Protein AF-A0A0H4KF75-F1 (afdb_monomer_lite)

InterPro domains:
  IPR006626 Parallel beta-helix repeat [SM00710] (104-126)
  IPR006626 Parallel beta-helix repeat [SM00710] (128-150)
  IPR006626 Parallel beta-helix repeat [SM00710] (151-173)
  IPR006626 Parallel beta-helix repeat [SM00710] (174-196)
  IPR006626 Parallel beta-helix repeat [SM00710] (243-265)
  IPR006626 Parallel beta-helix repeat [SM00710] (266-288)
  IPR006626 Parallel beta-helix repeat [SM00710] (312-334)
  IPR006626 Parallel beta-helix repeat [SM00710] (335-357)
  IPR006626 Parallel beta-helix repeat [SM00710] (358-380)
  IPR006626 Parallel beta-helix repeat [SM00710] (404-426)
  IPR006626 Parallel beta-helix repeat [SM00710] (427-449)
  IPR006626 Parallel beta-helix repeat [SM00710] (450-472)
  IPR006626 Parallel beta-helix repeat [SM00710] (473-495)
  IPR006626 Parallel beta-helix repeat [SM00710] (496-518)
  IPR006626 Parallel beta-helix repeat [SM00710] (519-543)
  IPR011050 Pectin lyase fold/virulence factor [SSF51126] (6-219)
  IPR011050 Pectin lyase fold/virulence factor [SSF51126] (234-472)
  IPR011050 Pectin lyase fold/virulence factor [SSF51126] (429-581)
  IPR012334 Pectin lyase fold [G3DSA:2.160.20.10] (3-205)
  IPR012334 Pectin lyase fold [G3DSA:2.160.20.10] (215-403)

Structure (mmCIF, N/CA/C/O backbone):
data_AF-A0A0H4KF75-F1
#
_entry.id   AF-A0A0H4KF75-F1
#
loop_
_atom_site.group_PDB
_atom_site.id
_atom_site.type_symbol
_atom_site.label_atom_id
_atom_site.label_alt_id
_atom_site.label_comp_id
_atom_site.label_asym_id
_atom_site.label_entity_id
_atom_site.label_seq_id
_atom_site.pdbx_PDB_ins_code
_atom_site.Cartn_x
_atom_site.Cartn_y
_atom_site.Cartn_z
_atom_site.occupancy
_atom_site.B_iso_or_equiv
_atom_site.auth_seq_id
_atom_site.auth_comp_id
_atom_site.auth_asym_id
_atom_site.auth_atom_id
_atom_site.pdbx_PDB_model_num
ATOM 1 N N . MET A 1 1 ? -54.081 -16.656 34.415 1.00 35.66 1 MET A N 1
ATOM 2 C CA . MET A 1 1 ? -53.750 -15.243 34.679 1.00 35.66 1 MET A CA 1
ATOM 3 C C . MET A 1 1 ? -52.652 -15.246 35.721 1.00 35.66 1 MET A C 1
ATOM 5 O O . MET A 1 1 ? -52.938 -15.556 36.868 1.00 35.66 1 MET A O 1
ATOM 9 N N . ILE A 1 2 ? -51.398 -15.065 35.311 1.00 38.19 2 ILE A N 1
ATOM 10 C CA . ILE A 1 2 ? -50.303 -14.868 36.265 1.00 38.19 2 ILE A CA 1
ATOM 11 C C . ILE A 1 2 ? -50.462 -13.417 36.716 1.00 38.19 2 ILE A C 1
ATOM 13 O O . ILE A 1 2 ? -50.371 -12.522 35.881 1.00 38.19 2 ILE A O 1
ATOM 17 N N . ASN A 1 3 ? -50.827 -13.193 37.980 1.00 44.31 3 ASN A N 1
ATOM 18 C CA . ASN A 1 3 ? -50.772 -11.855 38.564 1.00 44.31 3 ASN A CA 1
ATOM 19 C C . ASN A 1 3 ? -49.312 -11.405 38.461 1.00 44.31 3 ASN A C 1
ATOM 21 O O . ASN A 1 3 ? -48.467 -11.974 39.150 1.00 44.31 3 ASN A O 1
ATOM 25 N N . GLU A 1 4 ? -49.001 -10.443 37.588 1.00 58.69 4 GLU A N 1
ATOM 26 C CA . GLU A 1 4 ? -47.721 -9.738 37.672 1.00 58.69 4 GLU A CA 1
ATOM 27 C C . GLU A 1 4 ? -47.657 -9.143 39.081 1.00 58.69 4 GLU A C 1
ATOM 29 O O . GLU A 1 4 ? -48.474 -8.295 39.440 1.00 58.69 4 GLU A O 1
ATOM 34 N N . ASN A 1 5 ? -46.744 -9.645 39.914 1.00 87.88 5 ASN A N 1
ATOM 35 C CA . ASN A 1 5 ? -46.463 -9.018 41.193 1.00 87.88 5 ASN A CA 1
ATOM 36 C C . ASN A 1 5 ? -45.802 -7.673 40.869 1.00 87.88 5 ASN A C 1
ATOM 38 O O . ASN A 1 5 ? -44.711 -7.650 40.294 1.00 87.88 5 ASN A O 1
ATOM 42 N N . VAL A 1 6 ? -46.505 -6.568 41.127 1.00 95.19 6 VAL A N 1
ATOM 43 C CA . VAL A 1 6 ? -46.026 -5.218 40.816 1.00 95.19 6 VAL A CA 1
ATOM 44 C C . VAL A 1 6 ? -45.626 -4.527 42.109 1.00 95.19 6 VAL A C 1
ATOM 46 O O . VAL A 1 6 ? -46.458 -4.339 42.992 1.00 95.19 6 VAL A O 1
ATOM 49 N N . LEU A 1 7 ? -44.366 -4.106 42.198 1.00 96.88 7 LEU A N 1
ATOM 50 C CA . LEU A 1 7 ? -43.875 -3.262 43.285 1.00 96.88 7 LEU A CA 1
ATOM 51 C C . LEU A 1 7 ? -43.675 -1.835 42.770 1.00 96.88 7 LEU A C 1
ATOM 53 O O . LEU A 1 7 ? -43.162 -1.631 41.669 1.00 96.88 7 LEU A O 1
ATOM 57 N N . LEU A 1 8 ? -44.063 -0.847 43.573 1.00 97.38 8 LEU A N 1
ATOM 58 C CA . LEU A 1 8 ? -43.881 0.569 43.262 1.00 97.38 8 LEU A CA 1
ATOM 59 C C . LEU A 1 8 ? -42.737 1.142 44.099 1.00 97.38 8 LEU A C 1
ATOM 61 O O . LEU A 1 8 ? -42.720 0.979 45.320 1.00 97.38 8 LEU A O 1
ATOM 65 N N . VAL A 1 9 ? -41.819 1.855 43.452 1.00 97.88 9 VAL A N 1
ATOM 66 C CA . VAL A 1 9 ? -40.807 2.696 44.095 1.00 97.88 9 VAL A CA 1
ATOM 67 C C . VAL A 1 9 ? -41.172 4.150 43.821 1.00 97.88 9 VAL A C 1
ATOM 69 O O . VAL A 1 9 ? -41.249 4.572 42.668 1.00 97.88 9 VAL A O 1
ATOM 72 N N . SER A 1 10 ? -41.421 4.917 44.878 1.00 96.69 10 SER A N 1
ATOM 73 C CA . SER A 1 10 ? -41.808 6.325 44.781 1.00 96.69 10 SER A CA 1
ATOM 74 C C . SER A 1 10 ? -41.301 7.096 45.991 1.00 96.69 10 SER A C 1
ATOM 76 O O . SER A 1 10 ? -41.127 6.548 47.080 1.00 96.69 10 SER A O 1
ATOM 78 N N . LYS A 1 11 ? -41.081 8.401 45.828 1.00 90.75 11 LYS A N 1
ATOM 79 C CA . LYS A 1 11 ? -40.765 9.309 46.940 1.00 90.75 11 LYS A CA 1
ATOM 80 C C . LYS A 1 11 ? -41.998 9.903 47.619 1.00 90.75 11 LYS A C 1
ATOM 82 O O . LYS A 1 11 ? -41.873 10.431 48.720 1.00 90.75 11 LYS A O 1
ATOM 87 N N . THR A 1 12 ? -43.158 9.846 46.973 1.00 90.06 12 THR A N 1
ATOM 88 C CA . THR A 1 12 ? -44.364 10.586 47.374 1.00 90.06 12 THR A CA 1
ATOM 89 C C . THR A 1 12 ? -45.533 9.670 47.717 1.00 90.06 12 THR A C 1
ATOM 91 O O . THR A 1 12 ? -46.286 9.981 48.637 1.00 90.06 12 THR A O 1
ATOM 94 N N . SER A 1 13 ? -45.672 8.528 47.044 1.00 90.00 13 SER A N 1
ATOM 95 C CA . SER A 1 13 ? -46.781 7.587 47.266 1.00 90.00 13 SER A CA 1
ATOM 96 C C . SER A 1 13 ? -46.682 6.903 48.635 1.00 90.00 13 SER A C 1
ATOM 98 O O . SER A 1 13 ? -45.585 6.603 49.093 1.00 90.00 13 SER A O 1
ATOM 100 N N . SER A 1 14 ? -47.792 6.692 49.346 1.00 82.38 14 SER A N 1
ATOM 101 C CA . SER A 1 14 ? -47.769 6.127 50.709 1.00 82.38 14 SER A CA 1
ATOM 102 C C . SER A 1 14 ? -47.468 4.625 50.739 1.00 82.38 14 SER A C 1
ATOM 104 O O . SER A 1 14 ? -46.718 4.189 51.607 1.00 82.38 14 SER A O 1
ATOM 106 N N . ASP A 1 15 ? -47.970 3.871 49.757 1.00 87.75 15 ASP A N 1
ATOM 107 C CA . ASP A 1 15 ? -47.817 2.411 49.645 1.00 87.75 15 ASP A CA 1
ATOM 108 C C . ASP A 1 15 ? -46.752 2.046 48.598 1.00 87.75 15 ASP A C 1
ATOM 110 O O . ASP A 1 15 ? -47.020 1.411 47.579 1.00 87.75 15 ASP A O 1
ATOM 114 N N . SER A 1 16 ? -45.525 2.523 48.812 1.00 93.25 16 SER A N 1
ATOM 115 C CA . SER A 1 16 ? -44.401 2.307 47.894 1.00 93.25 16 SER A CA 1
ATOM 116 C C . SER A 1 16 ? -43.086 2.167 48.646 1.00 93.25 16 SER A C 1
ATOM 118 O O . SER A 1 16 ? -42.886 2.819 49.674 1.00 93.25 16 SER A O 1
ATOM 120 N N . PHE A 1 17 ? -42.150 1.417 48.077 1.00 96.56 17 PHE A N 1
ATOM 121 C CA . PHE A 1 17 ? -40.765 1.422 48.529 1.00 96.56 17 PHE A CA 1
ATOM 122 C C . PHE A 1 17 ? -40.131 2.798 48.302 1.00 96.56 17 PHE A C 1
ATOM 124 O O . PHE A 1 17 ? -40.421 3.481 47.316 1.00 96.56 17 PHE A O 1
ATOM 131 N N . ARG A 1 18 ? -39.239 3.206 49.211 1.00 95.44 18 ARG A N 1
ATOM 132 C CA . ARG A 1 18 ? -38.465 4.457 49.081 1.00 95.44 18 ARG A CA 1
ATOM 133 C C . ARG A 1 18 ? -37.110 4.254 48.405 1.00 95.44 18 ARG A C 1
ATOM 135 O O . ARG A 1 18 ? -36.505 5.226 47.960 1.00 95.44 18 ARG A O 1
ATOM 142 N N . SER A 1 19 ? -36.661 3.005 48.326 1.00 96.12 19 SER A N 1
ATOM 143 C CA . SER A 1 19 ? -35.409 2.575 47.712 1.00 96.12 19 SER A CA 1
ATOM 144 C C . SER A 1 19 ? -35.682 1.519 46.643 1.00 96.12 19 SER A C 1
ATOM 146 O O . SER A 1 19 ? -36.566 0.671 46.784 1.00 96.12 19 SER A O 1
ATOM 148 N N . VAL A 1 20 ? -34.895 1.565 45.573 1.00 97.88 20 VAL A N 1
ATOM 149 C CA . VAL A 1 20 ? -34.922 0.565 44.509 1.00 97.88 20 VAL A CA 1
ATOM 150 C C . VAL A 1 20 ? -34.282 -0.737 44.995 1.00 97.88 20 VAL A C 1
ATOM 152 O O . VAL A 1 20 ? -34.799 -1.813 44.696 1.00 97.88 20 VAL A O 1
ATOM 155 N N . SER A 1 21 ? -33.196 -0.668 45.776 1.00 96.81 21 SER A N 1
ATOM 156 C CA . SER A 1 21 ? -32.545 -1.869 46.321 1.00 96.81 21 SER A CA 1
ATOM 157 C C . SER A 1 21 ? -33.459 -2.636 47.281 1.00 96.81 21 SER A C 1
ATOM 159 O O . SER A 1 21 ? -33.515 -3.865 47.223 1.00 96.81 21 SER A O 1
ATOM 161 N N . GLU A 1 22 ? -34.246 -1.926 48.093 1.00 96.44 22 GLU A N 1
ATOM 162 C CA . GLU A 1 22 ? -35.236 -2.528 48.992 1.00 96.44 22 GLU A CA 1
ATOM 163 C C . GLU A 1 22 ? -36.361 -3.239 48.221 1.00 96.44 22 GLU A C 1
ATOM 165 O O . GLU A 1 22 ? -36.730 -4.365 48.564 1.00 96.44 22 GLU A O 1
ATOM 170 N N . ALA A 1 23 ? -36.863 -2.633 47.141 1.00 97.31 23 ALA A N 1
ATOM 171 C CA . ALA A 1 23 ? -37.866 -3.266 46.286 1.00 97.31 23 ALA A CA 1
ATOM 172 C C . ALA A 1 23 ? -37.329 -4.545 45.621 1.00 97.31 23 ALA A C 1
ATOM 174 O O . ALA A 1 23 ? -38.025 -5.554 45.578 1.00 97.31 23 ALA A O 1
ATOM 175 N N . ILE A 1 24 ? -36.074 -4.541 45.156 1.00 97.62 24 ILE A N 1
ATOM 176 C CA . ILE A 1 24 ? -35.422 -5.732 44.582 1.00 97.62 24 ILE A CA 1
ATOM 177 C C . ILE A 1 24 ? -35.253 -6.840 45.635 1.00 97.62 24 ILE A C 1
ATOM 179 O O . ILE A 1 24 ? -35.475 -8.022 45.349 1.00 97.62 24 ILE A O 1
ATOM 183 N N . ALA A 1 25 ? -34.896 -6.480 46.871 1.00 96.81 25 ALA A N 1
ATOM 184 C CA . ALA A 1 25 ? -34.762 -7.443 47.961 1.00 96.81 25 ALA A CA 1
ATOM 185 C C . ALA A 1 25 ? -36.090 -8.164 48.258 1.00 96.81 25 ALA A C 1
ATOM 187 O O . ALA A 1 25 ? -36.078 -9.379 48.459 1.00 96.81 25 ALA A O 1
ATOM 188 N N . ASN A 1 26 ? -37.213 -7.438 48.195 1.00 96.12 26 ASN A N 1
ATOM 189 C CA . ASN A 1 26 ? -38.569 -7.946 48.439 1.00 96.12 26 ASN A CA 1
ATOM 190 C C . ASN A 1 26 ? -39.268 -8.535 47.198 1.00 96.12 26 ASN A C 1
ATOM 192 O O . ASN A 1 26 ? -40.374 -9.056 47.311 1.00 96.12 26 ASN A O 1
ATOM 196 N N . ALA A 1 27 ? -38.654 -8.450 46.017 1.00 96.44 27 ALA A N 1
ATOM 197 C CA . ALA A 1 27 ? -39.199 -9.012 44.786 1.00 96.44 27 ALA A CA 1
ATOM 198 C C . ALA A 1 27 ? -38.950 -10.524 44.678 1.00 96.44 27 ALA A C 1
ATOM 200 O O . ALA A 1 27 ? -37.876 -11.005 45.041 1.00 96.44 27 ALA A O 1
ATOM 201 N N . ASP A 1 28 ? -39.892 -11.250 44.082 1.00 95.56 28 ASP A N 1
ATOM 202 C CA . ASP A 1 28 ? -39.712 -12.633 43.620 1.00 95.56 28 ASP A CA 1
ATOM 203 C C . ASP A 1 28 ? -39.405 -12.672 42.111 1.00 95.56 28 ASP A C 1
ATOM 205 O O . ASP A 1 28 ? -39.554 -11.665 41.409 1.00 95.56 28 ASP A O 1
ATOM 209 N N . ASN A 1 29 ? -39.017 -13.834 41.576 1.00 95.38 29 ASN A N 1
ATOM 210 C CA . ASN A 1 29 ? -38.918 -14.020 40.122 1.00 95.38 29 ASN A CA 1
ATOM 211 C C . ASN A 1 29 ? -40.256 -13.683 39.433 1.00 95.38 29 ASN A C 1
ATOM 213 O O . ASN A 1 29 ? -41.331 -14.015 39.929 1.00 95.38 29 ASN A O 1
ATOM 217 N N . GLY A 1 30 ? -40.185 -13.017 38.284 1.00 95.31 30 GLY A N 1
ATOM 218 C CA . GLY A 1 30 ? -41.322 -12.502 37.521 1.00 95.31 30 GLY A CA 1
ATOM 219 C C . GLY A 1 30 ? -41.865 -11.151 38.003 1.00 95.31 30 GLY A C 1
ATOM 220 O O . GLY A 1 30 ? -42.763 -10.605 37.366 1.00 95.31 30 GLY A O 1
ATOM 221 N N . THR A 1 31 ? -41.344 -10.588 39.099 1.00 97.44 31 THR A N 1
ATOM 222 C CA . THR A 1 31 ? -41.828 -9.308 39.645 1.00 97.44 31 THR A CA 1
ATOM 223 C C . THR A 1 31 ? -41.483 -8.140 38.720 1.00 97.44 31 THR A C 1
ATOM 225 O O . THR A 1 31 ? -40.357 -8.018 38.225 1.00 97.44 31 THR A O 1
ATOM 228 N N . LYS A 1 32 ? -42.442 -7.228 38.541 1.00 98.00 32 LYS A N 1
ATOM 229 C CA . LYS A 1 32 ? -42.255 -5.949 37.854 1.00 98.00 32 LYS A CA 1
ATOM 230 C C . LYS A 1 32 ? -42.151 -4.822 38.875 1.00 98.00 32 LYS A C 1
ATOM 232 O O . LYS A 1 32 ? -43.085 -4.557 39.620 1.00 98.00 32 LYS A O 1
ATOM 237 N N . ILE A 1 33 ? -41.025 -4.131 38.892 1.00 98.25 33 ILE A N 1
ATOM 238 C CA . ILE A 1 33 ? -40.763 -2.998 39.772 1.00 98.25 33 ILE A CA 1
ATOM 239 C C . ILE A 1 33 ? -40.866 -1.722 38.937 1.00 98.25 33 ILE A C 1
ATOM 241 O O . ILE A 1 33 ? -40.080 -1.519 38.011 1.00 98.25 33 ILE A O 1
ATOM 245 N N . ILE A 1 34 ? -41.838 -0.869 39.253 1.00 97.94 34 ILE A N 1
ATOM 246 C CA . ILE A 1 34 ? -42.041 0.430 38.604 1.00 97.94 34 ILE A CA 1
ATOM 247 C C . ILE A 1 34 ? -41.408 1.512 39.478 1.00 97.94 34 ILE A C 1
ATOM 249 O O . ILE A 1 34 ? -41.732 1.610 40.658 1.00 97.94 34 ILE A O 1
ATOM 253 N N . ILE A 1 35 ? -40.527 2.330 38.905 1.00 98.38 35 ILE A N 1
ATOM 254 C CA . ILE A 1 35 ? -39.848 3.428 39.602 1.00 98.38 35 ILE A CA 1
ATOM 255 C C . ILE A 1 35 ? -40.396 4.758 39.085 1.00 98.38 35 ILE A C 1
ATOM 257 O O . ILE A 1 35 ? -40.239 5.072 37.907 1.00 98.38 35 ILE A O 1
ATOM 261 N N . GLU A 1 36 ? -41.026 5.552 39.946 1.00 97.75 36 GLU A N 1
ATOM 262 C CA . GLU A 1 36 ? -41.507 6.889 39.581 1.00 97.75 36 GLU A CA 1
ATOM 263 C C . GLU A 1 36 ? -40.358 7.890 39.367 1.00 97.75 36 GLU A C 1
ATOM 265 O O . GLU A 1 36 ? -39.259 7.681 39.893 1.00 97.75 36 GLU A O 1
ATOM 270 N N . PRO A 1 37 ? -40.589 9.004 38.648 1.00 97.75 37 PRO A N 1
ATOM 271 C CA . PRO A 1 37 ? -39.613 10.081 38.504 1.00 97.75 37 PRO A CA 1
ATOM 272 C C . PRO A 1 37 ? -38.996 10.527 39.836 1.00 97.75 37 PRO A C 1
ATOM 274 O O . PRO A 1 37 ? -39.687 10.808 40.817 1.00 97.75 37 PRO A O 1
ATOM 277 N N . GLY A 1 38 ? -37.670 10.616 39.871 1.00 97.06 38 GLY A N 1
ATOM 278 C CA . GLY A 1 38 ? -36.904 11.024 41.037 1.00 97.06 38 GLY A CA 1
ATOM 279 C C . GLY A 1 38 ? -35.439 10.595 40.986 1.00 97.06 38 GLY A C 1
ATOM 280 O O . GLY A 1 38 ? -35.022 9.785 40.161 1.00 97.06 38 GLY A O 1
ATOM 281 N N . ILE A 1 39 ? -34.655 11.147 41.917 1.00 96.75 39 ILE A N 1
ATOM 282 C CA . ILE A 1 39 ? -33.256 10.759 42.155 1.00 96.75 39 ILE A CA 1
ATOM 283 C C . ILE A 1 39 ? -33.183 9.842 43.378 1.00 96.75 39 ILE A C 1
ATOM 285 O O . ILE A 1 39 ? -33.369 10.304 44.504 1.00 96.75 39 ILE A O 1
ATOM 289 N N . TYR A 1 40 ? -32.911 8.563 43.182 1.00 97.12 40 TYR A N 1
ATOM 290 C CA . TYR A 1 40 ? -32.840 7.547 44.228 1.00 97.12 40 TYR A CA 1
ATOM 291 C C . TYR A 1 40 ? -31.386 7.329 44.631 1.00 97.12 40 TYR A C 1
ATOM 293 O O . TYR A 1 40 ? -30.591 6.858 43.827 1.00 97.12 40 TYR A O 1
ATOM 301 N N . TYR A 1 41 ? -31.032 7.707 45.860 1.00 95.12 41 TYR A N 1
ATOM 302 C CA . TYR A 1 41 ? -29.688 7.505 46.398 1.00 95.12 41 TYR A CA 1
ATOM 303 C C . TYR A 1 41 ? -29.623 6.156 47.108 1.00 95.12 41 TYR A C 1
ATOM 305 O O . TYR A 1 41 ? -30.300 5.945 48.113 1.00 95.12 41 TYR A O 1
ATOM 313 N N . GLU A 1 42 ? -28.806 5.260 46.574 1.00 94.81 42 GLU A N 1
ATOM 314 C CA . GLU A 1 42 ? -28.565 3.926 47.102 1.00 94.81 42 GLU A CA 1
ATOM 315 C C . GLU A 1 42 ? -27.215 3.881 47.823 1.00 94.81 42 GLU A C 1
ATOM 317 O O . GLU A 1 42 ? -26.231 4.479 47.384 1.00 94.81 42 GLU A O 1
ATOM 322 N N . ASN A 1 43 ? -27.167 3.135 48.927 1.00 89.62 43 ASN A N 1
ATOM 323 C CA . ASN A 1 43 ? -25.945 2.931 49.717 1.00 89.62 43 ASN A CA 1
ATOM 324 C C . ASN A 1 43 ? -25.310 1.552 49.478 1.00 89.62 43 ASN A C 1
ATOM 326 O O . ASN A 1 43 ? -24.215 1.278 49.963 1.00 89.62 43 ASN A O 1
ATOM 330 N N . VAL A 1 44 ? -26.005 0.686 48.739 1.00 91.50 44 VAL A N 1
ATOM 331 C CA . VAL A 1 44 ? -25.564 -0.647 48.316 1.00 91.50 44 VAL A CA 1
ATOM 332 C C . VAL A 1 44 ? -25.873 -0.825 46.827 1.00 91.50 44 VAL A C 1
ATOM 334 O O . VAL A 1 44 ? -26.752 -0.130 46.308 1.00 91.50 44 VAL A O 1
ATOM 337 N N . PRO A 1 45 ? -25.185 -1.726 46.109 1.00 93.44 45 PRO A N 1
ATOM 338 C CA . PRO A 1 45 ? -25.524 -2.006 44.720 1.00 93.44 45 PRO A CA 1
ATOM 339 C C . PRO A 1 45 ? -26.941 -2.567 44.595 1.00 93.44 45 PRO A C 1
ATOM 341 O O . PRO A 1 45 ? -27.360 -3.395 45.408 1.00 93.44 45 PRO A O 1
ATOM 344 N N . LEU A 1 46 ? -27.648 -2.200 43.524 1.00 96.81 46 LEU A N 1
ATOM 345 C CA . LEU A 1 46 ? -28.831 -2.936 43.085 1.00 96.81 46 LEU A CA 1
ATOM 346 C C . LEU A 1 46 ? -28.401 -4.358 42.708 1.00 96.81 46 LEU A C 1
ATOM 348 O O . LEU A 1 46 ? -27.827 -4.578 41.638 1.00 96.81 46 LEU A O 1
ATOM 352 N N . LYS A 1 47 ? -28.636 -5.314 43.607 1.00 96.94 47 LYS A N 1
ATOM 353 C CA . LYS A 1 47 ? -28.289 -6.721 43.404 1.00 96.94 47 LYS A CA 1
ATOM 354 C C . LYS A 1 47 ? -29.377 -7.400 42.576 1.00 96.94 47 LYS A C 1
ATOM 356 O O . LYS A 1 47 ? -30.368 -7.874 43.117 1.00 96.94 47 LYS A O 1
ATOM 361 N N . ILE A 1 48 ? -29.199 -7.426 41.260 1.00 97.31 48 ILE A N 1
ATOM 362 C CA . ILE A 1 48 ? -30.148 -8.032 40.321 1.00 97.31 48 ILE A CA 1
ATOM 363 C C . ILE A 1 48 ? -29.735 -9.493 40.119 1.00 97.31 48 ILE A C 1
ATOM 365 O O . ILE A 1 48 ? -28.990 -9.824 39.198 1.00 97.31 48 ILE A O 1
ATOM 369 N N . ASP A 1 49 ? -30.164 -10.358 41.036 1.00 96.38 49 ASP A N 1
ATOM 370 C CA . ASP A 1 49 ? -29.908 -11.807 41.043 1.00 96.38 49 ASP A CA 1
ATOM 371 C C . ASP A 1 49 ? -31.167 -12.656 40.780 1.00 96.38 49 ASP A C 1
ATOM 373 O O . ASP A 1 49 ? -31.095 -13.883 40.760 1.00 96.38 49 ASP A O 1
ATOM 377 N N . LYS A 1 50 ? -32.301 -11.996 40.525 1.00 95.56 50 LYS A N 1
ATOM 378 C CA . LYS A 1 50 ? -33.615 -12.586 40.240 1.00 95.56 50 LYS A CA 1
ATOM 379 C C . LYS A 1 50 ? -34.108 -12.173 38.856 1.00 95.56 50 LYS A C 1
ATOM 381 O O . LYS A 1 50 ? -33.732 -11.114 38.351 1.00 95.56 50 LYS A O 1
ATOM 386 N N . GLU A 1 51 ? -35.003 -12.970 38.284 1.00 96.62 51 GLU A N 1
ATOM 387 C CA . GLU A 1 51 ? -35.634 -12.692 36.991 1.00 96.62 51 GLU A CA 1
ATOM 388 C C . GLU A 1 51 ? -36.719 -11.622 37.130 1.00 96.62 51 GLU A C 1
ATOM 390 O O . GLU A 1 51 ? -37.896 -11.929 37.286 1.00 96.62 51 GLU A O 1
ATOM 395 N N . ILE A 1 52 ? -36.326 -10.349 37.133 1.00 97.12 52 ILE A N 1
ATOM 396 C CA . ILE A 1 52 ? -37.225 -9.213 37.388 1.00 97.12 52 ILE A CA 1
ATOM 397 C C . ILE A 1 52 ? -37.265 -8.225 36.220 1.00 97.12 52 ILE A C 1
ATOM 399 O O . ILE A 1 52 ? -36.348 -8.154 35.397 1.00 97.12 52 ILE A O 1
ATOM 403 N N . SER A 1 53 ? -38.328 -7.419 36.176 1.00 98.12 53 SER A N 1
ATOM 404 C CA . SER A 1 53 ? -38.439 -6.255 35.290 1.00 98.12 53 SER A CA 1
ATOM 405 C C . SER A 1 53 ? -38.344 -4.960 36.092 1.00 98.12 53 SER A C 1
ATOM 407 O O . SER A 1 53 ? -39.252 -4.646 36.851 1.00 98.12 53 SER A O 1
ATOM 409 N N . LEU A 1 54 ? -37.276 -4.188 35.909 1.00 98.06 54 LEU A N 1
ATOM 410 C CA . LEU A 1 54 ? -37.056 -2.883 36.525 1.00 98.06 54 LEU A CA 1
ATOM 411 C C . LEU A 1 54 ? -37.370 -1.772 35.514 1.00 98.06 54 LEU A C 1
ATOM 413 O O . LEU A 1 54 ? -36.662 -1.623 34.519 1.00 98.06 54 LEU A O 1
ATOM 417 N N . VAL A 1 55 ? -38.434 -1.002 35.740 1.00 98.44 55 VAL A N 1
ATOM 418 C CA . VAL A 1 55 ? -38.966 -0.055 34.747 1.00 98.44 55 VAL A CA 1
ATOM 419 C C . VAL A 1 55 ? -39.098 1.340 35.345 1.00 98.44 55 VAL A C 1
ATOM 421 O O . VAL A 1 55 ? -39.928 1.570 36.222 1.00 98.44 55 VAL A O 1
ATOM 424 N N . GLY A 1 56 ? -38.325 2.293 34.827 1.00 98.06 56 GLY A N 1
ATOM 425 C CA . GLY A 1 56 ? -38.548 3.712 35.080 1.00 98.06 56 GLY A CA 1
ATOM 426 C C . GLY A 1 56 ? -39.827 4.200 34.399 1.00 98.06 56 GLY A C 1
ATOM 427 O O . GLY A 1 56 ? -40.041 3.986 33.201 1.00 98.06 56 GLY A O 1
ATOM 428 N N . HIS A 1 57 ? -40.698 4.844 35.167 1.00 96.00 57 HIS A N 1
ATOM 429 C CA . HIS A 1 57 ? -41.911 5.469 34.667 1.00 96.00 57 HIS A CA 1
ATOM 430 C C . HIS A 1 57 ? -41.578 6.872 34.151 1.00 96.00 57 HIS A C 1
ATOM 432 O O . HIS A 1 57 ? -41.359 7.786 34.939 1.00 96.00 57 HIS A O 1
ATOM 438 N N . GLY A 1 58 ? -41.537 7.028 32.828 1.00 91.81 58 GLY A N 1
ATOM 439 C CA . GLY A 1 58 ? -41.201 8.292 32.169 1.00 91.81 58 GLY A CA 1
ATOM 440 C C . GLY A 1 58 ? -39.922 8.199 31.344 1.00 91.81 58 GLY A C 1
ATOM 441 O O . GLY A 1 58 ? -39.507 7.114 30.927 1.00 91.81 58 GLY A O 1
ATOM 442 N N . HIS A 1 59 ? -39.316 9.351 31.067 1.00 94.75 59 HIS A N 1
ATOM 443 C CA . HIS A 1 59 ? -38.063 9.428 30.320 1.00 94.75 59 HIS A CA 1
ATOM 444 C C . HIS A 1 59 ? -36.876 9.040 31.229 1.00 94.75 59 HIS A C 1
ATOM 446 O O . HIS A 1 59 ? -36.869 9.416 32.400 1.00 94.75 59 HIS A O 1
ATOM 452 N N . PRO A 1 60 ? -35.824 8.347 30.740 1.00 94.06 60 PRO A N 1
ATOM 453 C CA . PRO A 1 60 ? -34.693 7.917 31.575 1.00 94.06 60 PRO A CA 1
ATOM 454 C C . PRO A 1 60 ? -33.993 9.043 32.347 1.00 94.06 60 PRO A C 1
ATOM 456 O O . PRO A 1 60 ? -33.463 8.798 33.428 1.00 94.06 60 PRO A O 1
ATOM 459 N N . SER A 1 61 ? -34.009 10.282 31.846 1.00 94.25 61 SER A N 1
ATOM 460 C CA . SER A 1 61 ? -33.459 11.446 32.566 1.00 94.25 61 SER A CA 1
ATOM 461 C C . SER A 1 61 ? -34.258 11.850 33.810 1.00 94.25 61 SER A C 1
ATOM 463 O O . SER A 1 61 ? -33.782 12.662 34.598 1.00 94.25 61 SER A O 1
ATOM 465 N N . GLU A 1 62 ? -35.476 11.339 33.967 1.00 96.69 62 GLU A N 1
ATOM 466 C CA . GLU A 1 62 ? -36.367 11.625 35.092 1.00 96.69 62 GLU A CA 1
ATOM 467 C C . GLU A 1 62 ? -36.233 10.576 36.202 1.00 96.69 62 GLU A C 1
ATOM 469 O O . GLU A 1 62 ? -36.564 10.867 37.348 1.00 96.69 62 GLU A O 1
ATOM 474 N N . VAL A 1 63 ? -35.717 9.380 35.892 1.00 98.12 63 VAL A N 1
ATOM 475 C CA . VAL A 1 63 ? -35.544 8.266 36.836 1.00 98.12 63 VAL A CA 1
ATOM 476 C C . VAL A 1 63 ? -34.055 7.967 36.996 1.00 98.12 63 VAL A C 1
ATOM 478 O O . VAL A 1 63 ? -33.455 7.233 36.209 1.00 98.12 63 VAL A O 1
ATOM 481 N N . ILE A 1 64 ? -33.444 8.556 38.023 1.00 97.88 64 ILE A N 1
ATOM 482 C CA . ILE A 1 64 ? -31.998 8.491 38.255 1.00 97.88 64 ILE A CA 1
ATOM 483 C C . ILE A 1 64 ? -31.725 7.645 39.494 1.00 97.88 64 ILE A C 1
ATOM 485 O O . ILE A 1 64 ? -32.143 8.004 40.590 1.00 97.88 64 ILE A O 1
ATOM 489 N N . VAL A 1 65 ? -30.977 6.556 39.341 1.00 97.44 65 VAL A N 1
ATOM 490 C CA . VAL A 1 65 ? -30.451 5.766 40.458 1.00 97.44 65 VAL A CA 1
ATOM 491 C C . VAL A 1 65 ? -28.986 6.132 40.658 1.00 97.44 65 VAL A C 1
ATOM 493 O O . VAL A 1 65 ? -28.164 5.979 39.753 1.00 97.44 65 VAL A O 1
ATOM 496 N N . CYS A 1 66 ? -28.669 6.641 41.843 1.00 95.25 66 CYS A N 1
ATOM 497 C CA . CYS A 1 66 ? -27.369 7.172 42.214 1.00 95.25 66 CYS A CA 1
ATOM 498 C C . CYS A 1 66 ? -26.712 6.304 43.287 1.00 95.25 66 CYS A C 1
ATOM 500 O O . CYS A 1 66 ? -27.349 5.968 44.281 1.00 95.25 66 CYS A O 1
ATOM 502 N N . ASN A 1 67 ? -25.424 6.004 43.129 1.00 92.69 67 ASN A N 1
ATOM 503 C CA . ASN A 1 67 ? -24.603 5.443 44.202 1.00 92.69 67 ASN A CA 1
ATOM 504 C C . ASN A 1 67 ? -23.218 6.113 44.200 1.00 92.69 67 ASN A C 1
ATOM 506 O O . ASN A 1 67 ? -22.620 6.306 43.139 1.00 92.69 67 ASN A O 1
ATOM 510 N N . ILE A 1 68 ? -22.725 6.501 45.381 1.00 90.62 68 ILE A N 1
ATOM 511 C CA . ILE A 1 68 ? -21.424 7.175 45.559 1.00 90.62 68 ILE A CA 1
ATOM 512 C C . ILE A 1 68 ? -20.381 6.308 46.277 1.00 90.62 68 ILE A C 1
ATOM 514 O O . ILE A 1 68 ? -19.196 6.649 46.260 1.00 90.62 68 ILE A O 1
ATOM 518 N N . LEU A 1 69 ? -20.783 5.164 46.837 1.00 86.69 69 LEU A N 1
ATOM 519 C CA . LEU A 1 69 ? -19.929 4.287 47.643 1.00 86.69 69 LEU A CA 1
ATOM 520 C C . LEU A 1 69 ? -19.519 3.008 46.910 1.00 86.69 69 LEU A C 1
ATOM 522 O O . LEU A 1 69 ? -18.381 2.572 47.051 1.00 86.69 69 LEU A O 1
ATOM 526 N N . THR A 1 70 ? -20.426 2.427 46.130 1.00 88.75 70 THR A N 1
ATOM 527 C CA . THR A 1 70 ? -20.262 1.135 45.443 1.00 88.75 70 THR A CA 1
ATOM 528 C C . THR A 1 70 ? -20.784 1.230 44.010 1.00 88.75 70 THR A C 1
ATOM 530 O O . THR A 1 70 ? -21.399 2.245 43.663 1.00 88.75 70 THR A O 1
ATOM 533 N N . PRO A 1 71 ? -20.639 0.188 43.167 1.00 92.25 71 PRO A N 1
ATOM 534 C CA . PRO A 1 71 ? -21.366 0.143 41.906 1.00 92.25 71 PRO A CA 1
ATOM 535 C C . PRO A 1 71 ? -22.864 0.376 42.100 1.00 92.25 71 PRO A C 1
ATOM 537 O O . PRO A 1 71 ? -23.436 -0.031 43.113 1.00 92.25 71 PRO A O 1
ATOM 540 N N . VAL A 1 72 ? -23.499 1.036 41.131 1.00 95.25 72 VAL A N 1
ATOM 541 C CA . VAL A 1 72 ? -24.933 1.348 41.177 1.00 95.25 72 VAL A CA 1
ATOM 542 C C . VAL A 1 72 ? -25.743 0.062 41.064 1.00 95.25 72 VAL A C 1
ATOM 544 O O . VAL A 1 72 ? -26.695 -0.125 41.811 1.00 95.25 72 VAL A O 1
ATOM 547 N N . ALA A 1 73 ? -25.343 -0.849 40.175 1.00 96.00 73 ALA A N 1
ATOM 548 C CA . ALA A 1 73 ? -25.990 -2.145 40.004 1.00 96.00 73 ALA A CA 1
ATOM 549 C C . ALA A 1 73 ? -24.970 -3.265 39.770 1.00 96.00 73 ALA A C 1
ATOM 551 O O . ALA A 1 73 ? -23.911 -3.056 39.172 1.00 96.00 73 ALA A O 1
ATOM 552 N N . SER A 1 74 ? -25.306 -4.462 40.243 1.00 95.88 74 SER A N 1
ATOM 553 C CA . SER A 1 74 ? -24.569 -5.704 40.004 1.00 95.88 74 SER A CA 1
ATOM 554 C C . SER A 1 74 ? -25.549 -6.780 39.547 1.00 95.88 74 SER A C 1
ATOM 556 O O . SER A 1 74 ? -26.467 -7.140 40.285 1.00 95.88 74 SER A O 1
ATOM 558 N N . VAL A 1 75 ? -25.370 -7.258 38.317 1.00 96.62 75 VAL A N 1
ATOM 559 C CA . VAL A 1 75 ? -26.287 -8.184 37.647 1.00 96.62 75 VAL A CA 1
ATOM 560 C C . VAL A 1 75 ? -25.688 -9.583 37.596 1.00 96.62 75 VAL A C 1
ATOM 562 O O . VAL A 1 75 ? -24.595 -9.787 37.064 1.00 96.62 75 VAL A O 1
ATOM 565 N N . TYR A 1 76 ? -26.444 -10.526 38.147 1.00 94.69 76 TYR A N 1
ATOM 566 C CA . TYR A 1 76 ? -26.155 -11.960 38.201 1.00 94.69 76 TYR A CA 1
ATOM 567 C C . TYR A 1 76 ? -27.309 -12.799 37.646 1.00 94.69 76 TYR A C 1
ATOM 569 O O . TYR A 1 76 ? -27.144 -13.994 37.415 1.00 94.69 76 TYR A O 1
ATOM 577 N N . ALA A 1 77 ? -28.491 -12.194 37.502 1.00 93.69 77 ALA A N 1
ATOM 578 C CA . ALA A 1 77 ? -29.692 -12.873 37.060 1.00 93.69 77 ALA A CA 1
ATOM 579 C C . ALA A 1 77 ? -29.500 -13.470 35.666 1.00 93.69 77 ALA A C 1
ATOM 581 O O . ALA A 1 77 ? -28.958 -12.816 34.775 1.00 93.69 77 ALA A O 1
ATOM 582 N N . LYS A 1 78 ? -30.013 -14.689 35.477 1.00 93.75 78 LYS A N 1
ATOM 583 C CA . LYS A 1 78 ? -30.024 -15.361 34.175 1.00 93.75 78 LYS A CA 1
ATOM 584 C C . LYS A 1 78 ? -30.713 -14.498 33.117 1.00 93.75 78 LYS A C 1
ATOM 586 O O . LYS A 1 78 ? -30.185 -14.345 32.025 1.00 93.75 78 LYS A O 1
ATOM 591 N N . GLU A 1 79 ? -31.845 -13.903 33.469 1.00 95.06 79 GLU A N 1
ATOM 592 C CA . GLU A 1 79 ? -32.577 -12.939 32.654 1.00 95.06 79 GLU A CA 1
ATOM 593 C C . GLU A 1 79 ? -33.018 -11.789 33.560 1.00 95.06 79 GLU A C 1
ATOM 595 O O . GLU A 1 79 ? -33.402 -12.005 34.702 1.00 95.06 79 GLU A O 1
ATOM 600 N N . ALA A 1 80 ? -32.953 -10.554 33.081 1.00 97.31 80 ALA A N 1
ATOM 601 C CA . ALA A 1 80 ? -33.533 -9.400 33.761 1.00 97.31 80 ALA A CA 1
ATOM 602 C C . ALA A 1 80 ? -33.812 -8.322 32.723 1.00 97.31 80 ALA A C 1
ATOM 604 O O . ALA A 1 80 ? -33.013 -8.134 31.805 1.00 97.31 80 ALA A O 1
ATOM 605 N N . LYS A 1 81 ? -34.921 -7.598 32.865 1.00 98.25 81 LYS A N 1
ATOM 606 C CA . LYS A 1 81 ? -35.262 -6.496 31.965 1.00 98.25 81 LYS A CA 1
ATOM 607 C C . LYS A 1 81 ? -35.162 -5.179 32.713 1.00 98.25 81 LYS A C 1
ATOM 609 O O . LYS A 1 81 ? -35.845 -4.987 33.708 1.00 98.25 81 LYS A O 1
ATOM 614 N N . ILE A 1 82 ? -34.337 -4.265 32.232 1.00 98.62 82 ILE A N 1
ATOM 615 C CA . ILE A 1 82 ? -34.105 -2.960 32.841 1.00 98.62 82 ILE A CA 1
ATOM 616 C C . ILE A 1 82 ? -34.409 -1.895 31.792 1.00 98.62 82 ILE A C 1
ATOM 618 O O . ILE A 1 82 ? -33.834 -1.920 30.706 1.00 98.62 82 ILE A O 1
ATOM 622 N N . GLN A 1 83 ? -35.335 -0.982 32.082 1.00 98.50 83 GLN A N 1
ATOM 623 C CA . GLN A 1 83 ? -35.814 -0.013 31.095 1.00 98.50 83 GLN A CA 1
ATOM 624 C C . GLN A 1 83 ? -35.949 1.396 31.665 1.00 98.50 83 GLN A C 1
ATOM 626 O O . GLN A 1 83 ? -36.424 1.558 32.787 1.00 98.50 83 GLN A O 1
ATOM 631 N N . ASN A 1 84 ? -35.626 2.405 30.850 1.00 98.50 84 ASN A N 1
ATOM 632 C CA . ASN A 1 84 ? -35.873 3.829 31.124 1.00 98.50 84 ASN A CA 1
ATOM 633 C C . ASN A 1 84 ? -35.262 4.330 32.448 1.00 98.50 84 ASN A C 1
ATOM 635 O O . ASN A 1 84 ? -35.907 5.052 33.204 1.00 98.50 84 ASN A O 1
ATOM 639 N N . ILE A 1 85 ? -34.025 3.935 32.752 1.00 98.50 85 ILE A N 1
ATOM 640 C CA . ILE A 1 85 ? -33.331 4.317 33.993 1.00 98.50 85 ILE A CA 1
ATOM 641 C C . ILE A 1 85 ? -31.972 4.928 33.663 1.00 98.50 85 ILE A C 1
ATOM 643 O O . ILE A 1 85 ? -31.232 4.403 32.826 1.00 98.50 85 ILE A O 1
ATOM 647 N N . THR A 1 86 ? -31.626 6.011 34.358 1.00 98.44 86 THR A N 1
ATOM 648 C CA . THR A 1 86 ? -30.260 6.535 34.412 1.00 98.44 86 THR A CA 1
ATOM 649 C C . THR A 1 86 ? -29.524 5.945 35.609 1.00 98.44 86 THR A C 1
ATOM 651 O O . THR A 1 86 ? -29.904 6.173 36.755 1.00 98.44 86 THR A O 1
ATOM 654 N N . PHE A 1 87 ? -28.431 5.234 35.350 1.00 97.62 87 PHE A N 1
ATOM 655 C CA . PHE A 1 87 ? -27.467 4.801 36.353 1.00 97.62 87 PHE A CA 1
ATOM 656 C C . PHE A 1 87 ? -26.367 5.853 36.476 1.00 97.62 87 PHE A C 1
ATOM 658 O O . PHE A 1 87 ? -25.593 6.062 35.538 1.00 97.62 87 PHE A O 1
ATOM 665 N N . TYR A 1 88 ? -26.296 6.512 37.630 1.00 96.31 88 TYR A N 1
ATOM 666 C CA . TYR A 1 88 ? -25.305 7.543 37.912 1.00 96.31 88 TYR A CA 1
ATOM 667 C C . TYR A 1 88 ? -24.383 7.106 39.056 1.00 96.31 88 TYR A C 1
ATOM 669 O O . TYR A 1 88 ? -24.783 7.013 40.217 1.00 96.31 88 TYR A O 1
ATOM 677 N N . ARG A 1 89 ? -23.119 6.841 38.731 1.00 92.88 89 ARG A N 1
ATOM 678 C CA . ARG A 1 89 ? -22.075 6.551 39.718 1.00 92.88 89 ARG A CA 1
ATOM 679 C C . ARG A 1 89 ? -21.338 7.844 40.054 1.00 92.88 89 ARG A C 1
ATOM 681 O O . ARG A 1 89 ? -20.413 8.218 39.339 1.00 92.88 89 ARG A O 1
ATOM 688 N N . GLY A 1 90 ? -21.741 8.524 41.125 1.00 88.31 90 GLY A N 1
ATOM 689 C CA . GLY A 1 90 ? -20.980 9.659 41.672 1.00 88.31 90 GLY A CA 1
ATOM 690 C C . GLY A 1 90 ? -19.765 9.173 42.462 1.00 88.31 90 GLY A C 1
ATOM 691 O O . GLY A 1 90 ? -19.585 7.968 42.610 1.00 88.31 90 GLY A O 1
ATOM 692 N N . THR A 1 91 ? -18.927 10.058 43.000 1.00 80.38 91 THR A N 1
ATOM 693 C CA . THR A 1 91 ? -17.871 9.639 43.941 1.00 80.38 91 THR A CA 1
ATOM 694 C C . THR A 1 91 ? -17.446 10.742 44.910 1.00 80.38 91 THR A C 1
ATOM 696 O O . THR A 1 91 ? -17.350 11.904 44.534 1.00 80.38 91 THR A O 1
ATOM 699 N N . GLU A 1 92 ? -17.118 10.379 46.154 1.00 73.56 92 GLU A N 1
ATOM 700 C CA . GLU A 1 92 ? -16.528 11.305 47.143 1.00 73.56 92 GLU A CA 1
ATOM 701 C C . GLU A 1 92 ? -14.988 11.275 47.154 1.00 73.56 92 GLU A C 1
ATOM 703 O O . GLU A 1 92 ? -14.333 12.155 47.715 1.00 73.56 92 GLU A O 1
ATOM 708 N N . LYS A 1 93 ? -14.376 10.252 46.542 1.00 67.00 93 LYS A N 1
ATOM 709 C CA . LYS A 1 93 ? -12.916 10.055 46.462 1.00 67.00 93 LYS A CA 1
ATOM 710 C C . LYS A 1 93 ? -12.510 9.648 45.044 1.00 67.00 93 LYS A C 1
ATOM 712 O O . LYS A 1 93 ? -13.312 9.109 44.290 1.00 67.00 93 LYS A O 1
ATOM 717 N N . LYS A 1 94 ? -11.243 9.833 44.660 1.00 58.72 94 LYS A N 1
ATOM 718 C CA . LYS A 1 94 ? -10.714 9.209 43.431 1.00 58.72 94 LYS A CA 1
ATOM 719 C C . LYS A 1 94 ? -10.610 7.690 43.646 1.00 58.72 94 LYS A C 1
ATOM 721 O O . LYS A 1 94 ? -9.582 7.212 44.109 1.00 58.72 94 LYS A O 1
ATOM 726 N N . GLN A 1 95 ? -11.686 6.956 43.373 1.00 61.03 95 GLN A N 1
ATOM 727 C CA . GLN A 1 95 ? -11.746 5.492 43.439 1.00 61.03 95 GLN A CA 1
ATOM 728 C C . GLN A 1 95 ? -11.831 4.882 42.036 1.00 61.03 95 GLN A C 1
ATOM 730 O O . GLN A 1 95 ? -12.427 5.454 41.123 1.00 61.03 95 GLN A O 1
ATOM 735 N N . SER A 1 96 ? -11.237 3.699 41.884 1.00 63.28 96 SER A N 1
ATOM 736 C CA . SER A 1 96 ? -11.268 2.873 40.676 1.00 63.28 96 SER A CA 1
ATOM 737 C C . SER A 1 96 ? -12.434 1.884 40.728 1.00 63.28 96 SER A C 1
ATOM 739 O O . SER A 1 96 ? -12.219 0.675 40.784 1.00 63.28 96 SER A O 1
ATOM 741 N N . ASP A 1 97 ? -13.656 2.399 40.792 1.00 72.19 97 ASP A N 1
ATOM 742 C CA . ASP A 1 97 ? -14.854 1.566 40.908 1.00 72.19 97 ASP A CA 1
ATOM 743 C C . ASP A 1 97 ? -15.687 1.583 39.616 1.00 72.19 97 ASP A C 1
ATOM 745 O O . ASP A 1 97 ? -15.366 2.300 38.659 1.00 72.19 97 ASP A O 1
ATOM 749 N N . PHE A 1 98 ? -16.722 0.746 39.567 1.00 82.06 98 PHE A N 1
ATOM 750 C CA . PHE A 1 98 ? -17.550 0.517 38.379 1.00 82.06 98 PHE A CA 1
ATOM 751 C C . PHE A 1 98 ? -18.920 1.196 38.505 1.00 82.06 98 PHE A C 1
ATOM 753 O O . PHE A 1 98 ? -19.454 1.306 39.604 1.00 82.06 98 PHE A O 1
ATOM 760 N N . GLY A 1 99 ? -19.516 1.628 37.389 1.00 89.69 99 GLY A N 1
ATOM 761 C CA . GLY A 1 99 ? -20.890 2.134 37.363 1.00 89.69 99 GLY A CA 1
ATOM 762 C C . GLY A 1 99 ? -21.915 1.008 37.480 1.00 89.69 99 GLY A C 1
ATOM 763 O O . GLY A 1 99 ? -22.530 0.827 38.528 1.00 89.69 99 GLY A O 1
ATOM 764 N N . VAL A 1 100 ? -22.070 0.221 36.417 1.00 95.69 100 VAL A N 1
ATOM 765 C CA . VAL A 1 100 ? -22.877 -1.009 36.401 1.00 95.69 100 VAL A CA 1
ATOM 766 C C . VAL A 1 100 ? -21.982 -2.198 36.075 1.00 95.69 100 VAL A C 1
ATOM 768 O O . VAL A 1 100 ? -21.161 -2.120 35.162 1.00 95.69 100 VAL A O 1
ATOM 771 N N . VAL A 1 101 ? -22.141 -3.298 36.812 1.00 95.88 101 VAL A N 1
ATOM 772 C CA . VAL A 1 101 ? -21.387 -4.538 36.587 1.00 95.88 101 VAL A CA 1
ATOM 773 C C . VAL A 1 101 ? -22.342 -5.660 36.195 1.00 95.88 101 VAL A C 1
ATOM 775 O O . VAL A 1 101 ? -23.295 -5.938 36.918 1.00 95.88 101 VAL A O 1
ATOM 778 N N . VAL A 1 102 ? -22.074 -6.325 35.074 1.00 97.12 102 VAL A N 1
ATOM 779 C CA . VAL A 1 102 ? -22.786 -7.534 34.635 1.00 97.12 102 VAL A CA 1
ATOM 780 C C . VAL A 1 102 ? -21.817 -8.708 34.692 1.00 97.12 102 VAL A C 1
ATOM 782 O O . VAL A 1 102 ? -20.777 -8.676 34.032 1.00 97.12 102 VAL A O 1
ATOM 785 N N . LEU A 1 103 ? -22.143 -9.714 35.504 1.00 95.00 103 LEU A N 1
ATOM 786 C CA . LEU A 1 103 ? -21.259 -10.849 35.792 1.00 95.00 103 LEU A CA 1
ATOM 787 C C . LEU A 1 103 ? -21.747 -12.177 35.200 1.00 95.00 103 LEU A C 1
ATOM 789 O O . LEU A 1 103 ? -20.951 -13.095 35.028 1.00 95.00 103 LEU A O 1
ATOM 793 N N . ALA A 1 104 ? -23.037 -12.277 34.880 1.00 93.69 104 ALA A N 1
ATOM 794 C CA . ALA A 1 104 ? -23.643 -13.431 34.225 1.00 93.69 104 ALA A CA 1
ATOM 795 C C . ALA A 1 104 ? -25.002 -13.051 33.612 1.00 93.69 104 ALA A C 1
ATOM 797 O O . ALA A 1 104 ? -25.558 -11.993 33.924 1.00 93.69 104 ALA A O 1
ATOM 798 N N . GLY A 1 105 ? -25.528 -13.938 32.769 1.00 94.00 105 GLY A N 1
ATOM 799 C CA . GLY A 1 105 ? -26.881 -13.891 32.227 1.00 94.00 105 GLY A CA 1
ATOM 800 C C . GLY A 1 105 ? -27.063 -13.005 30.996 1.00 94.00 105 GLY A C 1
ATOM 801 O O . GLY A 1 105 ? -26.139 -12.364 30.496 1.00 94.00 105 GLY A O 1
ATOM 802 N N . GLU A 1 106 ? -28.301 -12.969 30.518 1.00 96.44 106 GLU A N 1
ATOM 803 C CA . GLU A 1 106 ? -28.761 -12.351 29.270 1.00 96.44 106 GLU A CA 1
ATOM 804 C C . GLU A 1 106 ? -29.634 -11.119 29.549 1.00 96.44 106 GLU A C 1
ATOM 806 O O . GLU A 1 106 ? -30.682 -10.900 28.942 1.00 96.44 106 GLU A O 1
ATOM 811 N N . SER A 1 107 ? -29.227 -10.308 30.529 1.00 97.12 107 SER A N 1
ATOM 812 C CA . SER A 1 107 ? -29.975 -9.103 30.904 1.00 97.12 107 SER A CA 1
ATOM 813 C C . SER A 1 107 ? -30.155 -8.127 29.733 1.00 97.12 107 SER A C 1
ATOM 815 O O . SER A 1 107 ? -29.240 -7.886 28.945 1.00 97.12 107 SER A O 1
ATOM 817 N N . ILE A 1 108 ? -31.345 -7.537 29.636 1.00 98.56 108 ILE A N 1
ATOM 818 C CA . ILE A 1 108 ? -31.711 -6.555 28.616 1.00 98.56 108 ILE A CA 1
ATOM 819 C C . ILE A 1 108 ? -31.785 -5.180 29.270 1.00 98.56 108 ILE A C 1
ATOM 821 O O . ILE A 1 108 ? -32.601 -4.958 30.164 1.00 98.56 108 ILE A O 1
ATOM 825 N N . PHE A 1 109 ? -30.985 -4.244 28.775 1.00 98.69 109 PHE A N 1
ATOM 826 C CA . PHE A 1 109 ? -31.061 -2.826 29.104 1.00 98.69 109 PHE A CA 1
ATOM 827 C C . PHE A 1 109 ? -31.645 -2.075 27.910 1.00 98.69 109 PHE A C 1
ATOM 829 O O . PHE A 1 109 ? -31.052 -2.082 26.833 1.00 98.69 109 PHE A O 1
ATOM 836 N N . GLU A 1 110 ? -32.787 -1.415 28.086 1.00 98.69 110 GLU A N 1
ATOM 837 C CA . GLU A 1 110 ? -33.462 -0.676 27.017 1.00 98.69 110 GLU A CA 1
ATOM 838 C C . GLU A 1 110 ? -33.703 0.784 27.410 1.00 98.69 110 GLU A C 1
ATOM 840 O O . GLU A 1 110 ? -34.291 1.070 28.453 1.00 98.69 110 GLU A O 1
ATOM 845 N N . ASN A 1 111 ? -33.276 1.719 26.559 1.00 98.50 111 ASN A N 1
ATOM 846 C CA . ASN A 1 111 ? -33.387 3.162 26.810 1.00 98.50 111 ASN A CA 1
ATOM 847 C C . ASN A 1 111 ? -32.759 3.580 28.160 1.00 98.50 111 ASN A C 1
ATOM 849 O O . ASN A 1 111 ? -33.319 4.394 28.893 1.00 98.50 111 ASN A O 1
ATOM 853 N N . CYS A 1 112 ? -31.616 2.994 28.526 1.00 98.62 112 CYS A N 1
ATOM 854 C CA . CYS A 1 112 ? -30.904 3.316 29.764 1.00 98.62 112 CYS A CA 1
ATOM 855 C C . CYS A 1 112 ? -29.739 4.277 29.519 1.00 98.62 112 CYS A C 1
ATOM 857 O O . CYS A 1 112 ? -29.100 4.249 28.464 1.00 98.62 112 CYS A O 1
ATOM 859 N N . HIS A 1 113 ? -29.442 5.113 30.514 1.00 98.56 113 HIS A N 1
ATOM 860 C CA . HIS A 1 113 ? -28.276 5.997 30.509 1.00 98.56 113 HIS A CA 1
ATOM 861 C C . HIS A 1 113 ? -27.265 5.532 31.562 1.00 98.56 113 HIS A C 1
ATOM 863 O O . HIS A 1 113 ? -27.650 5.162 32.669 1.00 98.56 113 HIS A O 1
ATOM 869 N N . PHE A 1 114 ? -25.975 5.580 31.235 1.00 97.88 114 PHE A N 1
ATOM 870 C CA . PHE A 1 114 ? -24.883 5.187 32.123 1.00 97.88 114 PHE A CA 1
ATOM 871 C C . PHE A 1 114 ? -23.864 6.320 32.205 1.00 97.88 114 PHE A C 1
ATOM 873 O O . PHE A 1 114 ? -23.242 6.681 31.203 1.00 97.88 114 PHE A O 1
ATOM 880 N N . ILE A 1 115 ? -23.711 6.878 33.404 1.00 96.19 115 ILE A N 1
ATOM 881 C CA . ILE A 1 115 ? -22.840 8.018 33.698 1.00 96.19 115 ILE A CA 1
ATOM 882 C C . ILE A 1 115 ? -22.015 7.662 34.934 1.00 96.19 115 ILE A C 1
ATOM 884 O O . ILE A 1 115 ? -22.549 7.140 35.914 1.00 96.19 115 ILE A O 1
ATOM 888 N N . SER A 1 116 ? -20.710 7.931 34.908 1.00 92.75 116 SER A N 1
ATOM 889 C CA . SER A 1 116 ? -19.821 7.541 36.003 1.00 92.75 116 SER A CA 1
ATOM 890 C C . SER A 1 116 ? -18.697 8.542 36.237 1.00 92.75 116 SER A C 1
ATOM 892 O O . SER A 1 116 ? -17.825 8.733 35.401 1.00 92.75 116 SER A O 1
ATOM 894 N N . GLU A 1 117 ? -18.634 9.132 37.423 1.00 91.69 117 GLU A N 1
ATOM 895 C CA . GLU A 1 117 ? -17.499 9.951 37.869 1.00 91.69 117 GLU A CA 1
ATOM 896 C C . GLU A 1 117 ? -16.280 9.100 38.279 1.00 91.69 117 GLU A C 1
ATOM 898 O O . GLU A 1 117 ? -15.222 9.630 38.625 1.00 91.69 117 GLU A O 1
ATOM 903 N N . THR A 1 118 ? -16.410 7.772 38.203 1.00 85.00 118 THR A N 1
ATOM 904 C CA . THR A 1 118 ? -15.371 6.781 38.526 1.00 85.00 118 THR A CA 1
ATOM 905 C C . THR A 1 118 ? -14.774 6.150 37.258 1.00 85.00 118 THR A C 1
ATOM 907 O O . THR A 1 118 ? -14.818 6.742 36.178 1.00 85.00 118 THR A O 1
ATOM 910 N N . ALA A 1 119 ? -14.142 4.979 37.370 1.00 79.62 119 ALA A N 1
ATOM 911 C CA . ALA A 1 119 ? -13.310 4.421 36.309 1.00 79.62 119 ALA A CA 1
ATOM 912 C C . ALA A 1 119 ? -14.100 3.843 35.123 1.00 79.62 119 ALA A C 1
ATOM 914 O O . ALA A 1 119 ? -13.579 3.856 34.013 1.00 79.62 119 ALA A O 1
ATOM 915 N N . TYR A 1 120 ? -15.329 3.355 35.316 1.00 88.06 120 TYR A N 1
ATOM 916 C CA . TYR A 1 120 ? -16.088 2.696 34.243 1.00 88.06 120 TYR A CA 1
ATOM 917 C C . TYR A 1 120 ? -17.571 3.069 34.275 1.00 88.06 120 TYR A C 1
ATOM 919 O O . TYR A 1 120 ? -18.155 3.157 35.357 1.00 88.06 120 TYR A O 1
ATOM 927 N N . GLY A 1 121 ? -18.190 3.249 33.105 1.00 93.06 121 GLY A N 1
ATOM 928 C CA . GLY A 1 121 ? -19.648 3.337 32.968 1.00 93.06 121 GLY A CA 1
ATOM 929 C C . GLY A 1 121 ? -20.297 1.967 33.155 1.00 93.06 121 GLY A C 1
ATOM 930 O O . GLY A 1 121 ? -21.082 1.762 34.081 1.00 93.06 121 GLY A O 1
ATOM 931 N N . ILE A 1 122 ? -19.895 1.008 32.321 1.00 96.44 122 ILE A N 1
ATOM 932 C CA . ILE A 1 122 ? -20.307 -0.396 32.396 1.00 96.44 122 ILE A CA 1
ATOM 933 C C . ILE A 1 122 ? -19.077 -1.300 32.380 1.00 96.44 122 ILE A C 1
ATOM 935 O O . ILE A 1 122 ? -18.157 -1.089 31.588 1.00 96.44 122 ILE A O 1
ATOM 939 N N . LYS A 1 123 ? -19.099 -2.344 33.210 1.00 96.56 123 LYS A N 1
ATOM 940 C CA . LYS A 1 123 ? -18.208 -3.499 33.110 1.00 96.56 123 LYS A CA 1
ATOM 941 C C . LYS A 1 123 ? -19.019 -4.770 32.865 1.00 96.56 123 LYS A C 1
ATOM 943 O O . LYS A 1 123 ? -19.909 -5.087 33.648 1.00 96.56 123 LYS A O 1
ATOM 948 N N . VAL A 1 124 ? -18.681 -5.516 31.819 1.00 97.38 124 VAL A N 1
ATOM 949 C CA . VAL A 1 124 ? -19.230 -6.851 31.545 1.00 97.38 124 VAL A CA 1
ATOM 950 C C . VAL A 1 124 ? -18.095 -7.859 31.660 1.00 97.38 124 VAL A C 1
ATOM 952 O O . VAL A 1 124 ? -17.100 -7.745 30.944 1.00 97.38 124 VAL A O 1
ATOM 955 N N . ALA A 1 125 ? -18.210 -8.808 32.584 1.00 95.88 125 ALA A N 1
ATOM 956 C CA . ALA A 1 125 ? -17.135 -9.746 32.884 1.00 95.88 125 ALA A CA 1
ATOM 957 C C . ALA A 1 125 ? -17.678 -11.144 33.177 1.00 95.88 125 ALA A C 1
ATOM 959 O O . ALA A 1 125 ? -18.458 -11.306 34.106 1.00 95.88 125 ALA A O 1
ATOM 960 N N . GLY A 1 126 ? -17.207 -12.146 32.439 1.00 91.44 126 GLY A N 1
ATOM 961 C CA . GLY A 1 126 ? -17.544 -13.551 32.662 1.00 91.44 126 GLY A CA 1
ATOM 962 C C . GLY A 1 126 ? -18.075 -14.224 31.402 1.00 91.44 126 GLY A C 1
ATOM 963 O O . GLY A 1 126 ? -18.777 -13.609 30.605 1.00 91.44 126 GLY A O 1
ATOM 964 N N . ILE A 1 127 ? -17.763 -15.511 31.242 1.00 91.88 127 ILE A N 1
ATOM 965 C CA . ILE A 1 127 ? -18.121 -16.296 30.049 1.00 91.88 127 ILE A CA 1
ATOM 966 C C . ILE A 1 127 ? -19.637 -16.452 29.854 1.00 91.88 127 ILE A C 1
ATOM 968 O O . ILE A 1 127 ? -20.111 -16.658 28.740 1.00 91.88 127 ILE A O 1
ATOM 972 N N . GLU A 1 128 ? -20.400 -16.330 30.939 1.00 93.88 128 GLU A N 1
ATOM 973 C CA . GLU A 1 128 ? -21.863 -16.383 30.932 1.00 93.88 128 GLU A CA 1
ATOM 974 C C . GLU A 1 128 ? -22.503 -14.988 30.850 1.00 93.88 128 GLU A C 1
ATOM 976 O O . GLU A 1 128 ? -23.726 -14.885 30.842 1.00 93.88 128 GLU A O 1
ATOM 981 N N . ALA A 1 129 ? -21.714 -13.906 30.811 1.00 97.19 129 ALA A N 1
ATOM 982 C CA . ALA A 1 129 ? -22.220 -12.538 30.770 1.00 97.19 129 ALA A CA 1
ATOM 983 C C . ALA A 1 129 ? -22.515 -12.113 29.324 1.00 97.19 129 ALA A C 1
ATOM 985 O O . ALA A 1 129 ? -21.616 -11.708 28.580 1.00 97.19 129 ALA A O 1
ATOM 986 N N . ASN A 1 130 ? -23.796 -12.167 28.951 1.00 97.62 130 ASN A N 1
ATOM 987 C CA . ASN A 1 130 ? -24.280 -11.903 27.599 1.00 97.62 130 ASN A CA 1
ATOM 988 C C . ASN A 1 130 ? -25.367 -10.802 27.528 1.00 97.62 130 ASN A C 1
ATOM 990 O O . ASN A 1 130 ? -26.442 -11.035 26.969 1.00 97.62 130 ASN A O 1
ATOM 994 N N . PRO A 1 131 ? -25.152 -9.598 28.097 1.00 98.19 131 PRO A N 1
ATOM 995 C CA . PRO A 1 131 ? -26.188 -8.571 28.134 1.00 98.19 131 PRO A CA 1
ATOM 996 C C . PRO A 1 131 ? -26.489 -7.969 26.755 1.00 98.19 131 PRO A C 1
ATOM 998 O O . PRO A 1 131 ? -25.601 -7.807 25.909 1.00 98.19 131 PRO A O 1
ATOM 1001 N N . PHE A 1 132 ? -27.738 -7.546 26.570 1.00 98.75 132 PHE A N 1
ATOM 1002 C CA . PHE A 1 132 ? -28.204 -6.810 25.401 1.00 98.75 132 PHE A CA 1
ATOM 1003 C C . PHE A 1 132 ? -28.569 -5.368 25.768 1.00 98.75 132 PHE A C 1
ATOM 1005 O O . PHE A 1 132 ? -29.502 -5.118 26.528 1.00 98.75 132 PHE A O 1
ATOM 1012 N N . PHE A 1 133 ? -27.846 -4.409 25.199 1.00 98.81 133 PHE A N 1
ATOM 1013 C CA . PHE A 1 133 ? -28.096 -2.979 25.334 1.00 98.81 133 PHE A CA 1
ATOM 1014 C C . PHE A 1 133 ? -28.783 -2.460 24.074 1.00 98.81 133 PHE A C 1
ATOM 1016 O O . PHE A 1 133 ? -28.214 -2.528 22.983 1.00 98.81 133 PHE A O 1
ATOM 1023 N N . LYS A 1 134 ? -29.979 -1.898 24.224 1.00 98.81 134 LYS A N 1
ATOM 1024 C CA . LYS A 1 134 ? -30.780 -1.367 23.123 1.00 98.81 134 LYS A CA 1
ATOM 1025 C C . LYS A 1 134 ? -31.148 0.088 23.378 1.00 98.81 134 LYS A C 1
ATOM 1027 O O . LYS A 1 134 ? -31.720 0.408 24.418 1.00 98.81 134 LYS A O 1
ATOM 1032 N N . ASN A 1 135 ? -30.860 0.966 22.419 1.00 98.69 135 ASN A N 1
ATOM 1033 C CA . ASN A 1 135 ? -31.140 2.406 22.516 1.00 98.69 135 ASN A CA 1
ATOM 1034 C C . ASN A 1 135 ? -30.516 3.064 23.768 1.00 98.69 135 ASN A C 1
ATOM 1036 O O . ASN A 1 135 ? -31.078 3.997 24.342 1.00 98.69 135 ASN A O 1
ATOM 1040 N N . CYS A 1 136 ? -29.377 2.552 24.236 1.00 98.75 136 CYS A N 1
ATOM 1041 C CA . CYS A 1 136 ? -28.728 3.027 25.456 1.00 98.75 136 CYS A CA 1
ATOM 1042 C C . CYS A 1 136 ? -27.698 4.128 25.175 1.00 98.75 136 CYS A C 1
ATOM 1044 O O . CYS A 1 136 ? -27.127 4.214 24.083 1.00 98.75 136 CYS A O 1
ATOM 1046 N N . GLN A 1 137 ? -27.418 4.941 26.194 1.00 98.62 137 GLN A N 1
ATOM 1047 C CA . GLN A 1 137 ? -26.406 5.998 26.147 1.00 98.62 137 GLN A CA 1
ATOM 1048 C C . GLN A 1 137 ? -25.361 5.806 27.250 1.00 98.62 137 GLN A C 1
ATOM 1050 O O . GLN A 1 137 ? -25.708 5.703 28.423 1.00 98.62 137 GLN A O 1
ATOM 1055 N N . LEU A 1 138 ? -24.079 5.767 26.886 1.00 98.00 138 LEU A N 1
ATOM 1056 C CA . LEU A 1 138 ? -22.952 5.599 27.809 1.00 98.00 138 LEU A CA 1
ATOM 1057 C C . LEU A 1 138 ? -22.007 6.791 27.656 1.00 98.00 138 LEU A C 1
ATOM 1059 O O . LEU A 1 138 ? -21.282 6.883 26.659 1.00 98.00 138 LEU A O 1
ATOM 1063 N N . TYR A 1 139 ? -22.029 7.724 28.605 1.00 97.50 139 TYR A N 1
ATOM 1064 C CA . TYR A 1 139 ? -21.380 9.012 28.385 1.00 97.50 139 TYR A CA 1
ATOM 1065 C C . TYR A 1 139 ? -20.909 9.728 29.645 1.00 97.50 139 TYR A C 1
ATOM 1067 O O . TYR A 1 139 ? -21.335 9.432 30.759 1.00 97.50 139 TYR A O 1
ATOM 1075 N N . PHE A 1 140 ? -19.994 10.682 29.440 1.00 94.94 140 PHE A N 1
ATOM 1076 C CA . PHE A 1 140 ? -19.356 11.477 30.495 1.00 94.94 140 PHE A CA 1
ATOM 1077 C C . PHE A 1 140 ? -18.757 10.631 31.629 1.00 94.94 140 PHE A C 1
ATOM 1079 O O . PHE A 1 140 ? -18.698 11.070 32.778 1.00 94.94 140 PHE A O 1
ATOM 1086 N N . CYS A 1 141 ? -18.265 9.431 31.306 1.00 94.38 141 CYS A N 1
ATOM 1087 C CA . CYS A 1 141 ? -17.557 8.597 32.264 1.00 94.38 141 CYS A CA 1
ATOM 1088 C C . CYS A 1 141 ? -16.120 9.104 32.469 1.00 94.38 141 CYS A C 1
ATOM 1090 O O . CYS A 1 141 ? -15.436 9.480 31.514 1.00 94.38 141 CYS A O 1
ATOM 1092 N N . ASN A 1 142 ? -15.632 9.116 33.711 1.00 92.88 142 ASN A N 1
ATOM 1093 C CA . ASN A 1 142 ? -14.285 9.586 34.051 1.00 92.88 142 ASN A CA 1
ATOM 1094 C C . ASN A 1 142 ? -13.182 8.573 33.670 1.00 92.88 142 ASN A C 1
ATOM 1096 O O . ASN A 1 142 ? -12.014 8.955 33.609 1.00 92.88 142 ASN A O 1
ATOM 1100 N N . GLY A 1 143 ? -13.541 7.330 33.342 1.00 92.75 143 GLY A N 1
ATOM 1101 C CA . GLY A 1 143 ? -12.695 6.391 32.602 1.00 92.75 143 GLY A CA 1
ATOM 1102 C C . GLY A 1 143 ? -13.422 5.808 31.386 1.00 92.75 143 GLY A C 1
ATOM 1103 O O . GLY A 1 143 ? -13.894 6.575 30.548 1.00 92.75 143 GLY A O 1
ATOM 1104 N N . VAL A 1 144 ? -13.467 4.483 31.241 1.00 95.69 144 VAL A N 1
ATOM 1105 C CA . VAL A 1 144 ? -13.990 3.819 30.034 1.00 95.69 144 VAL A CA 1
ATOM 1106 C C . VAL A 1 144 ? -15.523 3.810 30.023 1.00 95.69 144 VAL A C 1
ATOM 1108 O O . VAL A 1 144 ? -16.154 3.596 31.058 1.00 95.69 144 VAL A O 1
ATOM 1111 N N . GLY A 1 145 ? -16.135 4.009 28.853 1.00 97.06 145 GLY A N 1
ATOM 1112 C CA . GLY A 1 145 ? -17.592 3.911 28.690 1.00 97.06 145 GLY A CA 1
ATOM 1113 C C . GLY A 1 145 ? -18.104 2.487 28.942 1.00 97.06 145 GLY A C 1
ATOM 1114 O O . GLY A 1 145 ? -18.824 2.247 29.911 1.00 97.06 145 GLY A O 1
ATOM 1115 N N . ALA A 1 146 ? -17.686 1.540 28.099 1.00 97.81 146 ALA A N 1
ATOM 1116 C CA . ALA A 1 146 ? -17.957 0.109 28.238 1.00 97.81 146 ALA A CA 1
ATOM 1117 C C . ALA A 1 146 ? -16.656 -0.707 28.258 1.00 97.81 146 ALA A C 1
ATOM 1119 O O . ALA A 1 146 ? -15.901 -0.702 27.286 1.00 97.81 146 ALA A O 1
ATOM 1120 N N . HIS A 1 147 ? -16.409 -1.433 29.347 1.00 97.75 147 HIS A N 1
ATOM 1121 C CA . HIS A 1 147 ? -15.308 -2.391 29.459 1.00 97.75 147 HIS A CA 1
ATOM 1122 C C . HIS A 1 147 ? -15.850 -3.816 29.434 1.00 97.75 147 HIS A C 1
ATOM 1124 O O . HIS A 1 147 ? -16.653 -4.200 30.284 1.00 97.75 147 HIS A O 1
ATOM 1130 N N . LEU A 1 148 ? -15.413 -4.598 28.456 1.00 98.06 148 LEU A N 1
ATOM 1131 C CA . LEU A 1 148 ? -15.780 -5.991 28.286 1.00 98.06 148 LEU A CA 1
ATOM 1132 C C . LEU A 1 148 ? -14.552 -6.863 28.435 1.00 98.06 148 LEU A C 1
ATOM 1134 O O . LEU A 1 148 ? -13.516 -6.595 27.831 1.00 98.06 148 LEU A O 1
ATOM 1138 N N . THR A 1 149 ? -14.689 -7.908 29.236 1.00 97.69 149 THR A N 1
ATOM 1139 C CA . THR A 1 149 ? -13.560 -8.739 29.626 1.00 97.69 149 THR A CA 1
ATOM 1140 C C . THR A 1 149 ? -13.994 -10.171 29.909 1.00 97.69 149 THR A C 1
ATOM 1142 O O . THR A 1 149 ? -15.183 -10.464 30.055 1.00 97.69 149 THR A O 1
ATOM 1145 N N . SER A 1 150 ? -13.024 -11.070 30.059 1.00 96.38 150 SER A N 1
ATOM 1146 C CA . SER A 1 150 ? -13.229 -12.421 30.588 1.00 96.38 150 SER A CA 1
ATOM 1147 C C . SER A 1 150 ? -14.261 -13.223 29.787 1.00 96.38 150 SER A C 1
ATOM 1149 O O . SER A 1 150 ? -15.177 -13.808 30.363 1.00 96.38 150 SER A O 1
ATOM 1151 N N . ASN A 1 151 ? -14.117 -13.239 28.460 1.00 96.94 151 ASN A N 1
ATOM 1152 C CA . ASN A 1 151 ? -14.993 -13.946 27.515 1.00 96.94 151 ASN A CA 1
ATOM 1153 C C . ASN A 1 151 ? -16.458 -13.472 27.460 1.00 96.94 151 ASN A C 1
ATOM 1155 O O . ASN A 1 151 ? -17.309 -14.170 26.905 1.00 96.94 151 ASN A O 1
ATOM 1159 N N . ALA A 1 152 ? -16.766 -12.292 28.005 1.00 97.50 152 ALA A N 1
ATOM 1160 C CA . ALA A 1 152 ? -18.107 -11.719 27.943 1.00 97.50 152 ALA A CA 1
ATOM 1161 C C . ALA A 1 152 ? -18.554 -11.428 26.500 1.00 97.50 152 ALA A C 1
ATOM 1163 O O . ALA A 1 152 ? -17.762 -10.940 25.688 1.00 97.50 152 ALA A O 1
ATOM 1164 N N . LYS A 1 153 ? -19.842 -11.637 26.195 1.00 96.88 153 LYS A N 1
ATOM 1165 C CA . LYS A 1 153 ? -20.415 -11.390 24.859 1.00 96.88 153 LYS A CA 1
ATOM 1166 C C . LYS A 1 153 ? -21.609 -10.453 24.941 1.00 96.88 153 LYS A C 1
ATOM 1168 O O . LYS A 1 153 ? -22.755 -10.879 25.014 1.00 96.88 153 LYS A O 1
ATOM 1173 N N . SER A 1 154 ? -21.363 -9.151 24.903 1.00 97.50 154 SER A N 1
ATOM 1174 C CA . SER A 1 154 ? -22.477 -8.199 24.893 1.00 97.50 154 SER A CA 1
ATOM 1175 C C . SER A 1 154 ? -22.889 -7.783 23.482 1.00 97.50 154 SER A C 1
ATOM 1177 O O . SER A 1 154 ? -22.101 -7.805 22.529 1.00 97.50 154 SER A O 1
ATOM 1179 N N . ARG A 1 155 ? -24.147 -7.364 23.365 1.00 98.69 155 ARG A N 1
ATOM 1180 C CA . ARG A 1 155 ? -24.732 -6.830 22.136 1.00 98.69 155 ARG A CA 1
ATOM 1181 C C . ARG A 1 155 ? -25.187 -5.398 22.376 1.00 98.69 155 ARG A C 1
ATOM 1183 O O . ARG A 1 155 ? -25.905 -5.143 23.337 1.00 98.69 155 ARG A O 1
ATOM 1190 N N . PHE A 1 156 ? -24.807 -4.481 21.496 1.00 98.88 156 PHE A N 1
ATOM 1191 C CA . PHE A 1 156 ? -25.256 -3.092 21.500 1.00 98.88 156 PHE A CA 1
ATOM 1192 C C . PHE A 1 156 ? -25.991 -2.793 20.196 1.00 98.88 156 PHE A C 1
ATOM 1194 O O . PHE A 1 156 ? -25.405 -2.914 19.122 1.00 98.88 156 PHE A O 1
ATOM 1201 N N . GLU A 1 157 ? -27.246 -2.362 20.287 1.00 98.88 157 GLU A N 1
ATOM 1202 C CA . GLU A 1 157 ? -28.065 -1.980 19.135 1.00 98.88 157 GLU A CA 1
ATOM 1203 C C . GLU A 1 157 ? -28.607 -0.559 19.313 1.00 98.88 157 GLU A C 1
ATOM 1205 O O . GLU A 1 157 ? -29.225 -0.239 20.332 1.00 98.88 157 GLU A O 1
ATOM 1210 N N . ASN A 1 158 ? -28.386 0.300 18.315 1.00 98.81 158 ASN A N 1
ATOM 1211 C CA . ASN A 1 158 ? -28.808 1.707 18.325 1.00 98.81 158 ASN A CA 1
ATOM 1212 C C . ASN A 1 158 ? -28.269 2.491 19.540 1.00 98.81 158 ASN A C 1
ATOM 1214 O O . ASN A 1 158 ? -28.913 3.414 20.043 1.00 98.81 158 ASN A O 1
ATOM 1218 N N . CYS A 1 159 ? -27.090 2.117 20.040 1.00 98.88 159 CYS A N 1
ATOM 1219 C CA . CYS A 1 159 ? -26.487 2.728 21.221 1.00 98.88 159 CYS A CA 1
ATOM 1220 C C . CYS A 1 159 ? -25.547 3.885 20.859 1.00 98.88 159 CYS A C 1
ATOM 1222 O O . CYS A 1 159 ? -24.928 3.921 19.790 1.00 98.88 159 CYS A O 1
ATOM 1224 N N . SER A 1 160 ? -25.405 4.825 21.792 1.00 98.88 160 SER A N 1
ATOM 1225 C CA . SER A 1 160 ? -24.452 5.934 21.709 1.00 98.88 160 SER A CA 1
ATOM 1226 C C . SER A 1 160 ? -23.450 5.865 22.859 1.00 98.88 160 SER A C 1
ATOM 1228 O O . SER A 1 160 ? -23.844 5.911 24.021 1.00 98.88 160 SER A O 1
ATOM 1230 N N . ILE A 1 161 ? -22.156 5.774 22.549 1.00 98.75 161 ILE A N 1
ATOM 1231 C CA . ILE A 1 161 ? -21.073 5.692 23.542 1.00 98.75 161 ILE A CA 1
ATOM 1232 C C . ILE A 1 161 ? -20.114 6.853 23.296 1.00 98.75 161 ILE A C 1
ATOM 1234 O O . ILE A 1 161 ? -19.438 6.876 22.265 1.00 98.75 161 ILE A O 1
ATOM 1238 N N . TYR A 1 162 ? -20.090 7.849 24.184 1.00 98.56 162 TYR A N 1
ATOM 1239 C CA . TYR A 1 162 ? -19.453 9.115 23.835 1.00 98.56 162 TYR A CA 1
ATOM 1240 C C . TYR A 1 162 ? -18.951 9.986 24.986 1.00 98.56 162 TYR A C 1
ATOM 1242 O O . TYR A 1 162 ? -19.414 9.902 26.117 1.00 98.56 162 TYR A O 1
ATOM 1250 N N . HIS A 1 163 ? -18.017 10.889 24.670 1.00 97.00 163 HIS A N 1
ATOM 1251 C CA . HIS A 1 163 ? -17.479 11.895 25.600 1.00 97.00 163 HIS A CA 1
ATOM 1252 C C . HIS A 1 163 ? -16.984 11.326 26.940 1.00 97.00 163 HIS A C 1
ATOM 1254 O O . HIS A 1 163 ? -17.068 11.978 27.981 1.00 97.00 163 HIS A O 1
ATOM 1260 N N . ASN A 1 164 ? -16.436 10.112 26.904 1.00 97.25 164 ASN A N 1
ATOM 1261 C CA . ASN A 1 164 ? -15.783 9.483 28.045 1.00 97.25 164 ASN A CA 1
ATOM 1262 C C . ASN A 1 164 ? -14.310 9.930 28.122 1.00 97.25 164 ASN A C 1
ATOM 1264 O O . ASN A 1 164 ? -13.666 10.183 27.100 1.00 97.25 164 ASN A O 1
ATOM 1268 N N . LYS A 1 165 ? -13.764 10.087 29.333 1.00 96.06 165 LYS A N 1
ATOM 1269 C CA . LYS A 1 165 ? -12.363 10.505 29.520 1.00 96.06 165 LYS A CA 1
ATOM 1270 C C . LYS A 1 165 ? -11.368 9.367 29.266 1.00 96.06 165 LYS A C 1
ATOM 1272 O O . LYS A 1 165 ? -10.226 9.637 28.910 1.00 96.06 165 LYS A O 1
ATOM 1277 N N . GLY A 1 166 ? -11.775 8.117 29.454 1.00 95.81 166 GLY A N 1
ATOM 1278 C CA . GLY A 1 166 ? -11.053 6.955 28.939 1.00 95.81 166 GLY A CA 1
ATOM 1279 C C . GLY A 1 166 ? -11.469 6.640 27.504 1.00 95.81 166 GLY A C 1
ATOM 1280 O O . GLY A 1 166 ? -12.082 7.468 26.826 1.00 95.81 166 GLY A O 1
ATOM 1281 N N . SER A 1 167 ? -11.159 5.430 27.044 1.00 97.88 167 SER A N 1
ATOM 1282 C CA . SER A 1 167 ? -11.695 4.917 25.781 1.00 97.88 167 SER A CA 1
ATOM 1283 C C . SER A 1 167 ? -13.218 4.767 25.842 1.00 97.88 167 SER A C 1
ATOM 1285 O O . SER A 1 167 ? -13.786 4.526 26.908 1.00 97.88 167 SER A O 1
ATOM 1287 N N . ASN A 1 168 ? -13.916 4.884 24.713 1.00 98.50 168 ASN A N 1
ATOM 1288 C CA . ASN A 1 168 ? -15.362 4.638 24.720 1.00 98.50 168 ASN A CA 1
ATOM 1289 C C . ASN A 1 168 ? -15.661 3.148 24.947 1.00 98.50 168 ASN A C 1
ATOM 1291 O O . ASN A 1 168 ? -16.513 2.815 25.770 1.00 98.50 168 ASN A O 1
ATOM 1295 N N . VAL A 1 169 ? -14.923 2.267 24.272 1.00 98.75 169 VAL A N 1
ATOM 1296 C CA . VAL A 1 169 ? -15.023 0.811 24.416 1.00 98.75 169 VAL A CA 1
ATOM 1297 C C . VAL A 1 169 ? -13.638 0.210 24.629 1.00 98.75 169 VAL A C 1
ATOM 1299 O O . VAL A 1 169 ? -12.698 0.545 23.907 1.00 98.75 169 VAL A O 1
ATOM 1302 N N . VAL A 1 170 ? -13.531 -0.709 25.588 1.00 98.69 170 VAL A N 1
ATOM 1303 C CA . VAL A 1 170 ? -12.378 -1.601 25.766 1.00 98.69 170 VAL A CA 1
ATOM 1304 C C . VAL A 1 170 ? -12.873 -3.043 25.754 1.00 98.69 170 VAL A C 1
ATOM 1306 O O . VAL A 1 170 ? -13.769 -3.379 26.527 1.00 98.69 170 VAL A O 1
ATOM 1309 N N . ALA A 1 171 ? -12.291 -3.877 24.898 1.00 98.69 171 ALA A N 1
ATOM 1310 C CA . ALA A 1 171 ? -12.485 -5.319 24.858 1.00 98.69 171 ALA A CA 1
ATOM 1311 C C . ALA A 1 171 ? -11.136 -6.008 25.089 1.00 98.69 171 ALA A C 1
ATOM 1313 O O . ALA A 1 171 ? -10.187 -5.768 24.350 1.00 98.69 171 ALA A O 1
ATOM 1314 N N . ASP A 1 172 ? -11.047 -6.841 26.119 1.00 98.38 172 ASP A N 1
ATOM 1315 C CA . ASP A 1 172 ? -9.838 -7.601 26.441 1.00 98.38 172 ASP A CA 1
ATOM 1316 C C . ASP A 1 172 ? -10.185 -9.019 26.919 1.00 98.38 172 ASP A C 1
ATOM 1318 O O . ASP A 1 172 ? -11.360 -9.373 27.056 1.00 98.38 172 ASP A O 1
ATOM 1322 N N . ASN A 1 173 ? -9.167 -9.850 27.171 1.00 96.81 173 ASN A N 1
ATOM 1323 C CA . ASN A 1 173 ? -9.316 -11.165 27.810 1.00 96.81 173 ASN A CA 1
ATOM 1324 C C . ASN A 1 173 ? -10.427 -12.037 27.175 1.00 96.81 173 ASN A C 1
ATOM 1326 O O . ASN A 1 173 ? -11.304 -12.551 27.877 1.00 96.81 173 ASN A O 1
ATOM 1330 N N . GLY A 1 174 ? -10.431 -12.144 25.841 1.00 97.12 174 GLY A N 1
ATOM 1331 C CA . GLY A 1 174 ? -11.383 -12.970 25.085 1.00 97.12 174 GLY A CA 1
ATOM 1332 C C . GLY A 1 174 ? -12.789 -12.379 24.924 1.00 97.12 174 GLY A C 1
ATOM 1333 O O . GLY A 1 174 ? -13.709 -13.085 24.527 1.00 97.12 174 GLY A O 1
ATOM 1334 N N . ALA A 1 175 ? -13.026 -11.109 25.269 1.00 98.31 175 ALA A N 1
ATOM 1335 C CA . ALA A 1 175 ? -14.359 -10.508 25.157 1.00 98.31 175 ALA A CA 1
ATOM 1336 C C . ALA A 1 175 ? -14.820 -10.320 23.703 1.00 98.31 175 ALA A C 1
ATOM 1338 O O . ALA A 1 175 ? -14.048 -9.875 22.854 1.00 98.31 175 ALA A O 1
ATOM 1339 N N . HIS A 1 176 ? -16.096 -10.599 23.423 1.00 98.19 176 HIS A N 1
ATOM 1340 C CA . HIS A 1 176 ? -16.675 -10.526 22.078 1.00 98.19 176 HIS A CA 1
ATOM 1341 C C . HIS A 1 176 ? -17.866 -9.541 21.990 1.00 98.19 176 HIS A C 1
ATOM 1343 O O . HIS A 1 176 ? -19.019 -9.978 21.881 1.00 98.19 176 HIS A O 1
ATOM 1349 N N . PRO A 1 177 ? -17.660 -8.212 22.086 1.00 98.56 177 PRO A N 1
ATOM 1350 C CA . PRO A 1 177 ? -18.738 -7.249 21.867 1.00 98.56 177 PRO A CA 1
ATOM 1351 C C . PRO A 1 177 ? -19.193 -7.181 20.406 1.00 98.56 177 PRO A C 1
ATOM 1353 O O . PRO A 1 177 ? -18.383 -7.216 19.478 1.00 98.56 177 PRO A O 1
ATOM 1356 N N . SER A 1 178 ? -20.489 -6.931 20.213 1.00 98.88 178 SER A N 1
ATOM 1357 C CA . SER A 1 178 ? -21.058 -6.562 18.913 1.00 98.88 178 SER A CA 1
ATOM 1358 C C . SER A 1 178 ? -21.799 -5.227 18.965 1.00 98.88 178 SER A C 1
ATOM 1360 O O . SER A 1 178 ? -22.509 -4.934 19.928 1.00 98.88 178 SER A O 1
ATOM 1362 N N . PHE A 1 179 ? -21.640 -4.424 17.914 1.00 98.94 179 PHE A N 1
ATOM 1363 C CA . PHE A 1 179 ? -22.243 -3.103 17.764 1.00 98.94 179 PHE A CA 1
ATOM 1364 C C . PHE A 1 179 ? -22.998 -3.016 16.440 1.00 98.94 179 PHE A C 1
ATOM 1366 O O . PHE A 1 179 ? -22.395 -3.135 15.375 1.00 98.94 179 PHE A O 1
ATOM 1373 N N . GLU A 1 180 ? -24.301 -2.762 16.500 1.00 98.94 180 GLU A N 1
ATOM 1374 C CA . GLU A 1 180 ? -25.162 -2.588 15.334 1.00 98.94 180 GLU A CA 1
ATOM 1375 C C . GLU A 1 180 ? -25.877 -1.236 15.387 1.00 98.94 180 GLU A C 1
ATOM 1377 O O . GLU A 1 180 ? -26.517 -0.891 16.381 1.00 98.94 180 GLU A O 1
ATOM 1382 N N . ASN A 1 181 ? -25.762 -0.449 14.312 1.00 98.81 181 ASN A N 1
ATOM 1383 C CA . ASN A 1 181 ? -26.335 0.902 14.220 1.00 98.81 181 ASN A CA 1
ATOM 1384 C C . ASN A 1 181 ? -25.895 1.836 15.366 1.00 98.81 181 ASN A C 1
ATOM 1386 O O . ASN A 1 181 ? -26.624 2.737 15.786 1.00 98.81 181 ASN A O 1
ATOM 1390 N N . CYS A 1 182 ? -24.685 1.628 15.879 1.00 98.94 182 CYS A N 1
ATOM 1391 C CA . CYS A 1 182 ? -24.141 2.364 17.009 1.00 98.94 182 CYS A CA 1
ATOM 1392 C C . CYS A 1 182 ? -23.326 3.583 16.567 1.00 98.94 182 CYS A C 1
ATOM 1394 O O . CYS A 1 182 ? -22.798 3.668 15.451 1.00 98.94 182 CYS A O 1
ATOM 1396 N N . ARG A 1 183 ? -23.182 4.534 17.490 1.00 98.94 183 ARG A N 1
ATOM 1397 C CA . ARG A 1 183 ? -22.317 5.708 17.348 1.00 98.94 183 ARG A CA 1
ATOM 1398 C C . ARG A 1 183 ? -21.324 5.739 18.510 1.00 98.94 183 ARG A C 1
ATOM 1400 O O . ARG A 1 183 ? -21.739 5.744 19.666 1.00 98.94 183 ARG A O 1
ATOM 1407 N N . ILE A 1 184 ? -20.028 5.782 18.205 1.00 98.88 184 ILE A N 1
ATOM 1408 C CA . ILE A 1 184 ? -18.937 5.760 19.190 1.00 98.88 184 ILE A CA 1
ATOM 1409 C C . ILE A 1 184 ? -18.006 6.954 18.934 1.00 98.88 184 ILE A C 1
ATOM 1411 O O . ILE A 1 184 ? -17.318 6.979 17.912 1.00 98.88 184 ILE A O 1
ATOM 1415 N N . TRP A 1 185 ? -17.990 7.970 19.807 1.00 98.62 185 TRP A N 1
ATOM 1416 C CA . TRP A 1 185 ? -17.256 9.210 19.499 1.00 98.62 185 TRP A CA 1
ATOM 1417 C C . TRP A 1 185 ? -16.776 10.047 20.682 1.00 98.62 185 TRP A C 1
ATOM 1419 O O . TRP A 1 185 ? -17.247 9.925 21.811 1.00 98.62 185 TRP A O 1
ATOM 1429 N N . GLY A 1 186 ? -15.845 10.961 20.417 1.00 97.25 186 GLY A N 1
ATOM 1430 C CA . GLY A 1 186 ? -15.479 12.011 21.361 1.00 97.25 186 GLY A CA 1
ATOM 1431 C C . GLY A 1 186 ? -14.788 11.540 22.641 1.00 97.25 186 GLY A C 1
ATOM 1432 O O . GLY A 1 186 ? -14.815 12.296 23.615 1.00 97.25 186 GLY A O 1
ATOM 1433 N N . SER A 1 187 ? -14.205 10.335 22.684 1.00 97.12 187 SER A N 1
ATOM 1434 C CA . SER A 1 187 ? -13.389 9.902 23.827 1.00 97.12 187 SER A CA 1
ATOM 1435 C C . SER A 1 187 ? -12.120 10.738 23.953 1.00 97.12 187 SER A C 1
ATOM 1437 O O . SER A 1 187 ? -11.565 11.176 22.945 1.00 97.12 187 SER A O 1
ATOM 1439 N N . LYS A 1 188 ? -11.592 10.898 25.175 1.00 96.50 188 LYS A N 1
ATOM 1440 C CA . LYS A 1 188 ? -10.253 11.488 25.382 1.00 96.50 188 LYS A CA 1
ATOM 1441 C C . LYS A 1 188 ? -9.094 10.516 25.123 1.00 96.50 188 LYS A C 1
ATOM 1443 O O . LYS A 1 188 ? -7.943 10.939 25.113 1.00 96.50 188 LYS A O 1
ATOM 1448 N N . GLN A 1 189 ? -9.403 9.246 24.867 1.00 96.19 189 GLN A N 1
ATOM 1449 C CA . GLN A 1 189 ? -8.466 8.223 24.399 1.00 96.19 189 GLN A CA 1
ATOM 1450 C C . GLN A 1 189 ? -8.987 7.601 23.090 1.00 96.19 189 GLN A C 1
ATOM 1452 O O . GLN A 1 189 ? -9.430 8.334 22.202 1.00 96.19 189 GLN A O 1
ATOM 1457 N N . THR A 1 190 ? -8.944 6.273 22.970 1.00 97.88 190 THR A N 1
ATOM 1458 C CA . THR A 1 190 ? -9.351 5.509 21.787 1.00 97.88 190 THR A CA 1
ATOM 1459 C C . THR A 1 190 ? -10.872 5.350 21.720 1.00 97.88 190 THR A C 1
ATOM 1461 O O . THR A 1 190 ? -11.529 5.171 22.745 1.00 97.88 190 THR A O 1
ATOM 1464 N N . GLY A 1 191 ? -11.453 5.361 20.520 1.00 98.44 191 GLY A N 1
ATOM 1465 C CA . GLY A 1 191 ? -12.874 5.036 20.357 1.00 98.44 191 GLY A CA 1
ATOM 1466 C C . GLY A 1 191 ? -13.167 3.598 20.797 1.00 98.44 191 GLY A C 1
ATOM 1467 O O . GLY A 1 191 ? -13.906 3.361 21.750 1.00 98.44 191 GLY A O 1
ATOM 1468 N N . VAL A 1 192 ? -12.534 2.638 20.135 1.00 98.81 192 VAL A N 1
ATOM 1469 C CA . VAL A 1 192 ? -12.634 1.207 20.429 1.00 98.81 192 VAL A CA 1
ATOM 1470 C C . VAL A 1 192 ? -11.230 0.627 20.533 1.00 98.81 192 VAL A C 1
ATOM 1472 O O . VAL A 1 192 ? -10.443 0.743 19.598 1.00 98.81 192 VAL A O 1
ATOM 1475 N N . TYR A 1 193 ? -10.918 0.010 21.666 1.00 98.81 193 TYR A N 1
ATOM 1476 C CA . TYR A 1 193 ? -9.651 -0.675 21.900 1.00 98.81 193 TYR A CA 1
ATOM 1477 C C . TYR A 1 193 ? -9.911 -2.167 22.121 1.00 98.81 193 TYR A C 1
ATOM 1479 O O . TYR A 1 193 ? -10.660 -2.519 23.032 1.00 98.81 193 TYR A O 1
ATOM 1487 N N . ALA A 1 194 ? -9.315 -3.019 21.290 1.00 98.81 194 ALA A N 1
ATOM 1488 C CA . ALA A 1 194 ? -9.403 -4.473 21.369 1.00 98.81 194 ALA A CA 1
ATOM 1489 C C . ALA A 1 194 ? -8.006 -5.070 21.580 1.00 98.81 194 ALA A C 1
ATOM 1491 O O . ALA A 1 194 ? -7.093 -4.755 20.812 1.00 98.81 194 ALA A O 1
ATOM 1492 N N . SER A 1 195 ? -7.844 -5.914 22.599 1.00 98.75 195 SER A N 1
ATOM 1493 C CA . SER A 1 195 ? -6.592 -6.624 22.886 1.00 98.75 195 SER A CA 1
ATOM 1494 C C . SER A 1 195 ? -6.803 -8.076 23.326 1.00 98.75 195 SER A C 1
ATOM 1496 O O . SER A 1 195 ? -7.917 -8.479 23.685 1.00 98.75 195 SER A O 1
ATOM 1498 N N . GLY A 1 196 ? -5.736 -8.877 23.306 1.00 96.75 196 GLY A N 1
ATOM 1499 C CA . GLY A 1 196 ? -5.801 -10.309 23.608 1.00 96.75 196 GLY A CA 1
ATOM 1500 C C . GLY A 1 196 ? -6.682 -11.052 22.604 1.00 96.75 196 GLY A C 1
ATOM 1501 O O . GLY A 1 196 ? -6.992 -10.544 21.540 1.00 96.75 196 GLY A O 1
ATOM 1502 N N . GLU A 1 197 ? -7.220 -12.208 22.981 1.00 96.31 197 GLU A N 1
ATOM 1503 C CA . GLU A 1 197 ? -8.110 -13.013 22.119 1.00 96.31 197 GLU A CA 1
ATOM 1504 C C . GLU A 1 197 ? -9.518 -12.395 21.898 1.00 96.31 197 GLU A C 1
ATOM 1506 O O . GLU A 1 197 ? -10.486 -13.103 21.629 1.00 96.31 197 GLU A O 1
ATOM 1511 N N . SER A 1 198 ? -9.685 -11.079 22.076 1.00 98.50 198 SER A N 1
ATOM 1512 C CA . SER A 1 198 ? -10.977 -10.403 21.918 1.00 98.50 198 SER A CA 1
ATOM 1513 C C . SER A 1 198 ? -11.396 -10.275 20.451 1.00 98.50 198 SER A C 1
ATOM 1515 O O . SER A 1 198 ? -10.569 -10.135 19.550 1.00 98.50 198 SER A O 1
ATOM 1517 N N . ILE A 1 199 ? -12.710 -10.282 20.208 1.00 98.62 199 ILE A N 1
ATOM 1518 C CA . ILE A 1 199 ? -13.294 -10.120 18.870 1.00 98.62 199 ILE A CA 1
ATOM 1519 C C . ILE A 1 199 ? -14.339 -9.010 18.906 1.00 98.62 199 ILE A C 1
ATOM 1521 O O . ILE A 1 199 ? -15.420 -9.173 19.465 1.00 98.62 199 ILE A O 1
ATOM 1525 N N . VAL A 1 200 ? -14.059 -7.881 18.266 1.00 98.81 200 VAL A N 1
ATOM 1526 C CA . VAL A 1 200 ? -15.000 -6.761 18.188 1.00 98.81 200 VAL A CA 1
ATOM 1527 C C . VAL A 1 200 ? -15.719 -6.766 16.844 1.00 98.81 200 VAL A C 1
ATOM 1529 O O . VAL A 1 200 ? -15.099 -6.576 15.802 1.00 98.81 200 VAL A O 1
ATOM 1532 N N . SER A 1 201 ? -17.042 -6.944 16.866 1.00 98.88 201 SER A N 1
ATOM 1533 C CA . SER A 1 201 ? -17.897 -6.904 15.671 1.00 98.88 201 SER A CA 1
ATOM 1534 C C . SER A 1 201 ? -18.618 -5.560 15.540 1.00 98.88 201 SER A C 1
ATOM 1536 O O . SER A 1 201 ? -19.334 -5.148 16.452 1.00 98.88 201 SER A O 1
ATOM 1538 N N . ILE A 1 202 ? -18.478 -4.872 14.407 1.00 98.94 202 ILE A N 1
ATOM 1539 C CA . ILE A 1 202 ? -19.061 -3.544 14.158 1.00 98.94 202 ILE A CA 1
ATOM 1540 C C . ILE A 1 202 ? -19.822 -3.562 12.831 1.00 98.94 202 ILE A C 1
ATOM 1542 O O . ILE A 1 202 ? -19.240 -3.740 11.764 1.00 98.94 202 ILE A O 1
ATOM 1546 N N . ARG A 1 203 ? -21.133 -3.326 12.877 1.00 98.94 203 ARG A N 1
ATOM 1547 C CA . ARG A 1 203 ? -22.012 -3.338 11.705 1.00 98.94 203 ARG A CA 1
ATOM 1548 C C . ARG A 1 203 ? -22.819 -2.052 11.601 1.00 98.94 203 ARG A C 1
ATOM 1550 O O . ARG A 1 203 ? -23.392 -1.597 12.591 1.00 98.94 203 ARG A O 1
ATOM 1557 N N . SER A 1 204 ? -22.890 -1.477 10.401 1.00 98.81 204 SER A N 1
ATOM 1558 C CA . SER A 1 204 ? -23.733 -0.304 10.107 1.00 98.81 204 SER A CA 1
ATOM 1559 C C . SER A 1 204 ? -23.521 0.864 11.082 1.00 98.81 204 SER A C 1
ATOM 1561 O O . SER A 1 204 ? -24.447 1.603 11.409 1.00 98.81 204 SER A O 1
ATOM 1563 N N . SER A 1 205 ? -22.301 1.011 11.598 1.00 98.88 205 SER A N 1
ATOM 1564 C CA . SER A 1 205 ? -21.999 1.861 12.752 1.00 98.88 205 SER A CA 1
ATOM 1565 C C . SER A 1 205 ? -20.981 2.944 12.408 1.00 98.88 205 SER A C 1
ATOM 1567 O O . SER A 1 205 ? -20.369 2.947 11.336 1.00 98.88 205 SER A O 1
ATOM 1569 N N . LYS A 1 206 ? -20.825 3.907 13.319 1.00 98.94 206 LYS A N 1
ATOM 1570 C CA . LYS A 1 206 ? -19.924 5.053 13.156 1.00 98.94 206 LYS A CA 1
ATOM 1571 C C . LYS A 1 206 ? -18.957 5.156 14.328 1.00 98.94 206 LYS A C 1
ATOM 1573 O O . LYS A 1 206 ? -19.413 5.246 15.468 1.00 98.94 206 LYS A O 1
ATOM 1578 N N . ILE A 1 207 ? -17.658 5.233 14.043 1.00 98.88 207 ILE A N 1
ATOM 1579 C CA . ILE A 1 207 ? -16.615 5.540 15.033 1.00 98.88 207 ILE A CA 1
ATOM 1580 C C . ILE A 1 207 ? -15.891 6.807 14.589 1.00 98.88 207 ILE A C 1
ATOM 1582 O O . ILE A 1 207 ? -15.307 6.825 13.508 1.00 98.88 207 ILE A O 1
ATOM 1586 N N . PHE A 1 208 ? -15.966 7.883 15.371 1.00 98.69 208 PHE A N 1
ATOM 1587 C CA . PHE A 1 208 ? -15.488 9.180 14.890 1.00 98.69 208 PHE A CA 1
ATOM 1588 C C . PHE A 1 208 ? -15.046 10.147 15.984 1.00 98.69 208 PHE A C 1
ATOM 1590 O O . PHE A 1 208 ? -15.408 9.983 17.144 1.00 98.69 208 PHE A O 1
ATOM 1597 N N . GLN A 1 209 ? -14.273 11.172 15.612 1.00 97.38 209 GLN A N 1
ATOM 1598 C CA . GLN A 1 209 ? -13.948 12.324 16.471 1.00 97.38 209 GLN A CA 1
ATOM 1599 C C . GLN A 1 209 ? -13.369 11.975 17.855 1.00 97.38 209 GLN A C 1
ATOM 1601 O O . GLN A 1 209 ? -13.543 12.727 18.816 1.00 97.38 209 GLN A O 1
ATOM 1606 N N . ASN A 1 210 ? -12.684 10.840 17.990 1.00 97.94 210 ASN A N 1
ATOM 1607 C CA . ASN A 1 210 ? -11.972 10.495 19.219 1.00 97.94 210 ASN A CA 1
ATOM 1608 C C . ASN A 1 210 ? -10.620 11.237 19.260 1.00 97.94 210 ASN A C 1
ATOM 1610 O O . ASN A 1 210 ? -10.028 11.524 18.216 1.00 97.94 210 ASN A O 1
ATOM 1614 N N . GLU A 1 211 ? -10.151 11.616 20.456 1.00 96.81 211 GLU A N 1
ATOM 1615 C CA . GLU A 1 211 ? -8.905 12.391 20.610 1.00 96.81 211 GLU A CA 1
ATOM 1616 C C . GLU A 1 211 ? -7.650 11.585 20.238 1.00 96.81 211 GLU A C 1
ATOM 1618 O O . GLU A 1 211 ? -6.637 12.177 19.874 1.00 96.81 211 GLU A O 1
ATOM 1623 N N . ASN A 1 212 ? -7.710 10.253 20.327 1.00 95.56 212 ASN A N 1
ATOM 1624 C CA . ASN A 1 212 ? -6.680 9.354 19.810 1.00 95.56 212 ASN A CA 1
ATOM 1625 C C . ASN A 1 212 ? -7.249 8.499 18.659 1.00 95.56 212 ASN A C 1
ATOM 1627 O O . ASN A 1 212 ? -8.123 8.958 17.922 1.00 95.56 212 ASN A O 1
ATOM 1631 N N . THR A 1 213 ? -6.748 7.275 18.474 1.00 97.88 213 THR A N 1
ATOM 1632 C CA . THR A 1 213 ? -7.151 6.404 17.369 1.00 97.88 213 THR A CA 1
ATOM 1633 C C . THR A 1 213 ? -8.628 6.025 17.490 1.00 97.88 213 THR A C 1
ATOM 1635 O O . THR A 1 213 ? -9.133 5.780 18.587 1.00 97.88 213 THR A O 1
ATOM 1638 N N . ASN A 1 214 ? -9.356 5.952 16.376 1.00 98.56 214 ASN A N 1
ATOM 1639 C CA . ASN A 1 214 ? -10.756 5.527 16.422 1.00 98.56 214 ASN A CA 1
ATOM 1640 C C . ASN A 1 214 ? -10.892 4.035 16.773 1.00 98.56 214 ASN A C 1
ATOM 1642 O O . ASN A 1 214 ? -11.688 3.698 17.648 1.00 98.56 214 ASN A O 1
ATOM 1646 N N . LEU A 1 215 ? -10.110 3.161 16.138 1.00 98.81 215 LEU A N 1
ATOM 1647 C CA . LEU A 1 215 ? -10.087 1.720 16.387 1.00 98.81 215 LEU A CA 1
ATOM 1648 C C . LEU A 1 215 ? -8.645 1.217 16.535 1.00 98.81 215 LEU A C 1
ATOM 1650 O O . LEU A 1 215 ? -7.832 1.394 15.633 1.00 98.81 215 LEU A O 1
ATOM 1654 N N . VAL A 1 216 ? -8.342 0.564 17.652 1.00 98.88 216 VAL A N 1
ATOM 1655 C CA . VAL A 1 216 ? -7.078 -0.151 17.875 1.00 98.88 216 VAL A CA 1
ATOM 1656 C C . VAL A 1 216 ? -7.386 -1.629 18.054 1.00 98.88 216 VAL A C 1
ATOM 1658 O O . VAL A 1 216 ? -8.255 -1.974 18.855 1.00 98.88 216 VAL A O 1
ATOM 1661 N N . VAL A 1 217 ? -6.671 -2.478 17.321 1.00 98.88 217 VAL A N 1
ATOM 1662 C CA . VAL A 1 217 ? -6.728 -3.938 17.424 1.00 98.88 217 VAL A CA 1
ATOM 1663 C C . VAL A 1 217 ? -5.302 -4.450 17.595 1.00 98.88 217 VAL A C 1
ATOM 1665 O O . VAL A 1 217 ? -4.473 -4.272 16.704 1.00 98.88 217 VAL A O 1
ATOM 1668 N N . THR A 1 218 ? -5.010 -5.037 18.752 1.00 98.81 218 THR A N 1
ATOM 1669 C CA . THR A 1 218 ? -3.653 -5.437 19.144 1.00 98.81 218 THR A CA 1
ATOM 1670 C C . THR A 1 218 ? -3.628 -6.792 19.835 1.00 98.81 218 THR A C 1
ATOM 1672 O O . THR A 1 218 ? -4.660 -7.279 20.280 1.00 98.81 218 THR A O 1
ATOM 1675 N N . ASP A 1 219 ? -2.447 -7.380 19.977 1.00 98.12 219 ASP A N 1
ATOM 1676 C CA . ASP A 1 219 ? -2.180 -8.545 20.824 1.00 98.12 219 ASP A CA 1
ATOM 1677 C C . ASP A 1 219 ? -3.102 -9.734 20.488 1.00 98.12 219 ASP A C 1
ATOM 1679 O O . ASP A 1 219 ? -3.827 -10.213 21.355 1.00 98.12 219 ASP A O 1
ATOM 1683 N N . GLU A 1 220 ? -3.098 -10.182 19.226 1.00 97.62 220 GLU A N 1
ATOM 1684 C CA . GLU A 1 220 ? -3.949 -11.267 18.677 1.00 97.62 220 GLU A CA 1
ATOM 1685 C C . GLU A 1 220 ? -5.460 -10.953 18.585 1.00 97.62 220 GLU A C 1
ATOM 1687 O O . GLU A 1 220 ? -6.256 -11.807 18.180 1.00 97.62 220 GLU A O 1
ATOM 1692 N N . ALA A 1 221 ? -5.886 -9.731 18.926 1.00 98.75 221 ALA A N 1
ATOM 1693 C CA . ALA A 1 221 ? -7.293 -9.352 18.838 1.00 98.75 221 ALA A CA 1
ATOM 1694 C C . ALA A 1 221 ? -7.779 -9.286 17.395 1.00 98.75 221 ALA A C 1
ATOM 1696 O O . ALA A 1 221 ? -7.010 -9.084 16.448 1.00 98.75 221 ALA A O 1
ATOM 1697 N N . ARG A 1 222 ? -9.100 -9.369 17.231 1.00 98.88 222 ARG A N 1
ATOM 1698 C CA . ARG A 1 222 ? -9.752 -9.274 15.931 1.00 98.88 222 ARG A CA 1
ATOM 1699 C C . ARG A 1 222 ? -10.831 -8.197 15.872 1.00 98.88 222 ARG A C 1
ATOM 1701 O O . ARG A 1 222 ? -11.692 -8.105 16.743 1.00 98.88 222 ARG A O 1
ATOM 1708 N N . GLY A 1 223 ? -10.827 -7.414 14.797 1.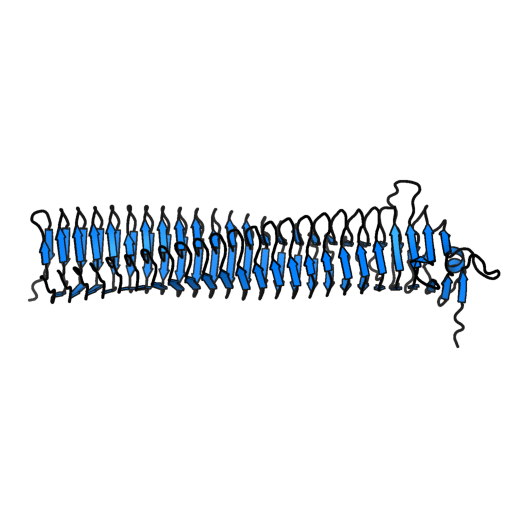00 98.81 223 GLY A N 1
ATOM 1709 C CA . GLY A 1 223 ? -11.906 -6.496 14.433 1.00 98.81 223 GLY A CA 1
ATOM 1710 C C . GLY A 1 223 ? -12.633 -6.960 13.172 1.00 98.81 223 GLY A C 1
ATOM 1711 O O . GLY A 1 223 ? -12.017 -7.037 12.113 1.00 98.81 223 GLY A O 1
ATOM 1712 N N . ASP A 1 224 ? -13.938 -7.208 13.273 1.00 98.88 224 ASP A N 1
ATOM 1713 C CA . ASP A 1 224 ? -14.818 -7.544 12.148 1.00 98.88 224 ASP A CA 1
ATOM 1714 C C . ASP A 1 224 ? -15.759 -6.369 11.861 1.00 98.88 224 ASP A C 1
ATOM 1716 O O . ASP A 1 224 ? -16.665 -6.080 12.646 1.00 98.88 224 ASP A O 1
ATOM 1720 N N . ILE A 1 225 ? -15.552 -5.666 10.747 1.00 98.94 225 ILE A N 1
ATOM 1721 C CA . ILE A 1 225 ? -16.263 -4.423 10.430 1.00 98.94 225 ILE A CA 1
ATOM 1722 C C . ILE A 1 225 ? -17.021 -4.548 9.109 1.00 98.94 225 ILE A C 1
ATOM 1724 O O . ILE A 1 225 ? -16.458 -4.891 8.076 1.00 98.94 225 ILE A O 1
ATOM 1728 N N . TYR A 1 226 ? -18.308 -4.210 9.115 1.00 98.88 226 TYR A N 1
ATOM 1729 C CA . TYR A 1 226 ? -19.163 -4.304 7.934 1.00 98.88 226 TYR A CA 1
ATOM 1730 C C . TYR A 1 226 ? -20.036 -3.060 7.762 1.00 98.88 226 TYR A C 1
ATOM 1732 O O . TYR A 1 226 ? -20.694 -2.609 8.706 1.00 98.88 226 TYR A O 1
ATOM 1740 N N . SER A 1 227 ? -20.095 -2.523 6.540 1.00 98.81 227 SER A N 1
ATOM 1741 C CA . SER A 1 227 ? -20.987 -1.418 6.154 1.00 98.81 227 SER A CA 1
ATOM 1742 C C . SER A 1 227 ? -20.913 -0.197 7.089 1.00 98.81 227 SER A C 1
ATOM 1744 O O . SER A 1 227 ? -21.934 0.415 7.408 1.00 98.81 227 SER A O 1
ATOM 1746 N N . SER A 1 228 ? -19.720 0.138 7.577 1.00 98.88 228 SER A N 1
ATOM 1747 C CA . SER A 1 228 ? -19.515 1.118 8.649 1.00 98.88 228 SER A CA 1
ATOM 1748 C C . SER A 1 228 ? -18.666 2.309 8.201 1.00 98.88 228 SER A C 1
ATOM 1750 O O . SER A 1 228 ? -18.092 2.320 7.112 1.00 98.88 228 SER A O 1
ATOM 1752 N N . LYS A 1 229 ? -18.614 3.349 9.040 1.00 98.94 229 LYS A N 1
ATOM 1753 C CA . LYS A 1 229 ? -17.795 4.545 8.802 1.00 98.94 229 LYS A CA 1
ATOM 1754 C C . LYS A 1 229 ? -16.856 4.803 9.972 1.00 98.94 229 LYS A C 1
ATOM 1756 O O . LYS A 1 229 ? -17.309 4.887 11.115 1.00 98.94 229 LYS A O 1
ATOM 1761 N N . ILE A 1 230 ? -15.575 4.984 9.681 1.00 98.88 230 ILE A N 1
ATOM 1762 C CA . ILE A 1 230 ? -14.547 5.346 10.659 1.00 98.88 230 ILE A CA 1
ATOM 1763 C C . ILE A 1 230 ? -13.914 6.648 10.177 1.00 98.88 230 ILE A C 1
ATOM 1765 O O . ILE A 1 230 ? -13.240 6.652 9.157 1.00 98.88 230 ILE A O 1
ATOM 1769 N N . PHE A 1 231 ? -14.186 7.772 10.842 1.00 98.69 231 PHE A N 1
ATOM 1770 C CA . PHE A 1 231 ? -13.838 9.080 10.270 1.00 98.69 231 PHE A CA 1
ATOM 1771 C C . PHE A 1 231 ? -13.471 10.154 11.302 1.00 98.69 231 PHE A C 1
ATOM 1773 O O . PHE A 1 231 ? -13.715 9.983 12.495 1.00 98.69 231 PHE A O 1
ATOM 1780 N N . GLU A 1 232 ? -12.781 11.213 10.878 1.00 96.31 232 GLU A N 1
ATOM 1781 C CA . GLU A 1 232 ? -12.487 12.406 11.699 1.00 96.31 232 GLU A CA 1
ATOM 1782 C C . GLU A 1 232 ? -11.763 12.150 13.049 1.00 96.31 232 GLU A C 1
ATOM 1784 O O . GLU A 1 232 ? -11.900 12.913 14.002 1.00 96.31 232 GLU A O 1
ATOM 1789 N N . GLY A 1 233 ? -10.991 11.068 13.182 1.00 90.56 233 GLY A N 1
ATOM 1790 C CA . GLY A 1 233 ? -10.093 10.836 14.322 1.00 90.56 233 GLY A CA 1
ATOM 1791 C C . GLY A 1 233 ? -8.944 11.852 14.387 1.00 90.56 233 GLY A C 1
ATOM 1792 O O . GLY A 1 233 ? -8.340 12.192 13.364 1.00 90.56 233 GLY A O 1
ATOM 1793 N N . LYS A 1 234 ? -8.608 12.326 15.596 1.00 92.50 234 LYS A N 1
ATOM 1794 C CA . LYS A 1 234 ? -7.524 13.309 15.789 1.00 92.50 234 LYS A CA 1
ATOM 1795 C C . LYS A 1 234 ? -6.119 12.715 15.672 1.00 92.50 234 LYS A C 1
ATOM 1797 O O . LYS A 1 234 ? -5.147 13.464 15.578 1.00 92.50 234 LYS A O 1
ATOM 1802 N N . THR A 1 235 ? -5.998 11.391 15.652 1.00 95.69 235 THR A N 1
ATOM 1803 C CA . THR A 1 235 ? -4.768 10.695 15.263 1.00 95.69 235 THR A CA 1
ATOM 1804 C C . THR A 1 235 ? -5.038 9.800 14.053 1.00 95.69 235 THR A C 1
ATOM 1806 O O . THR A 1 235 ? -5.328 10.328 12.980 1.00 95.69 235 THR A O 1
ATOM 1809 N N . ARG A 1 236 ? -4.920 8.477 14.190 1.00 97.62 236 ARG A N 1
ATOM 1810 C CA . ARG A 1 236 ? -5.147 7.489 13.128 1.00 97.62 236 ARG A CA 1
ATOM 1811 C C . ARG A 1 236 ? -6.587 6.975 13.154 1.00 97.62 236 ARG A C 1
ATOM 1813 O O . ARG A 1 236 ? -7.268 7.057 14.176 1.00 97.62 236 ARG A O 1
ATOM 1820 N N . GLY A 1 237 ? -7.052 6.411 12.046 1.00 98.44 237 GLY A N 1
ATOM 1821 C CA . GLY A 1 237 ? -8.363 5.759 12.001 1.00 98.44 237 GLY A CA 1
ATOM 1822 C C . GLY A 1 237 ? -8.348 4.391 12.637 1.00 98.44 237 GLY A C 1
ATOM 1823 O O . GLY A 1 237 ? -8.987 4.161 13.662 1.00 98.44 237 GLY A O 1
ATOM 1824 N N . ILE A 1 238 ? -7.588 3.500 12.014 1.00 98.88 238 ILE A N 1
ATOM 1825 C CA . ILE A 1 238 ? -7.421 2.115 12.433 1.00 98.88 238 ILE A CA 1
ATOM 1826 C C . ILE A 1 238 ? -5.935 1.865 12.664 1.00 98.88 238 ILE A C 1
ATOM 1828 O O . ILE A 1 238 ? -5.114 2.165 11.798 1.00 98.88 238 ILE A O 1
ATOM 1832 N N . VAL A 1 239 ? -5.592 1.309 13.820 1.00 98.88 239 VAL A N 1
ATOM 1833 C CA . VAL A 1 239 ? -4.263 0.761 14.094 1.00 98.88 239 VAL A CA 1
ATOM 1834 C C . VAL A 1 239 ? -4.416 -0.730 14.338 1.00 98.88 239 VAL A C 1
ATOM 1836 O O . VAL A 1 239 ? -5.194 -1.135 15.202 1.00 98.88 239 VAL A O 1
ATOM 1839 N N . VAL A 1 240 ? -3.679 -1.518 13.565 1.00 98.88 240 VAL A N 1
ATOM 1840 C CA . VAL A 1 240 ? -3.513 -2.954 13.770 1.00 98.88 240 VAL A CA 1
ATOM 1841 C C . VAL A 1 240 ? -2.049 -3.190 14.112 1.00 98.88 240 VAL A C 1
ATOM 1843 O O . VAL A 1 240 ? -1.170 -2.790 13.349 1.00 98.88 240 VAL A O 1
ATOM 1846 N N . GLU A 1 241 ? -1.774 -3.761 15.277 1.00 98.62 241 GLU A N 1
ATOM 1847 C CA . GLU A 1 241 ? -0.406 -3.976 15.758 1.00 98.62 241 GLU A CA 1
ATOM 1848 C C . GLU A 1 241 ? -0.298 -5.264 16.580 1.00 98.62 241 GLU A C 1
ATOM 1850 O O . GLU A 1 241 ? -1.308 -5.882 16.890 1.00 98.62 241 GLU A O 1
ATOM 1855 N N . ASN A 1 242 ? 0.926 -5.700 16.875 1.00 98.38 242 ASN A N 1
ATOM 1856 C CA . ASN A 1 242 ? 1.253 -6.883 17.681 1.00 98.38 242 ASN A CA 1
ATOM 1857 C C . ASN A 1 242 ? 0.378 -8.112 17.353 1.00 98.38 242 ASN A C 1
ATOM 1859 O O . ASN A 1 242 ? -0.390 -8.570 18.197 1.00 98.38 242 ASN A O 1
ATOM 1863 N N . ASN A 1 243 ? 0.458 -8.612 16.115 1.00 98.31 243 ASN A N 1
ATOM 1864 C CA . ASN A 1 243 ? -0.362 -9.726 15.607 1.00 98.31 243 ASN A CA 1
ATOM 1865 C C . ASN A 1 243 ? -1.890 -9.497 15.636 1.00 98.31 243 ASN A C 1
ATOM 1867 O O . ASN A 1 243 ? -2.667 -10.443 15.599 1.00 98.31 243 ASN A O 1
ATOM 1871 N N . GLY A 1 244 ? -2.369 -8.254 15.701 1.00 98.75 244 GLY A N 1
ATOM 1872 C CA . GLY A 1 244 ? -3.795 -7.966 15.547 1.00 98.75 244 GLY A CA 1
ATOM 1873 C C . GLY A 1 244 ? -4.316 -8.289 14.139 1.00 98.75 244 GLY A C 1
ATOM 1874 O O . GLY A 1 244 ? -3.574 -8.279 13.149 1.00 98.75 244 GLY A O 1
ATOM 1875 N N . HIS A 1 245 ? -5.625 -8.507 14.020 1.00 98.88 245 HIS A N 1
ATOM 1876 C CA . HIS A 1 245 ? -6.274 -8.817 12.747 1.00 98.88 245 HIS A CA 1
ATOM 1877 C C . HIS A 1 245 ? -7.531 -7.973 12.521 1.00 98.88 245 HIS A C 1
ATOM 1879 O O . HIS A 1 245 ? -8.458 -7.983 13.322 1.00 98.88 245 HIS A O 1
ATOM 1885 N N . VAL A 1 246 ? -7.628 -7.274 11.394 1.00 98.94 246 VAL A N 1
ATOM 1886 C CA . VAL A 1 246 ? -8.843 -6.526 11.030 1.00 98.94 246 VAL A CA 1
ATOM 1887 C C . VAL A 1 246 ? -9.359 -6.972 9.677 1.00 98.94 246 VAL A C 1
ATOM 1889 O O . VAL A 1 246 ? -8.624 -6.916 8.692 1.00 98.94 246 VAL A O 1
ATOM 1892 N N . TRP A 1 247 ? -10.633 -7.360 9.616 1.00 98.88 247 TRP A N 1
ATOM 1893 C CA . TRP A 1 247 ? -11.362 -7.626 8.377 1.00 98.88 247 TRP A CA 1
ATOM 1894 C C . TRP A 1 247 ? -12.489 -6.609 8.235 1.00 98.88 247 TRP A C 1
ATOM 1896 O O . TRP A 1 247 ? -13.354 -6.492 9.104 1.00 98.88 247 TRP A O 1
ATOM 1906 N N . ILE A 1 248 ? -12.465 -5.846 7.145 1.00 98.88 248 ILE A N 1
ATOM 1907 C CA . ILE A 1 248 ? -13.413 -4.766 6.902 1.00 98.88 248 ILE A CA 1
ATOM 1908 C C . ILE A 1 248 ? -14.022 -4.851 5.504 1.00 98.88 248 ILE A C 1
ATOM 1910 O O . ILE A 1 248 ? -13.320 -5.007 4.506 1.00 98.88 248 ILE A O 1
ATOM 1914 N N . GLU A 1 249 ? -15.341 -4.714 5.420 1.00 98.94 249 GLU A N 1
ATOM 1915 C CA . GLU A 1 249 ? -16.063 -4.772 4.151 1.00 98.94 249 GLU A CA 1
ATOM 1916 C C . GLU A 1 249 ? -17.067 -3.630 3.997 1.00 98.94 249 GLU A C 1
ATOM 1918 O O . GLU A 1 249 ? -17.692 -3.188 4.970 1.00 98.94 249 GLU A O 1
ATOM 1923 N N . HIS A 1 250 ? -17.256 -3.164 2.759 1.00 98.81 250 HIS A N 1
ATOM 1924 C CA . HIS A 1 250 ? -18.286 -2.181 2.393 1.00 98.81 250 HIS A CA 1
ATOM 1925 C C . HIS A 1 250 ? -18.240 -0.886 3.223 1.00 98.81 250 HIS A C 1
ATOM 1927 O O . HIS A 1 250 ? -19.276 -0.286 3.514 1.00 98.81 250 HIS A O 1
ATOM 1933 N N . SER A 1 251 ? -17.049 -0.465 3.646 1.00 98.88 251 SER A N 1
ATOM 1934 C CA . SER A 1 251 ? -16.883 0.581 4.659 1.00 98.88 251 SER A CA 1
ATOM 1935 C C . SER A 1 251 ? -16.054 1.764 4.168 1.00 98.88 251 SER A C 1
ATOM 1937 O O . SER A 1 251 ? -15.351 1.690 3.159 1.00 98.88 251 SER A O 1
ATOM 1939 N N . ASP A 1 252 ? -16.169 2.873 4.893 1.00 98.88 252 ASP A N 1
ATOM 1940 C CA . ASP A 1 252 ? -15.516 4.143 4.578 1.00 98.88 252 ASP A CA 1
ATOM 1941 C C . ASP A 1 252 ? -14.585 4.574 5.719 1.00 98.88 252 ASP A C 1
ATOM 1943 O O . ASP A 1 252 ? -15.024 4.628 6.874 1.00 98.88 252 ASP A O 1
ATOM 1947 N N . ILE A 1 253 ? -13.316 4.853 5.410 1.00 98.88 253 ILE A N 1
ATOM 1948 C CA . ILE A 1 253 ? -12.289 5.258 6.379 1.00 98.88 253 ILE A CA 1
ATOM 1949 C C . ILE A 1 253 ? -11.661 6.575 5.921 1.00 98.88 253 ILE A C 1
ATOM 1951 O O . ILE A 1 253 ? -10.975 6.595 4.895 1.00 98.88 253 ILE A O 1
ATOM 1955 N N . TYR A 1 254 ? -11.884 7.676 6.649 1.00 98.81 254 TYR A N 1
ATOM 1956 C CA . TYR A 1 254 ? -11.517 8.988 6.114 1.00 98.81 254 TYR A CA 1
ATOM 1957 C C . TYR A 1 254 ? -11.278 10.142 7.096 1.00 98.81 254 TYR A C 1
ATOM 1959 O O . TYR A 1 254 ? -11.705 10.131 8.247 1.00 98.81 254 TYR A O 1
ATOM 1967 N N . GLU A 1 255 ? -10.633 11.200 6.590 1.00 98.19 255 GLU A N 1
ATOM 1968 C CA . GLU A 1 255 ? -10.461 12.498 7.273 1.00 98.19 255 GLU A CA 1
ATOM 1969 C C . GLU A 1 255 ? -9.738 12.407 8.626 1.00 98.19 255 GLU A C 1
ATOM 1971 O O . GLU A 1 255 ? -10.053 13.106 9.589 1.00 98.19 255 GLU A O 1
ATOM 1976 N N . HIS A 1 256 ? -8.730 11.542 8.715 1.00 98.25 256 HIS A N 1
ATOM 1977 C CA . HIS A 1 256 ? -7.880 11.418 9.897 1.00 98.25 256 HIS A CA 1
ATOM 1978 C C . HIS A 1 256 ? -6.687 12.382 9.860 1.00 98.25 256 HIS A C 1
ATOM 1980 O O . HIS A 1 256 ? -6.119 12.665 8.800 1.00 98.25 256 HIS A O 1
ATOM 1986 N N . LEU A 1 257 ? -6.292 12.906 11.027 1.00 97.44 257 LEU A N 1
ATOM 1987 C CA . LEU A 1 257 ? -5.160 13.842 11.126 1.00 97.44 257 LEU A CA 1
ATOM 1988 C C . LEU A 1 257 ? -3.788 13.153 11.022 1.00 97.44 257 LEU A C 1
ATOM 1990 O O . LEU A 1 257 ? -2.781 13.836 10.856 1.00 97.44 257 LEU A O 1
ATOM 1994 N N . HIS A 1 258 ? -3.742 11.824 11.121 1.00 97.06 258 HIS A N 1
ATOM 1995 C CA . HIS A 1 258 ? -2.607 10.968 10.759 1.00 97.06 258 HIS A CA 1
ATOM 1996 C C . HIS A 1 258 ? -3.029 9.988 9.655 1.00 97.06 258 HIS A C 1
ATOM 1998 O O . HIS A 1 258 ? -3.937 10.293 8.882 1.00 97.06 258 HIS A O 1
ATOM 2004 N N . SER A 1 259 ? -2.355 8.843 9.536 1.00 98.00 259 SER A N 1
ATOM 2005 C CA . SER A 1 259 ? -2.692 7.817 8.554 1.00 98.00 259 SER A CA 1
ATOM 2006 C C . SER A 1 259 ? -4.117 7.298 8.761 1.00 98.00 259 SER A C 1
ATOM 2008 O O . SER A 1 259 ? -4.551 7.143 9.910 1.00 98.00 259 SER A O 1
ATOM 2010 N N . ASN A 1 260 ? -4.842 6.988 7.681 1.00 98.69 260 ASN A N 1
ATOM 2011 C CA . ASN A 1 260 ? -6.181 6.422 7.844 1.00 98.69 260 ASN A CA 1
ATOM 2012 C C . ASN A 1 260 ? -6.112 5.026 8.478 1.00 98.69 260 ASN A C 1
ATOM 2014 O O . ASN A 1 260 ? -6.825 4.737 9.441 1.00 98.69 260 ASN A O 1
ATOM 2018 N N . ILE A 1 261 ? -5.209 4.189 7.971 1.00 98.88 261 ILE A N 1
ATOM 2019 C CA . ILE A 1 261 ? -4.925 2.849 8.485 1.00 98.88 261 ILE A CA 1
ATOM 2020 C C . ILE A 1 261 ? -3.419 2.718 8.717 1.00 98.88 261 ILE A C 1
ATOM 2022 O O . ILE A 1 261 ? -2.623 3.127 7.872 1.00 98.88 261 ILE A O 1
ATOM 2026 N N . ALA A 1 262 ? -3.031 2.125 9.843 1.00 98.81 262 ALA A N 1
ATOM 2027 C CA . ALA A 1 262 ? -1.668 1.679 10.088 1.00 98.81 262 ALA A CA 1
ATOM 2028 C C . ALA A 1 262 ? -1.643 0.189 10.457 1.00 98.81 262 ALA A C 1
ATOM 2030 O O . ALA A 1 262 ? -2.405 -0.241 11.321 1.00 98.81 262 ALA A O 1
ATOM 2031 N N . VAL A 1 263 ? -0.772 -0.573 9.794 1.00 98.94 263 VAL A N 1
ATOM 2032 C CA . VAL A 1 263 ? -0.596 -2.024 9.958 1.00 98.94 263 VAL A CA 1
ATOM 2033 C C . VAL A 1 263 ? 0.859 -2.280 10.340 1.00 98.94 263 VAL A C 1
ATOM 2035 O O . VAL A 1 263 ? 1.766 -1.991 9.556 1.00 98.94 263 VAL A O 1
ATOM 2038 N N . LEU A 1 264 ? 1.085 -2.747 11.565 1.00 98.69 264 LEU A N 1
ATOM 2039 C CA . LEU A 1 264 ? 2.407 -2.846 12.188 1.00 98.69 264 LEU A CA 1
ATOM 2040 C C . LEU A 1 264 ? 2.631 -4.220 12.828 1.00 98.69 264 LEU A C 1
ATOM 2042 O O . LEU A 1 264 ? 1.672 -4.933 13.100 1.00 98.69 264 LEU A O 1
ATOM 2046 N N . SER A 1 265 ? 3.880 -4.556 13.142 1.00 98.06 265 SER A N 1
ATOM 2047 C CA . SER A 1 265 ? 4.249 -5.671 14.031 1.00 98.06 265 SER A CA 1
ATOM 2048 C C . SER A 1 265 ? 3.523 -6.988 13.721 1.00 98.06 265 SER A C 1
ATOM 2050 O O . SER A 1 265 ? 2.724 -7.458 14.533 1.00 98.06 265 SER A O 1
ATOM 2052 N N . ASP A 1 266 ? 3.772 -7.540 12.529 1.00 98.38 266 ASP A N 1
ATOM 2053 C CA . ASP A 1 266 ? 3.242 -8.843 12.077 1.00 98.38 266 ASP A CA 1
ATOM 2054 C C . ASP A 1 266 ? 1.692 -8.934 12.041 1.00 98.38 266 ASP A C 1
ATOM 2056 O O . ASP A 1 266 ? 1.110 -10.014 11.966 1.00 98.38 266 ASP A O 1
ATOM 2060 N N . SER A 1 267 ? 0.995 -7.792 12.076 1.00 98.88 267 SER A N 1
ATOM 2061 C CA . SER A 1 267 ? -0.470 -7.732 12.012 1.00 98.88 267 SER A CA 1
ATOM 2062 C C . SER A 1 267 ? -1.028 -7.854 10.594 1.00 98.88 267 SER A C 1
ATOM 2064 O O . SER A 1 267 ? -0.331 -7.648 9.597 1.00 98.88 267 SER A O 1
ATOM 2066 N N . THR A 1 268 ? -2.328 -8.142 10.493 1.00 98.88 268 THR A N 1
ATOM 2067 C CA . THR A 1 268 ? -3.022 -8.282 9.206 1.00 98.88 268 THR A CA 1
ATOM 2068 C C . THR A 1 268 ? -4.231 -7.364 9.095 1.00 98.88 268 THR A C 1
ATOM 2070 O O . THR A 1 268 ? -5.126 -7.376 9.939 1.00 98.88 268 THR A O 1
ATOM 2073 N N . PHE A 1 269 ? -4.334 -6.657 7.975 1.00 98.94 269 PHE A N 1
ATOM 2074 C CA . PHE A 1 269 ? -5.513 -5.889 7.590 1.00 98.94 269 PHE A CA 1
ATOM 2075 C C . PHE A 1 269 ? -6.083 -6.407 6.265 1.00 98.94 269 PHE A C 1
ATOM 2077 O O . PHE A 1 269 ? -5.369 -6.524 5.272 1.00 98.94 269 PHE A O 1
ATOM 2084 N N . ARG A 1 270 ? -7.380 -6.709 6.214 1.00 98.94 270 ARG A N 1
ATOM 2085 C CA . ARG A 1 270 ? -8.077 -7.125 4.989 1.00 98.94 270 ARG A CA 1
ATOM 2086 C C . ARG A 1 270 ? -9.246 -6.202 4.712 1.00 98.94 270 ARG A C 1
ATOM 2088 O O . ARG A 1 270 ? -10.096 -6.028 5.580 1.00 98.94 270 ARG A O 1
ATOM 2095 N N . ALA A 1 271 ? -9.314 -5.664 3.501 1.00 98.88 271 ALA A N 1
ATOM 2096 C CA . ALA A 1 271 ? -10.387 -4.782 3.072 1.00 98.88 271 ALA A CA 1
ATOM 2097 C C . ALA A 1 271 ? -11.005 -5.234 1.746 1.00 98.88 271 ALA A C 1
ATOM 2099 O O . ALA A 1 271 ? -10.294 -5.450 0.767 1.00 98.88 271 ALA A O 1
ATOM 2100 N N . THR A 1 272 ? -12.336 -5.318 1.705 1.00 98.94 272 THR A N 1
ATOM 2101 C CA . THR A 1 272 ? -13.094 -5.592 0.474 1.00 98.94 272 THR A CA 1
ATOM 2102 C C . THR A 1 272 ? -14.153 -4.520 0.246 1.00 98.94 272 THR A C 1
ATOM 2104 O O . THR A 1 272 ? -14.973 -4.260 1.126 1.00 98.94 272 THR A O 1
ATOM 2107 N N . ARG A 1 273 ? -14.191 -3.912 -0.947 1.00 98.88 273 ARG A N 1
ATOM 2108 C CA . ARG A 1 273 ? -15.163 -2.851 -1.290 1.00 98.88 273 ARG A CA 1
ATOM 2109 C C . ARG A 1 273 ? -15.137 -1.673 -0.321 1.00 98.88 273 ARG A C 1
ATOM 2111 O O . ARG A 1 273 ? -16.183 -1.162 0.085 1.00 98.88 273 ARG A O 1
ATOM 2118 N N . CYS A 1 274 ? -13.936 -1.253 0.059 1.00 98.94 274 CYS A N 1
ATOM 2119 C CA . CYS A 1 274 ? -13.726 -0.146 0.981 1.00 98.94 274 CYS A CA 1
ATOM 2120 C C . CYS A 1 274 ? -13.216 1.102 0.259 1.00 98.94 274 CYS A C 1
ATOM 2122 O O . CYS A 1 274 ? -12.532 1.024 -0.765 1.00 98.94 274 CYS A O 1
ATOM 2124 N N . ARG A 1 275 ? -13.528 2.265 0.834 1.00 98.94 275 ARG A N 1
ATOM 2125 C CA . ARG A 1 275 ? -12.963 3.558 0.439 1.00 98.94 275 ARG A CA 1
ATOM 2126 C C . ARG A 1 275 ? -12.092 4.092 1.570 1.00 98.94 275 ARG A C 1
ATOM 2128 O O . ARG A 1 275 ? -12.523 4.107 2.720 1.00 98.94 275 ARG A O 1
ATOM 2135 N N . ILE A 1 276 ? -10.860 4.479 1.246 1.00 98.94 276 ILE A N 1
ATOM 2136 C CA . ILE A 1 276 ? -9.859 4.953 2.210 1.00 98.94 276 ILE A CA 1
ATOM 2137 C C . ILE A 1 276 ? -9.304 6.278 1.698 1.00 98.94 276 ILE A C 1
ATOM 2139 O O . ILE A 1 276 ? -8.565 6.296 0.709 1.00 98.94 276 ILE A O 1
ATOM 2143 N N . HIS A 1 277 ? -9.669 7.395 2.326 1.00 98.81 277 HIS A N 1
ATOM 2144 C CA . HIS A 1 277 ? -9.411 8.691 1.700 1.00 98.81 277 HIS A CA 1
ATOM 2145 C C . HIS A 1 277 ? -9.253 9.893 2.626 1.00 98.81 277 HIS A C 1
ATOM 2147 O O . HIS A 1 277 ? -9.672 9.889 3.780 1.00 98.81 277 HIS A O 1
ATOM 2153 N N . HIS A 1 278 ? -8.711 10.981 2.081 1.00 98.56 278 HIS A N 1
ATOM 2154 C CA . HIS A 1 278 ? -8.665 12.292 2.732 1.00 98.56 278 HIS A CA 1
ATOM 2155 C C . HIS A 1 278 ? -7.924 12.335 4.088 1.00 98.56 278 HIS A C 1
ATOM 2157 O O . HIS A 1 278 ? -8.216 13.197 4.915 1.00 98.56 278 HIS A O 1
ATOM 2163 N N . SER A 1 279 ? -6.939 11.463 4.336 1.00 97.62 279 SER A N 1
ATOM 2164 C CA . SER A 1 279 ? -6.034 11.615 5.486 1.00 97.62 279 SER A CA 1
ATOM 2165 C C . SER A 1 279 ? -5.060 12.782 5.306 1.00 97.62 279 SER A C 1
ATOM 2167 O O . SER A 1 279 ? -4.732 13.196 4.190 1.00 97.62 279 SER A O 1
ATOM 2169 N N . VAL A 1 280 ? -4.533 13.297 6.419 1.00 97.88 280 VAL A N 1
ATOM 2170 C CA . VAL A 1 280 ? -3.440 14.287 6.407 1.00 97.88 280 VAL A CA 1
ATOM 2171 C C . VAL A 1 280 ? -2.078 13.647 6.101 1.00 97.88 280 VAL A C 1
ATOM 2173 O O . VAL A 1 280 ? -1.214 14.306 5.528 1.00 97.88 280 VAL A O 1
ATOM 2176 N N . TYR A 1 281 ? -1.899 12.371 6.444 1.00 97.19 281 TYR A N 1
ATOM 2177 C CA . TYR A 1 281 ? -0.713 11.576 6.106 1.00 97.19 281 TYR A CA 1
ATOM 2178 C C . TYR A 1 281 ? -1.109 10.463 5.131 1.00 97.19 281 TYR A C 1
ATOM 2180 O O . TYR A 1 281 ? -1.891 10.725 4.214 1.00 97.19 281 TYR A O 1
ATOM 2188 N N . GLU A 1 282 ? -0.589 9.246 5.289 1.00 98.56 282 GLU A N 1
ATOM 2189 C CA . GLU A 1 282 ? -0.844 8.155 4.359 1.00 98.56 282 GLU A CA 1
ATOM 2190 C C . GLU A 1 282 ? -2.279 7.627 4.434 1.00 98.56 282 GLU A C 1
ATOM 2192 O O . GLU A 1 282 ? -2.868 7.548 5.511 1.00 98.56 282 GLU A O 1
ATOM 2197 N N . GLY A 1 283 ? -2.834 7.183 3.307 1.00 98.75 283 GLY A N 1
ATOM 2198 C CA . GLY A 1 283 ? -4.077 6.409 3.342 1.00 98.75 283 GLY A CA 1
ATOM 2199 C C . GLY A 1 283 ? -3.872 5.099 4.109 1.00 98.75 283 GLY A C 1
ATOM 2200 O O . GLY A 1 283 ? -4.595 4.791 5.056 1.00 98.75 283 GLY A O 1
ATOM 2201 N N . ILE A 1 284 ? -2.831 4.353 3.748 1.00 98.94 284 ILE A N 1
ATOM 2202 C CA . ILE A 1 284 ? -2.430 3.117 4.422 1.00 98.94 284 ILE A CA 1
ATOM 2203 C C . ILE A 1 284 ? -0.923 3.148 4.662 1.00 98.94 284 ILE A C 1
ATOM 2205 O O . ILE A 1 284 ? -0.141 3.306 3.724 1.00 98.94 284 ILE A O 1
ATOM 2209 N N . PHE A 1 285 ? -0.524 2.974 5.918 1.00 98.88 285 PHE A N 1
ATOM 2210 C CA . PHE A 1 285 ? 0.868 2.854 6.332 1.00 98.88 285 PHE A CA 1
ATOM 2211 C C . PHE A 1 285 ? 1.151 1.433 6.828 1.00 98.88 285 PHE A C 1
ATOM 2213 O O . PHE A 1 285 ? 0.553 0.987 7.805 1.00 98.88 285 PHE A O 1
ATOM 2220 N N . ILE A 1 286 ? 2.052 0.722 6.158 1.00 98.94 286 ILE A N 1
ATOM 2221 C CA . ILE A 1 286 ? 2.388 -0.675 6.442 1.00 98.94 286 ILE A CA 1
ATOM 2222 C C . ILE A 1 286 ? 3.869 -0.739 6.804 1.00 98.94 286 ILE A C 1
ATOM 2224 O O . ILE A 1 286 ? 4.728 -0.287 6.042 1.00 98.94 286 ILE A O 1
ATOM 2228 N N . THR A 1 287 ? 4.183 -1.275 7.978 1.00 98.88 287 THR A N 1
ATOM 2229 C CA . THR A 1 287 ? 5.562 -1.376 8.461 1.00 98.88 287 THR A CA 1
ATOM 2230 C C . THR A 1 287 ? 5.754 -2.585 9.370 1.00 98.88 287 THR A C 1
ATOM 2232 O O . THR A 1 287 ? 4.788 -3.243 9.743 1.00 98.88 287 THR A O 1
ATOM 2235 N N . GLN A 1 288 ? 6.999 -2.885 9.742 1.00 98.62 288 GLN A N 1
ATOM 2236 C CA . GLN A 1 288 ? 7.340 -3.894 10.748 1.00 98.62 288 GLN A CA 1
ATOM 2237 C C . GLN A 1 288 ? 6.689 -5.259 10.466 1.00 98.62 288 GLN A C 1
ATOM 2239 O O . GLN A 1 288 ? 6.096 -5.863 11.358 1.00 98.62 288 GLN A O 1
ATOM 2244 N N . ARG A 1 289 ? 6.800 -5.738 9.218 1.00 98.75 289 ARG A N 1
ATOM 2245 C CA . ARG A 1 289 ? 6.184 -6.994 8.733 1.00 98.75 289 ARG A CA 1
ATOM 2246 C C . ARG A 1 289 ? 4.649 -7.041 8.783 1.00 98.75 289 ARG A C 1
ATOM 2248 O O . ARG A 1 289 ? 4.075 -8.115 8.685 1.00 98.75 289 ARG A O 1
ATOM 2255 N N . GLY A 1 290 ? 3.974 -5.900 8.919 1.00 98.88 290 GLY A N 1
ATOM 2256 C CA . GLY A 1 290 ? 2.525 -5.829 8.746 1.00 98.88 290 GLY A CA 1
ATOM 2257 C C . GLY A 1 290 ? 2.101 -6.189 7.318 1.00 98.88 290 GLY A C 1
ATOM 2258 O O . GLY A 1 290 ? 2.824 -5.917 6.354 1.00 98.88 290 GLY A O 1
ATOM 2259 N N . GLU A 1 291 ? 0.909 -6.759 7.174 1.00 98.94 291 GLU A N 1
ATOM 2260 C CA . GLU A 1 291 ? 0.363 -7.193 5.889 1.00 98.94 291 GLU A CA 1
ATOM 2261 C C . GLU A 1 291 ? -1.019 -6.593 5.630 1.00 98.94 291 GLU A C 1
ATOM 2263 O O . GLU A 1 291 ? -1.929 -6.698 6.456 1.00 98.94 291 GLU A O 1
ATOM 2268 N N . ALA A 1 292 ? -1.213 -6.011 4.448 1.00 98.94 292 ALA A N 1
ATOM 2269 C CA . ALA A 1 292 ? -2.521 -5.547 4.007 1.00 98.94 292 ALA A CA 1
ATOM 2270 C C . ALA A 1 292 ? -2.968 -6.250 2.720 1.00 98.94 292 ALA A C 1
ATOM 2272 O O . ALA A 1 292 ? -2.200 -6.391 1.771 1.00 98.94 292 ALA A O 1
ATOM 2273 N N . PHE A 1 293 ? -4.240 -6.640 2.673 1.00 98.94 293 PHE A N 1
ATOM 2274 C CA . PHE A 1 293 ? -4.879 -7.268 1.518 1.00 98.94 293 PHE A CA 1
ATOM 2275 C C . PHE A 1 293 ? -6.121 -6.472 1.130 1.00 98.94 293 PHE A C 1
ATOM 2277 O O . PHE A 1 293 ? -7.064 -6.373 1.916 1.00 98.94 293 PHE A O 1
ATOM 2284 N N . LEU A 1 294 ? -6.134 -5.900 -0.069 1.00 98.94 294 LEU A N 1
ATOM 2285 C CA . LEU A 1 294 ? -7.243 -5.099 -0.578 1.00 98.94 294 LEU A CA 1
ATOM 2286 C C . LEU A 1 294 ? -7.855 -5.752 -1.816 1.00 98.94 294 LEU A C 1
ATOM 2288 O O . LEU A 1 294 ? -7.154 -6.161 -2.740 1.00 98.94 294 LEU A O 1
ATOM 2292 N N . LYS A 1 295 ? -9.182 -5.799 -1.859 1.00 98.94 295 LYS A N 1
ATOM 2293 C CA . LYS A 1 295 ? -9.940 -6.256 -3.022 1.00 98.94 295 LYS A CA 1
ATOM 2294 C C . LYS A 1 295 ? -11.069 -5.289 -3.343 1.00 98.94 295 LYS A C 1
ATOM 2296 O O . LYS A 1 295 ? -11.752 -4.822 -2.429 1.00 98.94 295 LYS A O 1
ATOM 2301 N N . GLU A 1 296 ? -11.291 -4.997 -4.623 1.00 98.94 296 GLU A N 1
ATOM 2302 C CA . GLU A 1 296 ? -12.405 -4.144 -5.072 1.00 98.94 296 GLU A CA 1
ATOM 2303 C C . GLU A 1 296 ? -12.461 -2.794 -4.324 1.00 98.94 296 GLU A C 1
ATOM 2305 O O . GLU A 1 296 ? -13.538 -2.297 -4.011 1.00 98.94 296 GLU A O 1
ATOM 2310 N N . SER A 1 297 ? -11.306 -2.234 -3.944 1.00 98.94 297 SER A N 1
ATOM 2311 C CA . SER A 1 297 ? -11.202 -1.102 -3.011 1.00 98.94 297 SER A CA 1
ATOM 2312 C C . SER A 1 297 ? -10.449 0.085 -3.612 1.00 98.94 297 SER A C 1
ATOM 2314 O O . SER A 1 297 ? -9.671 -0.059 -4.555 1.00 98.94 297 SER A O 1
ATOM 2316 N N . SER A 1 298 ? -10.652 1.271 -3.036 1.00 98.88 298 SER A N 1
ATOM 2317 C CA . SER A 1 298 ? -10.032 2.515 -3.508 1.00 98.88 298 SER A CA 1
ATOM 2318 C C . SER A 1 298 ? -9.299 3.240 -2.381 1.00 98.88 298 SER A C 1
ATOM 2320 O O . SER A 1 298 ? -9.881 3.490 -1.321 1.00 98.88 298 SER A O 1
ATOM 2322 N N . VAL A 1 299 ? -8.046 3.634 -2.630 1.00 98.94 299 VAL A N 1
ATOM 2323 C CA . VAL A 1 299 ? -7.234 4.467 -1.727 1.00 98.94 299 VAL A CA 1
ATOM 2324 C C . VAL A 1 299 ? -6.907 5.781 -2.428 1.00 98.94 299 VAL A C 1
ATOM 2326 O O . VAL A 1 299 ? -6.172 5.775 -3.416 1.00 98.94 299 VAL A O 1
ATOM 2329 N N . TYR A 1 300 ? -7.467 6.902 -1.965 1.00 98.88 300 TYR A N 1
ATOM 2330 C CA . TYR A 1 300 ? -7.406 8.136 -2.752 1.00 98.88 300 TYR A CA 1
ATOM 2331 C C . TYR A 1 300 ? -7.465 9.454 -1.978 1.00 98.88 300 TYR A C 1
ATOM 2333 O O . TYR A 1 300 ? -7.878 9.505 -0.824 1.00 98.88 300 TYR A O 1
ATOM 2341 N N . SER A 1 301 ? -7.065 10.550 -2.631 1.00 98.62 301 SER A N 1
ATOM 2342 C CA . SER A 1 301 ? -7.159 11.923 -2.099 1.00 98.62 301 SER A CA 1
ATOM 2343 C C . SER A 1 301 ? -6.501 12.135 -0.728 1.00 98.62 301 SER A C 1
ATOM 2345 O O . SER A 1 301 ? -6.895 13.024 0.026 1.00 98.62 301 SER A O 1
ATOM 2347 N N . ASN A 1 302 ? -5.490 11.336 -0.384 1.00 98.69 302 ASN A N 1
ATOM 2348 C CA . ASN A 1 302 ? -4.727 11.499 0.851 1.00 98.69 302 ASN A CA 1
ATOM 2349 C C . ASN A 1 302 ? -3.618 12.550 0.655 1.00 98.69 302 ASN A C 1
ATOM 2351 O O . ASN A 1 302 ? -3.024 12.663 -0.422 1.00 98.69 302 ASN A O 1
ATOM 2355 N N . LYS A 1 303 ? -3.341 13.361 1.685 1.00 98.31 303 LYS A N 1
ATOM 2356 C CA . LYS A 1 303 ? -2.291 14.395 1.617 1.00 98.31 303 LYS A CA 1
ATOM 2357 C C . LYS A 1 303 ? -0.874 13.805 1.683 1.00 98.31 303 LYS A C 1
ATOM 2359 O O . LYS A 1 303 ? 0.054 14.427 1.174 1.00 98.31 303 LYS A O 1
ATOM 2364 N N . GLY A 1 304 ? -0.694 12.639 2.303 1.00 98.00 304 GLY A N 1
ATOM 2365 C CA . GLY A 1 304 ? 0.531 11.842 2.198 1.00 98.00 304 GLY A CA 1
ATOM 2366 C C . GLY A 1 304 ? 0.514 10.921 0.976 1.00 98.00 304 GLY A C 1
ATOM 2367 O O . GLY A 1 304 ? -0.239 11.139 0.028 1.00 98.00 304 GLY A O 1
ATOM 2368 N N . HIS A 1 305 ? 1.329 9.865 1.004 1.00 98.62 305 HIS A N 1
ATOM 2369 C CA . HIS A 1 305 ? 1.204 8.754 0.057 1.00 98.62 305 HIS A CA 1
ATOM 2370 C C . HIS A 1 305 ? -0.171 8.095 0.183 1.00 98.62 305 HIS A C 1
ATOM 2372 O O . HIS A 1 305 ? -0.706 7.999 1.283 1.00 98.62 305 HIS A O 1
ATOM 2378 N N . ASN A 1 306 ? -0.761 7.581 -0.894 1.00 98.88 306 ASN A N 1
ATOM 2379 C CA . ASN A 1 306 ? -1.968 6.770 -0.699 1.00 98.88 306 ASN A CA 1
ATOM 2380 C C . ASN A 1 306 ? -1.624 5.477 0.047 1.00 98.88 306 ASN A C 1
ATOM 2382 O O . ASN A 1 306 ? -2.258 5.167 1.052 1.00 98.88 306 ASN A O 1
ATOM 2386 N N . VAL A 1 307 ? -0.580 4.773 -0.390 1.00 98.94 307 VAL A N 1
ATOM 2387 C CA . VAL A 1 307 ? -0.061 3.577 0.280 1.00 98.94 307 VAL A CA 1
ATOM 2388 C C . VAL A 1 307 ? 1.447 3.712 0.470 1.00 98.94 307 VAL A C 1
ATOM 2390 O O . VAL A 1 307 ? 2.169 4.039 -0.472 1.00 98.94 307 VAL A O 1
ATOM 2393 N N . SER A 1 308 ? 1.927 3.448 1.683 1.00 98.94 308 SER A N 1
ATOM 2394 C CA . SER A 1 308 ? 3.352 3.375 2.014 1.00 98.94 308 SER A CA 1
ATOM 2395 C C . SER A 1 308 ? 3.655 2.047 2.697 1.00 98.94 308 SER A C 1
ATOM 2397 O O . SER A 1 308 ? 2.989 1.691 3.670 1.00 98.94 308 SER A O 1
ATOM 2399 N N . VAL A 1 309 ? 4.649 1.321 2.187 1.00 98.94 309 VAL A N 1
ATOM 2400 C CA . VAL A 1 309 ? 5.071 0.009 2.686 1.00 98.94 309 VAL A CA 1
ATOM 2401 C C . VAL A 1 309 ? 6.559 0.038 2.981 1.00 98.94 309 VAL A C 1
ATOM 2403 O O . VAL A 1 309 ? 7.372 0.372 2.116 1.00 98.94 309 VAL A O 1
ATOM 2406 N N . SER A 1 310 ? 6.915 -0.314 4.210 1.00 98.88 310 SER A N 1
ATOM 2407 C CA . SER A 1 310 ? 8.286 -0.252 4.701 1.00 98.88 310 SER A CA 1
ATOM 2408 C C . SER A 1 310 ? 8.632 -1.409 5.632 1.00 98.88 310 SER A C 1
ATOM 2410 O O . SER A 1 310 ? 7.756 -2.159 6.046 1.00 98.88 310 SER A O 1
ATOM 2412 N N . GLU A 1 311 ? 9.918 -1.585 5.943 1.00 98.62 311 GLU A N 1
ATOM 2413 C CA . GLU A 1 311 ? 10.406 -2.504 6.986 1.00 98.62 311 GLU A CA 1
ATOM 2414 C C . GLU A 1 311 ? 9.825 -3.926 6.874 1.00 98.62 311 GLU A C 1
ATOM 2416 O O . GLU A 1 311 ? 9.299 -4.485 7.842 1.00 98.62 311 GLU A O 1
ATOM 2421 N N . LYS A 1 312 ? 9.937 -4.511 5.672 1.00 98.62 312 LYS A N 1
ATOM 2422 C CA . LYS A 1 312 ? 9.407 -5.844 5.320 1.00 98.62 312 LYS A CA 1
ATOM 2423 C C . LYS A 1 312 ? 7.883 -5.982 5.402 1.00 98.62 312 LYS A C 1
ATOM 2425 O O . LYS A 1 312 ? 7.384 -7.096 5.492 1.00 98.62 312 LYS A O 1
ATOM 2430 N N . GLY A 1 313 ? 7.146 -4.876 5.417 1.00 98.88 313 GLY A N 1
ATOM 2431 C CA . GLY A 1 313 ? 5.700 -4.898 5.232 1.00 98.88 313 GLY A CA 1
ATOM 2432 C C . GLY A 1 313 ? 5.315 -5.361 3.825 1.00 98.88 313 GLY A C 1
ATOM 2433 O O . GLY A 1 313 ? 6.116 -5.258 2.891 1.00 98.88 313 GLY A O 1
ATOM 2434 N N . HIS A 1 314 ? 4.076 -5.818 3.669 1.00 98.94 314 HIS A N 1
ATOM 2435 C CA . HIS A 1 314 ? 3.558 -6.307 2.393 1.00 98.94 314 HIS A CA 1
ATOM 2436 C C . HIS A 1 314 ? 2.152 -5.767 2.098 1.00 98.94 314 HIS A C 1
ATOM 2438 O O . HIS A 1 314 ? 1.272 -5.760 2.962 1.00 98.94 314 HIS A O 1
ATOM 2444 N N . ILE A 1 315 ? 1.929 -5.334 0.856 1.00 98.94 315 ILE A N 1
ATOM 2445 C CA . ILE A 1 315 ? 0.605 -4.998 0.321 1.00 98.94 315 ILE A CA 1
ATOM 2446 C C . ILE A 1 315 ? 0.244 -5.954 -0.818 1.00 98.94 315 ILE A C 1
ATOM 2448 O O . ILE A 1 315 ? 0.992 -6.104 -1.780 1.00 98.94 315 ILE A O 1
ATOM 2452 N N . SER A 1 316 ? -0.946 -6.544 -0.762 1.00 98.94 316 SER A N 1
ATOM 2453 C CA . SER A 1 316 ? -1.565 -7.233 -1.893 1.00 98.94 316 SER A CA 1
ATOM 2454 C C . SER A 1 316 ? -2.847 -6.514 -2.294 1.00 98.94 316 SER A C 1
ATOM 2456 O O . SER A 1 316 ? -3.691 -6.244 -1.439 1.00 98.94 316 SER A O 1
ATOM 2458 N N . MET A 1 317 ? -3.008 -6.188 -3.577 1.00 98.88 317 MET A N 1
ATOM 2459 C CA . MET A 1 317 ? -4.234 -5.570 -4.090 1.00 98.88 317 MET A CA 1
ATOM 2460 C C . MET A 1 317 ? -4.738 -6.276 -5.344 1.00 98.88 317 MET A C 1
ATOM 2462 O O . MET A 1 317 ? -3.954 -6.604 -6.232 1.00 98.88 317 MET A O 1
ATOM 2466 N N . SER A 1 318 ? -6.056 -6.460 -5.426 1.00 98.94 318 SER A N 1
ATOM 2467 C CA . SER A 1 318 ? -6.738 -6.981 -6.615 1.00 98.94 318 SER A CA 1
ATOM 2468 C C . SER A 1 318 ? -7.957 -6.138 -6.976 1.00 98.94 318 SER A C 1
ATOM 2470 O O . SER A 1 318 ? -8.682 -5.687 -6.083 1.00 98.94 318 SER A O 1
ATOM 2472 N N . ASP A 1 319 ? -8.190 -5.905 -8.269 1.00 98.88 319 ASP A N 1
ATOM 2473 C CA . ASP A 1 319 ? -9.394 -5.219 -8.770 1.00 98.88 319 ASP A CA 1
ATOM 2474 C C . ASP A 1 319 ? -9.618 -3.848 -8.094 1.00 98.88 319 ASP A C 1
ATOM 2476 O O . ASP A 1 319 ? -10.724 -3.500 -7.695 1.00 98.88 319 ASP A O 1
ATOM 2480 N N . SER A 1 320 ? -8.537 -3.102 -7.850 1.00 98.94 320 SER A N 1
ATOM 2481 C CA . SER A 1 320 ? -8.510 -1.956 -6.921 1.00 98.94 320 SER A CA 1
ATOM 2482 C C . SER A 1 320 ? -7.816 -0.729 -7.512 1.00 98.94 320 SER A C 1
ATOM 2484 O O . SER A 1 320 ? -7.089 -0.834 -8.498 1.00 98.94 320 SER A O 1
ATOM 2486 N N . GLN A 1 321 ? -8.006 0.439 -6.891 1.00 98.94 321 GLN A N 1
ATOM 2487 C CA . GLN A 1 321 ? -7.487 1.712 -7.404 1.00 98.94 321 GLN A CA 1
ATOM 2488 C C . GLN A 1 321 ? -6.704 2.521 -6.360 1.00 98.94 321 GLN A C 1
ATOM 2490 O O . GLN A 1 321 ? -7.080 2.572 -5.185 1.00 98.94 321 GLN A O 1
ATOM 2495 N N . ILE A 1 322 ? -5.642 3.202 -6.804 1.00 98.94 322 ILE A N 1
ATOM 2496 C CA . ILE A 1 322 ? -4.827 4.131 -6.004 1.00 98.94 322 ILE A CA 1
ATOM 2497 C C . ILE A 1 322 ? -4.677 5.463 -6.751 1.00 98.94 322 ILE A C 1
ATOM 2499 O O . ILE A 1 322 ? -3.996 5.515 -7.777 1.00 98.94 322 ILE A O 1
ATOM 2503 N N . TYR A 1 323 ? -5.246 6.561 -6.241 1.00 98.88 323 TYR A N 1
ATOM 2504 C CA . TYR A 1 323 ? -5.252 7.812 -7.015 1.00 98.88 323 TYR A CA 1
ATOM 2505 C C . TYR A 1 323 ? -5.366 9.133 -6.243 1.00 98.88 323 TYR A C 1
ATOM 2507 O O . TYR A 1 323 ? -5.714 9.167 -5.068 1.00 98.88 323 TYR A O 1
ATOM 2515 N N . ASP A 1 324 ? -5.055 10.251 -6.897 1.00 98.69 324 ASP A N 1
ATOM 2516 C CA . ASP A 1 324 ? -5.218 11.616 -6.369 1.00 98.69 324 ASP A CA 1
ATOM 2517 C C . ASP A 1 324 ? -4.469 11.918 -5.055 1.00 98.69 324 ASP A C 1
ATOM 2519 O O . ASP A 1 324 ? -4.883 12.791 -4.287 1.00 98.69 324 ASP A O 1
ATOM 2523 N N . SER A 1 325 ? -3.358 11.236 -4.754 1.00 98.25 325 SER A N 1
ATOM 2524 C CA . SER A 1 325 ? -2.529 11.630 -3.603 1.00 98.25 325 SER A CA 1
ATOM 2525 C C . SER A 1 325 ? -1.782 12.943 -3.860 1.00 98.25 325 SER A C 1
ATOM 2527 O O . SER A 1 325 ? -1.414 13.266 -4.992 1.00 98.25 325 SER A O 1
ATOM 2529 N N . LYS A 1 326 ? -1.474 13.688 -2.789 1.00 98.38 326 LYS A N 1
ATOM 2530 C CA . LYS A 1 326 ? -0.557 14.848 -2.861 1.00 98.38 326 LYS A CA 1
ATOM 2531 C C . LYS A 1 326 ? 0.923 14.454 -2.842 1.00 98.38 326 LYS A C 1
ATOM 2533 O O . LYS A 1 326 ? 1.787 15.327 -2.835 1.00 98.38 326 LYS A O 1
ATOM 2538 N N . GLN A 1 327 ? 1.220 13.157 -2.854 1.00 98.56 327 GLN A N 1
ATOM 2539 C CA . GLN A 1 327 ? 2.570 12.614 -2.963 1.00 98.56 327 GLN A CA 1
ATOM 2540 C C . GLN A 1 327 ? 2.587 11.461 -3.987 1.00 98.56 327 GLN A C 1
ATOM 2542 O O . GLN A 1 327 ? 1.996 11.584 -5.055 1.00 98.56 327 GLN A O 1
ATOM 2547 N N . ASN A 1 328 ? 3.309 10.365 -3.711 1.00 98.75 328 ASN A N 1
ATOM 2548 C CA . ASN A 1 328 ? 3.253 9.151 -4.537 1.00 98.75 328 ASN A CA 1
ATOM 2549 C C . ASN A 1 328 ? 1.971 8.347 -4.283 1.00 98.75 328 ASN A C 1
ATOM 2551 O O . ASN A 1 328 ? 1.500 8.293 -3.145 1.00 98.75 328 ASN A O 1
ATOM 2555 N N . GLY A 1 329 ? 1.492 7.633 -5.303 1.00 98.88 329 GLY A N 1
ATOM 2556 C CA . GLY A 1 329 ? 0.398 6.671 -5.145 1.00 98.88 329 GLY A CA 1
ATOM 2557 C C . GLY A 1 329 ? 0.799 5.513 -4.230 1.00 98.88 329 GLY A C 1
ATOM 2558 O O . GLY A 1 329 ? 0.234 5.342 -3.152 1.00 98.88 329 GLY A O 1
ATOM 2559 N N . LEU A 1 330 ? 1.817 4.759 -4.638 1.00 98.94 330 LEU A N 1
ATOM 2560 C CA . LEU A 1 330 ? 2.390 3.644 -3.888 1.00 98.94 330 LEU A CA 1
ATOM 2561 C C . LEU A 1 330 ? 3.884 3.882 -3.640 1.00 98.94 330 LEU A C 1
ATOM 2563 O O . LEU A 1 330 ? 4.655 4.023 -4.589 1.00 98.94 330 LEU A O 1
ATOM 2567 N N . LEU A 1 331 ? 4.295 3.911 -2.372 1.00 98.94 331 LEU A N 1
ATOM 2568 C CA . LEU A 1 331 ? 5.695 3.923 -1.949 1.00 98.94 331 LEU A CA 1
ATOM 2569 C C . LEU A 1 331 ? 6.077 2.561 -1.358 1.00 98.94 331 LEU A C 1
ATOM 2571 O O . LEU A 1 331 ? 5.443 2.098 -0.415 1.00 98.94 331 LEU A O 1
ATOM 2575 N N . LEU A 1 332 ? 7.147 1.965 -1.879 1.00 98.94 332 LEU A N 1
ATOM 2576 C CA . LEU A 1 332 ? 7.760 0.738 -1.373 1.00 98.94 332 LEU A CA 1
ATOM 2577 C C . LEU A 1 332 ? 9.217 1.037 -0.994 1.00 98.94 332 LEU A C 1
ATOM 2579 O O . LEU A 1 332 ? 10.014 1.450 -1.841 1.00 98.94 332 LEU A O 1
ATOM 2583 N N . GLU A 1 333 ? 9.578 0.866 0.275 1.00 98.81 333 GLU A N 1
ATOM 2584 C CA . GLU A 1 333 ? 10.929 1.151 0.767 1.00 98.81 333 GLU A CA 1
ATOM 2585 C C . GLU A 1 333 ? 11.397 0.186 1.852 1.00 98.81 333 GLU A C 1
ATOM 2587 O O . GLU A 1 333 ? 10.602 -0.547 2.418 1.00 98.81 333 GLU A O 1
ATOM 2592 N N . LYS A 1 334 ? 12.694 0.162 2.170 1.00 98.56 334 LYS A N 1
ATOM 2593 C CA . LYS A 1 334 ? 13.259 -0.632 3.276 1.00 98.56 334 LYS A CA 1
ATOM 2594 C C . LYS A 1 334 ? 12.816 -2.103 3.246 1.00 98.56 334 LYS A C 1
ATOM 2596 O O . LYS A 1 334 ? 12.412 -2.659 4.271 1.00 98.56 334 LYS A O 1
ATOM 2601 N N . ASN A 1 335 ? 12.935 -2.745 2.084 1.00 98.75 335 ASN A N 1
ATOM 2602 C CA . ASN A 1 335 ? 12.442 -4.105 1.813 1.00 98.75 335 ASN A CA 1
ATOM 2603 C C . ASN A 1 335 ? 10.908 -4.261 1.890 1.00 98.75 335 ASN A C 1
ATOM 2605 O O . ASN A 1 335 ? 10.432 -5.348 2.182 1.00 98.75 335 ASN A O 1
ATOM 2609 N N . GLY A 1 336 ? 10.132 -3.193 1.698 1.00 98.88 336 GLY A N 1
ATOM 2610 C CA . GLY A 1 336 ? 8.678 -3.270 1.545 1.00 98.88 336 GLY A CA 1
ATOM 2611 C C . GLY A 1 336 ? 8.286 -3.894 0.204 1.00 98.88 336 GLY A C 1
ATOM 2612 O O . GLY A 1 336 ? 8.923 -3.629 -0.821 1.00 98.88 336 GLY A O 1
ATOM 2613 N N . GLU A 1 337 ? 7.238 -4.711 0.215 1.00 98.94 337 GLU A N 1
ATOM 2614 C CA . GLU A 1 337 ? 6.848 -5.554 -0.918 1.00 98.94 337 GLU A CA 1
ATOM 2615 C C . GLU A 1 337 ? 5.407 -5.281 -1.369 1.00 98.94 337 GLU A C 1
ATOM 2617 O O . GLU A 1 337 ? 4.528 -4.985 -0.555 1.00 98.94 337 GLU A O 1
ATOM 2622 N N . GLY A 1 338 ? 5.154 -5.385 -2.675 1.00 98.88 338 GLY A N 1
ATOM 2623 C CA . GLY A 1 338 ? 3.827 -5.205 -3.261 1.00 98.88 338 GLY A CA 1
ATOM 2624 C C . GLY A 1 338 ? 3.467 -6.263 -4.304 1.00 98.88 338 GLY A C 1
ATOM 2625 O O . GLY A 1 338 ? 4.259 -6.554 -5.199 1.00 98.88 338 GLY A O 1
ATOM 2626 N N . THR A 1 339 ? 2.239 -6.776 -4.242 1.00 98.94 339 THR A N 1
ATOM 2627 C CA . THR A 1 339 ? 1.653 -7.673 -5.251 1.00 98.94 339 THR A CA 1
ATOM 2628 C C . THR A 1 339 ? 0.339 -7.092 -5.765 1.00 98.94 339 THR A C 1
ATOM 2630 O O . THR A 1 339 ? -0.618 -6.974 -5.001 1.00 98.94 339 THR A O 1
ATOM 2633 N N . LEU A 1 340 ? 0.268 -6.734 -7.048 1.00 98.94 340 LEU A N 1
ATOM 2634 C CA . LEU A 1 340 ? -0.904 -6.095 -7.654 1.00 98.94 340 LEU A CA 1
ATOM 2635 C C . LEU A 1 340 ? -1.460 -6.910 -8.828 1.00 98.94 340 LEU A C 1
ATOM 2637 O O . LEU A 1 340 ? -0.708 -7.364 -9.693 1.00 98.94 340 LEU A O 1
ATOM 2641 N N . GLU A 1 341 ? -2.780 -7.034 -8.897 1.00 98.94 341 GLU A N 1
ATOM 2642 C CA . GLU A 1 341 ? -3.491 -7.710 -9.985 1.00 98.94 341 GLU A CA 1
ATOM 2643 C C . GLU A 1 341 ? -4.714 -6.890 -10.413 1.00 98.94 341 GLU A C 1
ATOM 2645 O O . GLU A 1 341 ? -5.575 -6.584 -9.589 1.00 98.94 341 GLU A O 1
ATOM 2650 N N . ARG A 1 342 ? -4.826 -6.534 -11.698 1.00 98.94 342 ARG A N 1
ATOM 2651 C CA . ARG A 1 342 ? -5.955 -5.732 -12.216 1.00 98.94 342 ARG A CA 1
ATOM 2652 C C . ARG A 1 342 ? -6.181 -4.444 -11.413 1.00 98.94 342 ARG A C 1
ATOM 2654 O O . ARG A 1 342 ? -7.295 -4.137 -10.990 1.00 98.94 342 ARG A O 1
ATOM 2661 N N . CYS A 1 343 ? -5.103 -3.703 -11.166 1.00 98.94 343 CYS A N 1
ATOM 2662 C CA . CYS A 1 343 ? -5.150 -2.443 -10.429 1.00 98.94 343 CYS A CA 1
ATOM 2663 C C . CYS A 1 343 ? -4.843 -1.235 -11.313 1.00 98.94 343 CYS A C 1
ATOM 2665 O O . CYS A 1 343 ? -3.954 -1.290 -12.164 1.00 98.94 343 CYS A O 1
ATOM 2667 N N . ASP A 1 344 ? -5.509 -0.118 -11.025 1.00 98.94 344 ASP A N 1
ATOM 2668 C CA . ASP A 1 344 ? -5.206 1.175 -11.636 1.00 98.94 344 ASP A CA 1
ATOM 2669 C C . ASP A 1 344 ? -4.534 2.110 -10.622 1.00 98.94 344 ASP A C 1
ATOM 2671 O O . ASP A 1 344 ? -5.028 2.315 -9.510 1.00 98.94 344 ASP A O 1
ATOM 2675 N N . ILE A 1 345 ? -3.402 2.703 -11.002 1.00 98.94 345 ILE A N 1
ATOM 2676 C CA . ILE A 1 345 ? -2.658 3.660 -10.173 1.00 98.94 345 ILE A CA 1
ATOM 2677 C C . ILE A 1 345 ? -2.448 4.927 -10.986 1.00 98.94 345 ILE A C 1
ATOM 2679 O O . ILE A 1 345 ? -1.740 4.899 -11.996 1.00 98.94 345 ILE A O 1
ATOM 2683 N N . HIS A 1 346 ? -3.077 6.029 -10.577 1.00 98.88 346 HIS A N 1
ATOM 2684 C CA . HIS A 1 346 ? -3.149 7.194 -11.451 1.00 98.88 346 HIS A CA 1
ATOM 2685 C C . HIS A 1 346 ? -3.315 8.545 -10.763 1.00 98.88 346 HIS A C 1
ATOM 2687 O O . HIS A 1 346 ? -3.770 8.622 -9.627 1.00 98.88 346 HIS A O 1
ATOM 2693 N N . HIS A 1 347 ? -3.040 9.630 -11.493 1.00 98.69 347 HIS A N 1
ATOM 2694 C CA . HIS A 1 347 ? -3.342 11.006 -11.067 1.00 98.69 347 HIS A CA 1
ATOM 2695 C C . HIS A 1 347 ? -2.710 11.398 -9.716 1.00 98.69 347 HIS A C 1
ATOM 2697 O O . HIS A 1 347 ? -3.245 12.210 -8.968 1.00 98.69 347 HIS A O 1
ATOM 2703 N N . ASN A 1 348 ? -1.556 10.815 -9.379 1.00 98.75 348 ASN A N 1
ATOM 2704 C CA . ASN A 1 348 ? -0.808 11.168 -8.174 1.00 98.75 348 ASN A CA 1
ATOM 2705 C C . ASN A 1 348 ? 0.174 12.320 -8.453 1.00 98.75 348 ASN A C 1
ATOM 2707 O O . ASN A 1 348 ? 0.727 12.425 -9.551 1.00 98.75 348 ASN A O 1
ATOM 2711 N N . HIS A 1 349 ? 0.399 13.172 -7.449 1.00 98.62 349 HIS A N 1
ATOM 2712 C CA . HIS A 1 349 ? 1.218 14.384 -7.585 1.00 98.62 349 HIS A CA 1
ATOM 2713 C C . HIS A 1 349 ? 2.721 14.105 -7.776 1.00 98.62 349 HIS A C 1
ATOM 2715 O O . HIS A 1 349 ? 3.439 14.886 -8.392 1.00 98.62 349 HIS A O 1
ATOM 2721 N N . TYR A 1 350 ? 3.232 12.996 -7.241 1.00 98.69 350 TYR A N 1
ATOM 2722 C CA . TYR A 1 350 ? 4.582 12.512 -7.543 1.00 98.69 350 TYR A CA 1
ATOM 2723 C C . TYR A 1 350 ? 4.509 11.283 -8.446 1.00 98.69 350 TYR A C 1
ATOM 2725 O O . TYR A 1 350 ? 3.703 11.258 -9.370 1.00 98.69 350 TYR A O 1
ATOM 2733 N N . ALA A 1 351 ? 5.364 10.280 -8.245 1.00 98.81 351 ALA A N 1
ATOM 2734 C CA . ALA A 1 351 ? 5.290 9.072 -9.046 1.00 98.81 351 ALA A CA 1
ATOM 2735 C C . ALA A 1 351 ? 4.032 8.270 -8.686 1.00 98.81 351 ALA A C 1
ATOM 2737 O O . ALA A 1 351 ? 3.627 8.221 -7.519 1.00 98.81 351 ALA A O 1
ATOM 2738 N N . ASN A 1 352 ? 3.435 7.588 -9.659 1.00 98.88 352 ASN A N 1
ATOM 2739 C CA . ASN A 1 352 ? 2.365 6.640 -9.350 1.00 98.88 352 ASN A CA 1
ATOM 2740 C C . ASN A 1 352 ? 2.899 5.498 -8.476 1.00 98.88 352 ASN A C 1
ATOM 2742 O O . ASN A 1 352 ? 2.322 5.206 -7.429 1.00 98.88 352 ASN A O 1
ATOM 2746 N N . ILE A 1 353 ? 4.042 4.921 -8.854 1.00 98.94 353 ILE A N 1
ATOM 2747 C CA . ILE A 1 353 ? 4.772 3.931 -8.061 1.00 98.94 353 ILE A CA 1
ATOM 2748 C C . ILE A 1 353 ? 6.200 4.427 -7.825 1.00 98.94 353 ILE A C 1
ATOM 2750 O O . ILE A 1 353 ? 6.943 4.712 -8.767 1.00 98.94 353 ILE A O 1
ATOM 2754 N N . LYS A 1 354 ? 6.608 4.481 -6.557 1.00 98.94 354 LYS A N 1
ATOM 2755 C CA . LYS A 1 354 ? 7.968 4.808 -6.130 1.00 98.94 354 LYS A CA 1
ATOM 2756 C C . LYS A 1 354 ? 8.568 3.652 -5.339 1.00 98.94 354 LYS A C 1
ATOM 2758 O O . LYS A 1 354 ? 7.988 3.233 -4.343 1.00 98.94 354 LYS A O 1
ATOM 2763 N N . ILE A 1 355 ? 9.749 3.184 -5.736 1.00 98.94 355 ILE A N 1
ATOM 2764 C CA . ILE A 1 355 ? 10.433 2.065 -5.076 1.00 98.94 355 ILE A CA 1
ATOM 2765 C C . ILE A 1 355 ? 11.885 2.443 -4.769 1.00 98.94 355 ILE A C 1
ATOM 2767 O O . ILE A 1 355 ? 12.608 2.951 -5.632 1.00 98.94 355 ILE A O 1
ATOM 2771 N N . ARG A 1 356 ? 12.319 2.236 -3.526 1.00 98.81 356 ARG A N 1
ATOM 2772 C CA . ARG A 1 356 ? 13.687 2.524 -3.070 1.00 98.81 356 ARG A CA 1
ATOM 2773 C C . ARG A 1 356 ? 14.138 1.556 -1.983 1.00 98.81 356 ARG A C 1
ATOM 2775 O O . ARG A 1 356 ? 13.330 0.792 -1.477 1.00 98.81 356 ARG A O 1
ATOM 2782 N N . GLU A 1 357 ? 15.410 1.616 -1.595 1.00 98.62 357 GLU A N 1
ATOM 2783 C CA . GLU A 1 357 ? 15.928 0.892 -0.423 1.00 98.62 357 GLU A CA 1
ATOM 2784 C C . GLU A 1 357 ? 15.532 -0.603 -0.409 1.00 98.62 357 GLU A C 1
ATOM 2786 O O . GLU A 1 357 ? 14.978 -1.100 0.575 1.00 98.62 357 GLU A O 1
ATOM 2791 N N . LYS A 1 358 ? 15.797 -1.313 -1.517 1.00 98.69 358 LYS A N 1
ATOM 2792 C CA . LYS A 1 358 ? 15.479 -2.743 -1.710 1.00 98.69 358 LYS A CA 1
ATOM 2793 C C . LYS A 1 358 ? 13.987 -3.097 -1.670 1.00 98.69 358 LYS A C 1
ATOM 2795 O O . LYS A 1 358 ? 13.644 -4.244 -1.406 1.00 98.69 358 LYS A O 1
ATOM 2800 N N . GLY A 1 359 ? 13.091 -2.139 -1.908 1.00 98.88 359 GLY A N 1
ATOM 2801 C CA . GLY A 1 359 ? 11.670 -2.434 -2.106 1.00 98.88 359 GLY A CA 1
ATOM 2802 C C . GLY A 1 359 ? 11.433 -3.266 -3.372 1.00 98.88 359 GLY A C 1
ATOM 2803 O O . GLY A 1 359 ? 12.258 -3.256 -4.293 1.00 98.88 359 GLY A O 1
ATOM 2804 N N . SER A 1 360 ? 10.307 -3.977 -3.439 1.00 98.94 360 SER A N 1
ATOM 2805 C CA . SER A 1 360 ? 9.978 -4.791 -4.614 1.00 98.94 360 SER A CA 1
ATOM 2806 C C . SER A 1 360 ? 8.494 -4.818 -4.958 1.00 98.94 360 SER A C 1
ATOM 2808 O O . SER A 1 360 ? 7.642 -4.744 -4.075 1.00 98.94 360 SER A O 1
ATOM 2810 N N . ILE A 1 361 ? 8.175 -4.929 -6.251 1.00 98.94 361 ILE A N 1
ATOM 2811 C CA . ILE A 1 361 ? 6.791 -5.084 -6.712 1.00 98.94 361 ILE A CA 1
ATOM 2812 C C . ILE A 1 361 ? 6.646 -6.148 -7.801 1.00 98.94 361 ILE A C 1
ATOM 2814 O O . ILE A 1 361 ? 7.463 -6.229 -8.720 1.00 98.94 361 ILE A O 1
ATOM 2818 N N . THR A 1 362 ? 5.554 -6.905 -7.737 1.00 98.94 362 THR A N 1
ATOM 2819 C CA . THR A 1 362 ? 5.028 -7.725 -8.834 1.00 98.94 362 THR A CA 1
ATOM 2820 C C . THR A 1 362 ? 3.650 -7.192 -9.216 1.00 98.94 362 THR A C 1
ATOM 2822 O O . THR A 1 362 ? 2.768 -7.096 -8.367 1.00 98.94 362 THR A O 1
ATOM 2825 N N . ALA A 1 363 ? 3.449 -6.837 -10.482 1.00 98.94 363 ALA A N 1
ATOM 2826 C CA . ALA A 1 363 ? 2.186 -6.314 -10.989 1.00 98.94 363 ALA A CA 1
ATOM 2827 C C . ALA A 1 363 ? 1.742 -7.074 -12.242 1.00 98.94 363 ALA A C 1
ATOM 2829 O O . ALA A 1 363 ? 2.536 -7.294 -13.160 1.00 98.94 363 ALA A O 1
ATOM 2830 N N . SER A 1 364 ? 0.464 -7.444 -12.296 1.00 98.94 364 SER A N 1
ATOM 2831 C CA . SER A 1 364 ? -0.134 -8.129 -13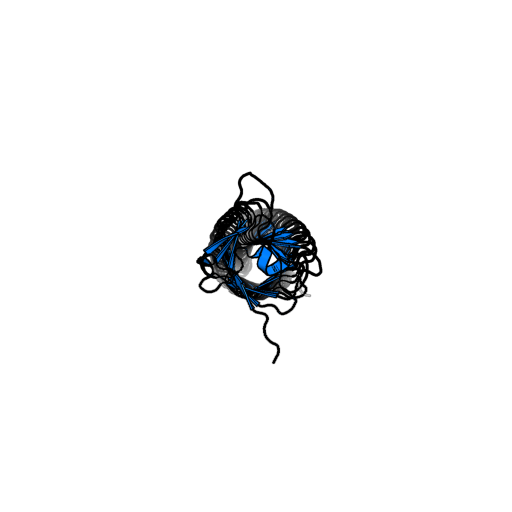.440 1.00 98.94 364 SER A CA 1
ATOM 2832 C C . SER A 1 364 ? -1.450 -7.490 -13.863 1.00 98.94 364 SER A C 1
ATOM 2834 O O . SER A 1 364 ? -2.291 -7.177 -13.026 1.00 98.94 364 SER A O 1
ATOM 2836 N N . GLU A 1 365 ? -1.630 -7.284 -15.167 1.00 98.88 365 GLU A N 1
ATOM 2837 C CA . GLU A 1 365 ? -2.867 -6.714 -15.727 1.00 98.88 365 GLU A CA 1
ATOM 2838 C C . GLU A 1 365 ? -3.213 -5.322 -15.153 1.00 98.88 365 GLU A C 1
ATOM 2840 O O . GLU A 1 365 ? -4.377 -4.945 -15.060 1.00 98.88 365 GLU A O 1
ATOM 2845 N N . CYS A 1 366 ? -2.196 -4.546 -14.761 1.00 98.94 366 CYS A N 1
ATOM 2846 C CA . CYS A 1 366 ? -2.356 -3.232 -14.132 1.00 98.94 366 CYS A CA 1
ATOM 2847 C C . CYS A 1 366 ? -2.166 -2.067 -15.117 1.00 98.94 366 CYS A C 1
ATOM 2849 O O . CYS A 1 366 ? -1.399 -2.164 -16.082 1.00 98.94 366 CYS A O 1
ATOM 2851 N N . SER A 1 367 ? -2.785 -0.924 -14.811 1.00 98.94 367 SER A N 1
ATOM 2852 C CA . SER A 1 367 ? -2.564 0.346 -15.516 1.00 98.94 367 SER A CA 1
ATOM 2853 C C . SER A 1 367 ? -1.899 1.379 -14.595 1.00 98.94 367 SER A C 1
ATOM 2855 O O . SER A 1 367 ? -2.363 1.615 -13.481 1.00 98.94 367 SER A O 1
ATOM 2857 N N . VAL A 1 368 ? -0.831 2.035 -15.058 1.00 98.94 368 VAL A N 1
ATOM 2858 C CA . VAL A 1 368 ? -0.091 3.070 -14.309 1.00 98.94 368 VAL A CA 1
ATOM 2859 C C . VAL A 1 368 ? 0.019 4.338 -15.154 1.00 98.94 368 VAL A C 1
ATOM 2861 O O . VAL A 1 368 ? 0.796 4.380 -16.110 1.00 98.94 368 VAL A O 1
ATOM 2864 N N . TYR A 1 369 ? -0.764 5.372 -14.844 1.00 98.88 369 TYR A N 1
ATOM 2865 C CA . TYR A 1 369 ? -0.938 6.482 -15.788 1.00 98.88 369 TYR A CA 1
ATOM 2866 C C . TYR A 1 369 ? -1.245 7.848 -15.179 1.00 98.88 369 TYR A C 1
ATOM 2868 O O . TYR A 1 369 ? -1.674 7.959 -14.034 1.00 98.88 369 TYR A O 1
ATOM 2876 N N . ASN A 1 370 ? -1.055 8.913 -15.958 1.00 98.69 370 ASN A N 1
ATOM 2877 C CA . ASN A 1 370 ? -1.387 10.289 -15.571 1.00 98.69 370 ASN A CA 1
ATOM 2878 C C . ASN A 1 370 ? -0.770 10.751 -14.233 1.00 98.69 370 ASN A C 1
ATOM 2880 O O . ASN A 1 370 ? -1.400 11.531 -13.523 1.00 98.69 370 ASN A O 1
ATOM 2884 N N . SER A 1 371 ? 0.422 10.294 -13.836 1.00 98.31 371 SER A N 1
ATOM 2885 C CA . SER A 1 371 ? 1.143 10.970 -12.743 1.00 98.31 371 SER A CA 1
ATOM 2886 C C . SER A 1 371 ? 1.666 12.330 -13.194 1.00 98.31 371 SER A C 1
ATOM 2888 O O . SER A 1 371 ? 2.025 12.494 -14.358 1.00 98.31 371 SER A O 1
ATOM 2890 N N . GLU A 1 372 ? 1.827 13.280 -12.273 1.00 98.50 372 GLU A N 1
ATOM 2891 C CA . GLU A 1 372 ? 2.553 14.525 -12.580 1.00 98.50 372 GLU A CA 1
ATOM 2892 C C . GLU A 1 372 ? 4.071 14.291 -12.748 1.00 98.50 372 GLU A C 1
ATOM 2894 O O . GLU A 1 372 ? 4.743 15.092 -13.391 1.00 98.50 372 GLU A O 1
ATOM 2899 N N . GLN A 1 373 ? 4.610 13.183 -12.215 1.00 98.44 373 GLN A N 1
ATOM 2900 C CA . GLN A 1 373 ? 5.993 12.728 -12.440 1.00 98.44 373 GLN A CA 1
ATOM 2901 C C . GLN A 1 373 ? 6.024 11.409 -13.237 1.00 98.44 373 GLN A C 1
ATOM 2903 O O . GLN A 1 373 ? 5.334 11.280 -14.244 1.00 98.44 373 GLN A O 1
ATOM 2908 N N . ASN A 1 374 ? 6.826 10.426 -12.810 1.00 98.81 374 ASN A N 1
ATOM 2909 C CA . ASN A 1 374 ? 6.989 9.131 -13.471 1.00 98.81 374 ASN A CA 1
ATOM 2910 C C . ASN A 1 374 ? 5.854 8.147 -13.154 1.00 98.81 374 ASN A C 1
ATOM 2912 O O . ASN A 1 374 ? 5.353 8.108 -12.029 1.00 98.81 374 ASN A O 1
ATOM 2916 N N . GLY A 1 375 ? 5.556 7.245 -14.092 1.00 98.81 375 GLY A N 1
ATOM 2917 C CA . GLY A 1 375 ? 4.696 6.093 -13.806 1.00 98.81 375 GLY A CA 1
ATOM 2918 C C . GLY A 1 375 ? 5.337 5.182 -12.753 1.00 98.81 375 GLY A C 1
ATOM 2919 O O . GLY A 1 375 ? 4.780 4.960 -11.677 1.00 98.81 375 GLY A O 1
ATOM 2920 N N . LEU A 1 376 ? 6.560 4.731 -13.036 1.00 98.94 376 LEU A N 1
ATOM 2921 C CA . LEU A 1 376 ? 7.432 4.004 -12.118 1.00 98.94 376 LEU A CA 1
ATOM 2922 C C . LEU A 1 376 ? 8.752 4.754 -11.929 1.00 98.94 376 LEU A C 1
ATOM 2924 O O . LEU A 1 376 ? 9.495 4.970 -12.886 1.00 98.94 376 LEU A O 1
ATOM 2928 N N . TRP A 1 377 ? 9.091 5.069 -10.681 1.00 98.94 377 TRP A N 1
ATOM 2929 C CA . TRP A 1 377 ? 10.418 5.548 -10.299 1.00 98.94 377 TRP A CA 1
ATOM 2930 C C . TRP A 1 377 ? 11.071 4.573 -9.322 1.00 98.94 377 TRP A C 1
ATOM 2932 O O . TRP A 1 377 ? 10.596 4.405 -8.197 1.00 98.94 377 TRP A O 1
ATOM 2942 N N . ILE A 1 378 ? 12.167 3.937 -9.734 1.00 98.88 378 ILE A N 1
ATOM 2943 C CA . ILE A 1 378 ? 12.794 2.840 -8.987 1.00 98.88 378 ILE A CA 1
ATOM 2944 C C . ILE A 1 378 ? 14.301 3.043 -8.813 1.00 98.88 378 ILE A C 1
ATOM 2946 O O . ILE A 1 378 ? 15.012 3.372 -9.766 1.00 98.88 378 ILE A O 1
ATOM 2950 N N . LYS A 1 379 ? 14.804 2.854 -7.584 1.00 98.75 379 LYS A N 1
ATOM 2951 C CA . LYS A 1 379 ? 16.227 3.027 -7.249 1.00 98.75 379 LYS A CA 1
ATOM 2952 C C . LYS A 1 379 ? 16.754 2.099 -6.150 1.00 98.75 379 LYS A C 1
ATOM 2954 O O . LYS A 1 379 ? 15.973 1.472 -5.451 1.00 98.75 379 LYS A O 1
ATOM 2959 N N . GLU A 1 380 ? 18.072 2.096 -5.939 1.00 98.31 380 GLU A N 1
ATOM 2960 C CA . GLU A 1 380 ? 18.738 1.538 -4.744 1.00 98.31 380 GLU A CA 1
ATOM 2961 C C . GLU A 1 380 ? 18.474 0.041 -4.552 1.00 98.31 380 GLU A C 1
ATOM 2963 O O . GLU A 1 380 ? 17.820 -0.363 -3.592 1.00 98.31 380 GLU A O 1
ATOM 2968 N N . GLU A 1 381 ? 18.968 -0.769 -5.497 1.00 98.12 381 GLU A N 1
ATOM 2969 C CA . GLU A 1 381 ? 18.868 -2.245 -5.468 1.00 98.12 381 GLU A CA 1
ATOM 2970 C C . GLU A 1 381 ? 17.424 -2.784 -5.412 1.00 98.12 381 GLU A C 1
ATOM 2972 O O . GLU A 1 381 ? 17.197 -3.949 -5.098 1.00 98.12 381 GLU A O 1
ATOM 2977 N N . SER A 1 382 ? 16.437 -1.944 -5.724 1.00 98.88 382 SER A N 1
ATOM 2978 C CA . SER A 1 382 ? 15.024 -2.324 -5.764 1.00 98.88 382 SER A CA 1
ATOM 2979 C C . SER A 1 382 ? 14.670 -3.087 -7.040 1.00 98.88 382 SER A C 1
ATOM 2981 O O . SER A 1 382 ? 15.326 -2.909 -8.073 1.00 98.88 382 SER A O 1
ATOM 2983 N N . SER A 1 383 ? 13.599 -3.881 -6.997 1.00 98.88 383 SER A N 1
ATOM 2984 C CA . SER A 1 383 ? 13.135 -4.682 -8.135 1.00 98.88 383 SER A CA 1
ATOM 2985 C C . SER A 1 383 ? 11.672 -4.430 -8.512 1.00 98.88 383 SER A C 1
ATOM 2987 O O . SER A 1 383 ? 10.837 -4.090 -7.677 1.00 98.88 383 SER A O 1
ATOM 2989 N N . ALA A 1 384 ? 11.342 -4.592 -9.791 1.00 98.94 384 ALA A N 1
ATOM 2990 C CA . ALA A 1 384 ? 9.963 -4.560 -10.257 1.00 98.94 384 ALA A CA 1
ATOM 2991 C C . ALA A 1 384 ? 9.720 -5.528 -11.417 1.00 98.94 384 ALA A C 1
ATOM 2993 O O . ALA A 1 384 ? 10.491 -5.563 -12.376 1.00 98.94 384 ALA A O 1
ATOM 2994 N N . PHE A 1 385 ? 8.616 -6.268 -11.354 1.00 98.94 385 PHE A N 1
ATOM 2995 C CA . PHE A 1 385 ? 8.148 -7.154 -12.415 1.00 98.94 385 PHE A CA 1
ATOM 2996 C C . PHE A 1 385 ? 6.731 -6.766 -12.847 1.00 98.94 385 PHE A C 1
ATOM 2998 O O . PHE A 1 385 ? 5.816 -6.742 -12.026 1.00 98.94 385 PHE A O 1
ATOM 3005 N N . PHE A 1 386 ? 6.545 -6.485 -14.136 1.00 98.94 386 PHE A N 1
ATOM 3006 C CA . PHE A 1 386 ? 5.259 -6.142 -14.742 1.00 98.94 386 PHE A CA 1
ATOM 3007 C C . PHE A 1 386 ? 4.910 -7.138 -15.851 1.00 98.94 386 PHE A C 1
ATOM 3009 O O . PHE A 1 386 ? 5.694 -7.338 -16.782 1.00 98.94 386 PHE A O 1
ATOM 3016 N N . TYR A 1 387 ? 3.720 -7.732 -15.780 1.00 98.94 387 TYR A N 1
ATOM 3017 C CA . TYR A 1 387 ? 3.202 -8.665 -16.780 1.00 98.94 387 TYR A CA 1
ATOM 3018 C C . TYR A 1 387 ? 1.829 -8.219 -17.285 1.00 98.94 387 TYR A C 1
ATOM 3020 O O . TYR A 1 387 ? 0.903 -8.064 -16.496 1.00 98.94 387 TYR A O 1
ATOM 3028 N N . ARG A 1 388 ? 1.666 -8.047 -18.602 1.00 98.94 388 ARG A N 1
ATOM 3029 C CA . ARG A 1 388 ? 0.410 -7.546 -19.200 1.00 98.94 388 ARG A CA 1
ATOM 3030 C C . ARG A 1 388 ? -0.044 -6.194 -18.648 1.00 98.94 388 ARG A C 1
ATOM 3032 O O . ARG A 1 388 ? -1.234 -5.956 -18.478 1.00 98.94 388 ARG A O 1
ATOM 3039 N N . CYS A 1 389 ? 0.902 -5.308 -18.363 1.00 98.94 389 CYS A N 1
ATOM 3040 C CA . CYS A 1 389 ? 0.619 -3.995 -17.797 1.00 98.94 389 CYS A CA 1
ATOM 3041 C C . CYS A 1 389 ? 0.719 -2.891 -18.854 1.00 98.94 389 CYS A C 1
ATOM 3043 O O . CYS A 1 389 ? 1.395 -3.043 -19.873 1.00 98.94 389 CYS A O 1
ATOM 3045 N N . ARG A 1 390 ? 0.079 -1.753 -18.581 1.00 98.94 390 ARG A N 1
ATOM 3046 C CA . ARG A 1 390 ? 0.178 -0.533 -19.395 1.00 98.94 390 ARG A CA 1
ATOM 3047 C C . ARG A 1 390 ? 0.686 0.615 -18.536 1.00 98.94 390 ARG A C 1
ATOM 3049 O O . ARG A 1 390 ? 0.092 0.908 -17.500 1.00 98.94 390 ARG A O 1
ATOM 3056 N N . LEU A 1 391 ? 1.755 1.278 -18.964 1.00 98.88 391 LEU A N 1
ATOM 3057 C CA . LEU A 1 391 ? 2.292 2.469 -18.310 1.00 98.88 391 LEU A CA 1
ATOM 3058 C C . LEU A 1 391 ? 2.255 3.629 -19.303 1.00 98.88 391 LEU A C 1
ATOM 3060 O O . LEU A 1 391 ? 2.910 3.548 -20.336 1.00 98.88 391 LEU A O 1
ATOM 3064 N N . PHE A 1 392 ? 1.460 4.670 -19.050 1.00 98.88 392 PHE A N 1
ATOM 3065 C CA . PHE A 1 392 ? 1.227 5.682 -20.086 1.00 98.88 392 PHE A CA 1
ATOM 3066 C C . PHE A 1 392 ? 0.855 7.073 -19.580 1.00 98.88 392 PHE A C 1
ATOM 3068 O O . PHE A 1 392 ? 0.370 7.223 -18.462 1.00 98.88 392 PHE A O 1
ATOM 3075 N N . LYS A 1 393 ? 1.028 8.102 -20.422 1.00 98.69 393 LYS A N 1
ATOM 3076 C CA . LYS A 1 393 ? 0.589 9.487 -20.137 1.00 98.69 393 LYS A CA 1
ATOM 3077 C C . LYS A 1 393 ? 1.135 10.074 -18.837 1.00 98.69 393 LYS A C 1
ATOM 3079 O O . LYS A 1 393 ? 0.487 10.899 -18.198 1.00 98.69 393 LYS A O 1
ATOM 3084 N N . ASN A 1 394 ? 2.315 9.637 -18.413 1.00 98.75 394 ASN A N 1
ATOM 3085 C CA . ASN A 1 394 ? 2.948 10.169 -17.213 1.00 98.75 394 ASN A CA 1
ATOM 3086 C C . ASN A 1 394 ? 3.713 11.465 -17.543 1.00 98.75 394 ASN A C 1
ATOM 3088 O O . ASN A 1 394 ? 4.215 11.649 -18.654 1.00 98.75 394 ASN A O 1
ATOM 3092 N N . GLY A 1 395 ? 3.742 12.392 -16.582 1.00 98.50 395 GLY A N 1
ATOM 3093 C CA . GLY A 1 395 ? 4.294 13.739 -16.737 1.00 98.50 395 GLY A CA 1
ATOM 3094 C C . GLY A 1 395 ? 5.811 13.789 -16.905 1.00 98.50 395 GLY A C 1
ATOM 3095 O O . GLY A 1 395 ? 6.306 14.764 -17.454 1.00 98.50 395 GLY A O 1
ATOM 3096 N N . TYR A 1 396 ? 6.515 12.739 -16.477 1.00 98.62 396 TYR A N 1
ATOM 3097 C CA . TYR A 1 396 ? 7.909 12.425 -16.810 1.00 98.62 396 TYR A CA 1
ATOM 3098 C C . TYR A 1 396 ? 7.965 11.054 -17.500 1.00 98.62 396 TYR A C 1
ATOM 3100 O O . TYR A 1 396 ? 6.951 10.540 -17.964 1.00 98.62 396 TYR A O 1
ATOM 3108 N N . SER A 1 397 ? 9.134 10.414 -17.525 1.00 98.75 397 SER A N 1
ATOM 3109 C CA . SER A 1 397 ? 9.301 9.087 -18.124 1.00 98.75 397 SER A CA 1
ATOM 3110 C C . SER A 1 397 ? 8.324 8.052 -17.535 1.00 98.75 397 SER A C 1
ATOM 3112 O O . SER A 1 397 ? 8.134 8.013 -16.311 1.00 98.75 397 SER A O 1
ATOM 3114 N N . ASN A 1 398 ? 7.744 7.173 -18.361 1.00 98.81 398 ASN A N 1
ATOM 3115 C CA . ASN A 1 398 ? 6.841 6.116 -17.872 1.00 98.81 398 ASN A CA 1
ATOM 3116 C C . ASN A 1 398 ? 7.561 5.182 -16.892 1.00 98.81 398 ASN A C 1
ATOM 3118 O O . ASN A 1 398 ? 7.008 4.846 -15.844 1.00 98.81 398 ASN A O 1
ATOM 3122 N N . ILE A 1 399 ? 8.812 4.822 -17.196 1.00 98.94 399 ILE A N 1
ATOM 3123 C CA . ILE A 1 399 ? 9.690 4.064 -16.301 1.00 98.94 399 ILE A CA 1
ATOM 3124 C C . ILE A 1 399 ? 11.038 4.757 -16.185 1.00 98.94 399 ILE A C 1
ATOM 3126 O O . ILE A 1 399 ? 11.725 4.951 -17.181 1.00 98.94 399 ILE A O 1
ATOM 3130 N N . HIS A 1 400 ? 11.454 5.049 -14.955 1.00 98.88 400 HIS A N 1
ATOM 3131 C CA . HIS A 1 400 ? 12.795 5.524 -14.634 1.00 98.88 400 HIS A CA 1
ATOM 3132 C C . HIS A 1 400 ? 13.451 4.566 -13.635 1.00 98.88 400 HIS A C 1
ATOM 3134 O O . HIS A 1 400 ? 13.131 4.569 -12.443 1.00 98.88 400 HIS A O 1
ATOM 3140 N N . SER A 1 401 ? 14.403 3.772 -14.123 1.00 98.75 401 SER A N 1
ATOM 3141 C CA . SER A 1 401 ? 15.202 2.828 -13.341 1.00 98.75 401 SER A CA 1
ATOM 3142 C C . SER A 1 401 ? 16.601 3.379 -13.103 1.00 98.75 401 SER A C 1
ATOM 3144 O O . SER A 1 401 ? 17.283 3.803 -14.036 1.00 98.75 401 SER A O 1
ATOM 3146 N N . ARG A 1 402 ? 17.036 3.404 -11.838 1.00 98.62 402 ARG A N 1
ATOM 3147 C CA . ARG A 1 402 ? 18.365 3.906 -11.471 1.00 98.62 402 ARG A CA 1
ATOM 3148 C C . ARG A 1 402 ? 19.062 3.188 -10.325 1.00 98.62 402 ARG A C 1
ATOM 3150 O O . ARG A 1 402 ? 18.425 2.452 -9.585 1.00 98.62 402 ARG A O 1
ATOM 3157 N N . LEU A 1 403 ? 20.356 3.443 -10.126 1.00 98.31 403 LEU A N 1
ATOM 3158 C CA . LEU A 1 403 ? 21.112 3.035 -8.928 1.00 98.31 403 LEU A CA 1
ATOM 3159 C C . LEU A 1 403 ? 20.994 1.528 -8.622 1.00 98.31 403 LEU A C 1
ATOM 3161 O O . LEU A 1 403 ? 20.487 1.148 -7.565 1.00 98.31 403 LEU A O 1
ATOM 3165 N N . ASN A 1 404 ? 21.450 0.685 -9.553 1.00 98.19 404 ASN A N 1
ATOM 3166 C CA . ASN A 1 404 ? 21.430 -0.785 -9.440 1.00 98.19 404 ASN A CA 1
ATOM 3167 C C . ASN A 1 404 ? 20.028 -1.407 -9.278 1.00 98.19 404 ASN A C 1
ATOM 3169 O O . ASN A 1 404 ? 19.899 -2.500 -8.730 1.00 98.19 404 ASN A O 1
ATOM 3173 N N . SER A 1 405 ? 18.967 -0.715 -9.704 1.00 98.62 405 SER A N 1
ATOM 3174 C CA . SER A 1 405 ? 17.620 -1.299 -9.724 1.00 98.62 405 SER A CA 1
ATOM 3175 C C . SER A 1 405 ? 17.419 -2.256 -10.896 1.00 98.62 405 SER A C 1
ATOM 3177 O O . SER A 1 405 ? 18.119 -2.171 -11.906 1.00 98.62 405 SER A O 1
ATOM 3179 N N . HIS A 1 406 ? 16.442 -3.149 -10.741 1.00 98.88 406 HIS A N 1
ATOM 3180 C CA . HIS A 1 406 ? 16.093 -4.178 -11.713 1.00 98.88 406 HIS A CA 1
ATOM 3181 C C . HIS A 1 406 ? 14.627 -4.042 -12.119 1.00 98.88 406 HIS A C 1
ATOM 3183 O O . HIS A 1 406 ? 13.741 -4.085 -11.268 1.00 98.88 406 HIS A O 1
ATOM 3189 N N . VAL A 1 407 ? 14.351 -3.908 -13.412 1.00 98.94 407 VAL A N 1
ATOM 3190 C CA . VAL A 1 407 ? 12.982 -3.848 -13.937 1.00 98.94 407 VAL A CA 1
ATOM 3191 C C . VAL A 1 407 ? 12.800 -4.904 -15.012 1.00 98.94 407 VAL A C 1
ATOM 3193 O O . VAL A 1 407 ? 13.611 -5.016 -15.923 1.00 98.94 407 VAL A O 1
ATOM 3196 N N . THR A 1 408 ? 11.721 -5.672 -14.933 1.00 98.94 408 THR A N 1
ATOM 3197 C CA . THR A 1 408 ? 11.295 -6.582 -15.998 1.00 98.94 408 THR A CA 1
ATOM 3198 C C . THR A 1 408 ? 9.889 -6.221 -16.446 1.00 98.94 408 THR A C 1
ATOM 3200 O O . THR A 1 408 ? 8.963 -6.216 -15.636 1.00 98.94 408 THR A O 1
ATOM 3203 N N . LEU A 1 409 ? 9.727 -5.943 -17.737 1.00 98.88 409 LEU A N 1
ATOM 3204 C CA . LEU A 1 409 ? 8.432 -5.790 -18.392 1.00 98.88 409 LEU A CA 1
ATOM 3205 C C . LEU A 1 409 ? 8.234 -6.952 -19.355 1.00 98.88 409 LEU A C 1
ATOM 3207 O O . LEU A 1 409 ? 9.093 -7.231 -20.192 1.00 98.88 409 LEU A O 1
ATOM 3211 N N . SER A 1 410 ? 7.085 -7.611 -19.254 1.00 98.88 410 SER A N 1
ATOM 3212 C CA . SER A 1 410 ? 6.720 -8.709 -20.137 1.00 98.88 410 SER A CA 1
ATOM 3213 C C . SER A 1 410 ? 5.299 -8.552 -20.666 1.00 98.88 410 SER A C 1
ATOM 3215 O O . SER A 1 410 ? 4.381 -8.278 -19.892 1.00 98.88 410 SER A O 1
ATOM 3217 N N . HIS A 1 411 ? 5.094 -8.738 -21.972 1.00 98.88 411 HIS A N 1
ATOM 3218 C CA . HIS A 1 411 ? 3.770 -8.641 -22.610 1.00 98.88 411 HIS A CA 1
ATOM 3219 C C . HIS A 1 411 ? 3.062 -7.309 -22.311 1.00 98.88 411 HIS A C 1
ATOM 3221 O O . HIS A 1 411 ? 1.860 -7.292 -22.078 1.00 98.88 411 HIS A O 1
ATOM 3227 N N . SER A 1 412 ? 3.824 -6.218 -22.207 1.00 98.88 412 SER A N 1
ATOM 3228 C CA . SER A 1 412 ? 3.375 -4.945 -21.623 1.00 98.88 412 SER A CA 1
ATOM 3229 C C . SER A 1 412 ? 3.629 -3.761 -22.554 1.00 98.88 412 SER A C 1
ATOM 3231 O O . SER A 1 412 ? 4.435 -3.854 -23.480 1.00 98.88 412 SER A O 1
ATOM 3233 N N . GLU A 1 413 ? 2.979 -2.636 -22.273 1.00 98.94 413 GLU A N 1
ATOM 3234 C CA . GLU A 1 413 ? 3.033 -1.427 -23.098 1.00 98.94 413 GLU A CA 1
ATOM 3235 C C . GLU A 1 413 ? 3.546 -0.217 -22.296 1.00 98.94 413 GLU A C 1
ATOM 3237 O O . GLU A 1 413 ? 3.165 -0.033 -21.136 1.00 98.94 413 GLU A O 1
ATOM 3242 N N . SER A 1 414 ? 4.390 0.615 -22.919 1.00 98.81 414 SER A N 1
ATOM 3243 C CA . SER A 1 414 ? 4.840 1.911 -22.388 1.00 98.81 414 SER A CA 1
ATOM 3244 C C . SER A 1 414 ? 4.693 3.003 -23.447 1.00 98.81 414 SER A C 1
ATOM 3246 O O . SER A 1 414 ? 5.385 2.960 -24.464 1.00 98.81 414 SER A O 1
ATOM 3248 N N . TYR A 1 415 ? 3.799 3.972 -23.247 1.00 98.81 415 TYR A N 1
ATOM 3249 C CA . TYR A 1 415 ? 3.513 4.956 -24.296 1.00 98.81 415 TYR A CA 1
ATOM 3250 C C . TYR A 1 415 ? 3.075 6.340 -23.814 1.00 98.81 415 TYR A C 1
ATOM 3252 O O . TYR A 1 415 ? 2.656 6.509 -22.671 1.00 98.81 415 TYR A O 1
ATOM 3260 N N . GLU A 1 416 ? 3.143 7.338 -24.694 1.00 98.50 416 GLU A N 1
ATOM 3261 C CA . GLU A 1 416 ? 2.601 8.687 -24.457 1.00 98.50 416 GLU A CA 1
ATOM 3262 C C . GLU A 1 416 ? 3.159 9.392 -23.206 1.00 98.50 416 GLU A C 1
ATOM 3264 O O . GLU A 1 416 ? 2.444 10.160 -22.570 1.00 98.50 416 GLU A O 1
ATOM 3269 N N . SER A 1 417 ? 4.414 9.151 -22.804 1.00 98.31 417 SER A N 1
ATOM 3270 C CA . SER A 1 417 ? 5.060 9.957 -21.753 1.00 98.31 417 SER A CA 1
ATOM 3271 C C . SER A 1 417 ? 5.591 11.287 -22.278 1.00 98.31 417 SER A C 1
ATOM 3273 O O . SER A 1 417 ? 6.055 11.349 -23.414 1.00 98.31 417 SER A O 1
ATOM 3275 N N . ARG A 1 418 ? 5.670 12.299 -21.402 1.00 98.25 418 ARG A N 1
ATOM 3276 C CA . ARG A 1 418 ? 6.305 13.596 -21.725 1.00 98.25 418 ARG A CA 1
ATOM 3277 C C . ARG A 1 418 ? 7.838 13.599 -21.704 1.00 98.25 418 ARG A C 1
ATOM 3279 O O . ARG A 1 418 ? 8.477 14.615 -21.942 1.00 98.25 418 ARG A O 1
ATOM 3286 N N . GLU A 1 419 ? 8.443 12.473 -21.350 1.00 98.00 419 GLU A N 1
ATOM 3287 C CA . GLU A 1 419 ? 9.878 12.245 -21.513 1.00 98.00 419 GLU A CA 1
ATOM 3288 C C . GLU A 1 419 ? 10.065 10.880 -22.192 1.00 98.00 419 GLU A C 1
ATOM 3290 O O . GLU A 1 419 ? 9.428 10.602 -23.204 1.00 98.00 419 GLU A O 1
ATOM 3295 N N . ASN A 1 420 ? 10.921 10.016 -21.637 1.00 98.44 420 ASN A N 1
ATOM 3296 C CA . ASN A 1 420 ? 11.248 8.724 -22.208 1.00 98.44 420 ASN A CA 1
ATOM 3297 C C . ASN A 1 420 ? 10.197 7.664 -21.873 1.00 98.44 420 ASN A C 1
ATOM 3299 O O . ASN A 1 420 ? 9.706 7.583 -20.741 1.00 98.44 420 ASN A O 1
ATOM 3303 N N . GLY A 1 421 ? 9.965 6.733 -22.797 1.00 98.62 421 GLY A N 1
ATOM 3304 C CA . GLY A 1 421 ? 9.181 5.536 -22.489 1.00 98.62 421 GLY A CA 1
ATOM 3305 C C . GLY A 1 421 ? 9.849 4.710 -21.384 1.00 98.62 421 GLY A C 1
ATOM 3306 O O . GLY A 1 421 ? 9.222 4.352 -20.383 1.00 98.62 421 GLY A O 1
ATOM 3307 N N . ILE A 1 422 ? 11.145 4.442 -21.539 1.00 98.88 422 ILE A N 1
ATOM 3308 C CA . ILE A 1 422 ? 11.992 3.726 -20.582 1.00 98.88 422 ILE A CA 1
ATOM 3309 C C . ILE A 1 422 ? 13.310 4.487 -20.426 1.00 98.88 422 ILE A C 1
ATOM 3311 O O . ILE A 1 422 ? 14.029 4.679 -21.402 1.00 98.88 422 ILE A O 1
ATOM 3315 N N . TRP A 1 423 ? 13.670 4.853 -19.197 1.00 98.88 423 TRP A N 1
ATOM 3316 C CA . TRP A 1 423 ? 14.955 5.474 -18.880 1.00 98.88 423 TRP A CA 1
ATOM 3317 C C . TRP A 1 423 ? 15.727 4.653 -17.847 1.00 98.88 423 TRP A C 1
ATOM 3319 O O . TRP A 1 423 ? 15.318 4.535 -16.688 1.00 98.88 423 TRP A O 1
ATOM 3329 N N . ALA A 1 424 ? 16.858 4.086 -18.263 1.00 98.88 424 ALA A N 1
ATOM 3330 C CA . ALA A 1 424 ? 17.773 3.328 -17.416 1.00 98.88 424 ALA A CA 1
ATOM 3331 C C . ALA A 1 424 ? 19.069 4.121 -17.194 1.00 98.88 424 ALA A C 1
ATOM 3333 O O . ALA A 1 424 ? 19.778 4.442 -18.146 1.00 98.88 424 ALA A O 1
ATOM 3334 N N . THR A 1 425 ? 19.396 4.435 -15.939 1.00 98.81 425 THR A N 1
ATOM 3335 C CA . THR A 1 425 ? 20.559 5.270 -15.595 1.00 98.81 425 THR A CA 1
ATOM 3336 C C . THR A 1 425 ? 21.305 4.759 -14.359 1.00 98.81 425 THR A C 1
ATOM 3338 O O . THR A 1 425 ? 20.722 4.190 -13.448 1.00 98.81 425 THR A O 1
ATOM 3341 N N . ARG A 1 426 ? 22.612 5.000 -14.249 1.00 98.44 426 ARG A N 1
ATOM 3342 C CA . ARG A 1 426 ? 23.435 4.682 -13.062 1.00 98.44 426 ARG A CA 1
ATOM 3343 C C . ARG A 1 426 ? 23.373 3.195 -12.684 1.00 98.44 426 ARG A C 1
ATOM 3345 O O . ARG A 1 426 ? 22.893 2.846 -11.599 1.00 98.44 426 ARG A O 1
ATOM 3352 N N . SER A 1 427 ? 23.872 2.348 -13.576 1.00 98.56 427 SER A N 1
ATOM 3353 C CA . SER A 1 427 ? 23.948 0.892 -13.404 1.00 98.56 427 SER A CA 1
ATOM 3354 C C . SER A 1 427 ? 22.589 0.200 -13.247 1.00 98.56 427 SER A C 1
ATOM 3356 O O . SER A 1 427 ? 22.490 -0.817 -12.568 1.00 98.56 427 SER A O 1
ATOM 3358 N N . ALA A 1 428 ? 21.521 0.753 -13.823 1.00 98.69 428 ALA A N 1
ATOM 3359 C CA . ALA A 1 428 ? 20.220 0.088 -13.844 1.00 98.69 428 ALA A CA 1
ATOM 3360 C C . ALA A 1 428 ? 20.223 -1.122 -14.789 1.00 98.69 428 ALA A C 1
ATOM 3362 O O . ALA A 1 428 ? 20.954 -1.134 -15.781 1.00 98.69 428 ALA A O 1
ATOM 3363 N N . ASN A 1 429 ? 19.382 -2.114 -14.502 1.00 98.81 429 ASN A N 1
ATOM 3364 C CA . ASN A 1 429 ? 19.177 -3.285 -15.348 1.00 98.81 429 ASN A CA 1
ATOM 3365 C C . ASN A 1 429 ? 17.696 -3.399 -15.728 1.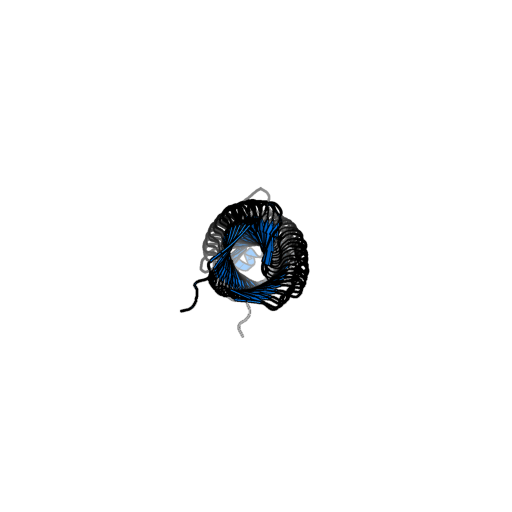00 98.81 429 ASN A C 1
ATOM 3367 O O . ASN A 1 429 ? 16.839 -3.545 -14.855 1.00 98.81 429 ASN A O 1
ATOM 3371 N N . VAL A 1 430 ? 17.390 -3.323 -17.023 1.00 98.94 430 VAL A N 1
ATOM 3372 C CA . VAL A 1 430 ? 16.017 -3.439 -17.530 1.00 98.94 430 VAL A CA 1
ATOM 3373 C C . VAL A 1 430 ? 15.915 -4.571 -18.549 1.00 98.94 430 VAL A C 1
ATOM 3375 O O . VAL A 1 430 ? 16.697 -4.650 -19.494 1.00 98.94 430 VAL A O 1
ATOM 3378 N N . HIS A 1 431 ? 14.916 -5.432 -18.391 1.00 98.94 431 HIS A N 1
ATOM 3379 C CA . HIS A 1 431 ? 14.578 -6.488 -19.339 1.00 98.94 431 HIS A CA 1
ATOM 3380 C C . HIS A 1 431 ? 13.182 -6.243 -19.918 1.00 98.94 431 HIS A C 1
ATOM 3382 O O . HIS A 1 431 ? 12.199 -6.158 -19.180 1.00 98.94 431 HIS A O 1
ATOM 3388 N N . LEU A 1 432 ? 13.100 -6.115 -21.239 1.00 98.94 432 LEU A N 1
ATOM 3389 C CA . LEU A 1 432 ? 11.875 -5.883 -21.996 1.00 98.94 432 LEU A CA 1
ATOM 3390 C C . LEU A 1 432 ? 11.627 -7.102 -22.882 1.00 98.94 432 LEU A C 1
ATOM 3392 O O . LEU A 1 432 ? 12.458 -7.417 -23.735 1.00 98.94 432 LEU A O 1
ATOM 3396 N N . LYS A 1 433 ? 10.493 -7.778 -22.685 1.00 98.88 433 LYS A N 1
ATOM 3397 C CA . LYS A 1 433 ? 10.136 -8.983 -23.436 1.00 98.88 433 LYS A CA 1
ATOM 3398 C C . LYS A 1 433 ? 8.715 -8.913 -23.972 1.00 98.88 433 LYS A C 1
ATOM 3400 O O . LYS A 1 433 ? 7.769 -8.868 -23.185 1.00 98.88 433 LYS A O 1
ATOM 3405 N N . LYS A 1 434 ? 8.535 -9.010 -25.289 1.00 98.88 434 LYS A N 1
ATOM 3406 C CA . LYS A 1 434 ? 7.204 -8.954 -25.926 1.00 98.88 434 LYS A CA 1
ATOM 3407 C C . LYS A 1 434 ? 6.463 -7.662 -25.586 1.00 98.88 434 LYS A C 1
ATOM 3409 O O . LYS A 1 434 ? 5.298 -7.690 -25.199 1.00 98.88 434 LYS A O 1
ATOM 3414 N N . CYS A 1 435 ? 7.167 -6.537 -25.649 1.00 98.94 435 CYS A N 1
ATOM 3415 C CA . CYS A 1 435 ? 6.642 -5.235 -25.250 1.00 98.94 435 CYS A CA 1
ATOM 3416 C C . CYS A 1 435 ? 6.439 -4.296 -26.435 1.00 98.94 435 CYS A C 1
ATOM 3418 O O . CYS A 1 435 ? 7.149 -4.382 -27.436 1.00 98.94 435 CYS A O 1
ATOM 3420 N N . HIS A 1 436 ? 5.506 -3.360 -26.276 1.00 98.88 436 HIS A N 1
ATOM 3421 C CA . HIS A 1 436 ? 5.319 -2.235 -27.189 1.00 98.88 436 HIS A CA 1
ATOM 3422 C C . HIS A 1 436 ? 5.729 -0.938 -26.486 1.00 98.88 436 HIS A C 1
ATOM 3424 O O . HIS A 1 436 ? 5.193 -0.630 -25.422 1.00 98.88 436 HIS A O 1
ATOM 3430 N N . ILE A 1 437 ? 6.665 -0.177 -27.058 1.00 98.94 437 ILE A N 1
ATOM 3431 C CA . ILE A 1 437 ? 7.079 1.128 -26.518 1.00 98.94 437 ILE A CA 1
ATOM 3432 C C . ILE A 1 437 ? 6.940 2.187 -27.607 1.00 98.94 437 ILE A C 1
ATOM 3434 O O . ILE A 1 437 ? 7.592 2.067 -28.642 1.00 98.94 437 ILE A O 1
ATOM 3438 N N . TYR A 1 438 ? 6.074 3.184 -27.417 1.00 98.81 438 TYR A N 1
ATOM 3439 C CA . TYR A 1 438 ? 5.728 4.088 -28.517 1.00 98.81 438 TYR A CA 1
ATOM 3440 C C . TYR A 1 438 ? 5.204 5.466 -28.109 1.00 98.81 438 TYR A C 1
ATOM 3442 O O . TYR A 1 438 ? 4.713 5.636 -26.998 1.00 98.81 438 TYR A O 1
ATOM 3450 N N . LYS A 1 439 ? 5.249 6.445 -29.024 1.00 98.25 439 LYS A N 1
ATOM 3451 C CA . LYS A 1 439 ? 4.636 7.781 -28.855 1.00 98.25 439 LYS A CA 1
ATOM 3452 C C . LYS A 1 439 ? 5.103 8.547 -27.627 1.00 98.25 439 LYS A C 1
ATOM 3454 O O . LYS A 1 439 ? 4.300 9.214 -26.992 1.00 98.25 439 LYS A O 1
ATOM 3459 N N . ASN A 1 440 ? 6.370 8.420 -27.253 1.00 98.38 440 ASN A N 1
ATOM 3460 C CA . ASN A 1 440 ? 6.939 9.204 -26.159 1.00 98.38 440 ASN A CA 1
ATOM 3461 C C . ASN A 1 440 ? 7.606 10.477 -26.722 1.00 98.38 440 ASN A C 1
ATOM 3463 O O . ASN A 1 440 ? 8.154 10.431 -27.825 1.00 98.38 440 ASN A O 1
ATOM 3467 N N . GLU A 1 441 ? 7.534 11.591 -25.979 1.00 98.38 441 GLU A N 1
ATOM 3468 C CA . GLU A 1 441 ? 8.049 12.914 -26.403 1.00 98.38 441 GLU A CA 1
ATOM 3469 C C . GLU A 1 441 ? 9.594 12.976 -26.434 1.00 98.38 441 GLU A C 1
ATOM 3471 O O . GLU A 1 441 ? 10.190 13.789 -27.142 1.00 98.38 441 GLU A O 1
ATOM 3476 N N . ALA A 1 442 ? 10.269 12.114 -25.663 1.00 97.50 442 ALA A N 1
ATOM 3477 C CA . ALA A 1 442 ? 11.712 11.885 -25.772 1.00 97.50 442 ALA A CA 1
ATOM 3478 C C . ALA A 1 442 ? 12.010 10.510 -26.393 1.00 97.50 442 ALA A C 1
ATOM 3480 O O . ALA A 1 442 ? 11.201 9.967 -27.146 1.00 97.50 442 ALA A O 1
ATOM 3481 N N . ALA A 1 443 ? 13.179 9.929 -26.109 1.00 98.06 443 ALA A N 1
ATOM 3482 C CA . ALA A 1 443 ? 13.515 8.622 -26.651 1.00 98.06 443 ALA A CA 1
ATOM 3483 C C . ALA A 1 443 ? 12.569 7.543 -26.100 1.00 98.06 443 ALA A C 1
ATOM 3485 O O . ALA A 1 443 ? 12.220 7.514 -24.915 1.00 98.06 443 ALA A O 1
ATOM 3486 N N . ASN A 1 444 ? 12.174 6.585 -26.937 1.00 98.62 444 ASN A N 1
ATOM 3487 C CA . ASN A 1 444 ? 11.361 5.470 -26.449 1.00 98.62 444 ASN A CA 1
ATOM 3488 C C . ASN A 1 444 ? 12.138 4.644 -25.409 1.00 98.62 444 ASN A C 1
ATOM 3490 O O . ASN A 1 444 ? 11.586 4.289 -24.364 1.00 98.62 444 ASN A O 1
ATOM 3494 N N . VAL A 1 445 ? 13.422 4.377 -25.662 1.00 98.88 445 VAL A N 1
ATOM 3495 C CA . VAL A 1 445 ? 14.328 3.724 -24.710 1.00 98.88 445 VAL A CA 1
ATOM 3496 C C . VAL A 1 445 ? 15.647 4.493 -24.627 1.00 98.88 445 VAL A C 1
ATOM 3498 O O . VAL A 1 445 ? 16.427 4.490 -25.574 1.00 98.88 445 VAL A O 1
ATOM 3501 N N . GLN A 1 446 ? 15.939 5.084 -23.468 1.00 98.81 446 GLN A N 1
ATOM 3502 C CA . GLN A 1 446 ? 17.219 5.733 -23.177 1.00 98.81 446 GLN A CA 1
ATOM 3503 C C . GLN A 1 446 ? 18.005 4.958 -22.117 1.00 98.81 446 GLN A C 1
ATOM 3505 O O . GLN A 1 446 ? 17.497 4.644 -21.035 1.00 98.81 446 GLN A O 1
ATOM 3510 N N . VAL A 1 447 ? 19.279 4.695 -22.407 1.00 98.88 447 VAL A N 1
ATOM 3511 C CA . VAL A 1 447 ? 20.187 3.935 -21.544 1.00 98.88 447 VAL A CA 1
ATOM 3512 C C . VAL A 1 447 ? 21.478 4.707 -21.340 1.00 98.88 447 VAL A C 1
ATOM 3514 O O . VAL A 1 447 ? 22.172 5.034 -22.297 1.00 98.88 447 VAL A O 1
ATOM 3517 N N . GLU A 1 448 ? 21.821 4.989 -20.089 1.00 98.62 448 GLU A N 1
ATOM 3518 C CA . GLU A 1 448 ? 23.001 5.781 -19.754 1.00 98.62 448 GLU A CA 1
ATOM 3519 C C . GLU A 1 448 ? 23.681 5.334 -18.451 1.00 98.62 448 GLU A C 1
ATOM 3521 O O . GLU A 1 448 ? 23.126 4.607 -17.620 1.00 98.62 448 GLU A O 1
ATOM 3526 N N . LYS A 1 449 ? 24.900 5.827 -18.236 1.00 98.50 449 LYS A N 1
ATOM 3527 C CA . LYS A 1 449 ? 25.680 5.694 -17.001 1.00 98.50 449 LYS A CA 1
ATOM 3528 C C . LYS A 1 449 ? 25.850 4.234 -16.589 1.00 98.50 449 LYS A C 1
ATOM 3530 O O . LYS A 1 449 ? 25.470 3.855 -15.477 1.00 98.50 449 LYS A O 1
ATOM 3535 N N . LYS A 1 450 ? 26.451 3.437 -17.478 1.00 98.69 450 LYS A N 1
ATOM 3536 C CA . LYS A 1 450 ? 26.775 2.013 -17.266 1.00 98.69 450 LYS A CA 1
ATOM 3537 C C . LYS A 1 450 ? 25.555 1.122 -17.027 1.00 98.69 450 LYS A C 1
ATOM 3539 O O . LYS A 1 450 ? 25.659 0.109 -16.336 1.00 98.69 450 LYS A O 1
ATOM 3544 N N . SER A 1 451 ? 24.398 1.510 -17.554 1.00 98.88 451 SER A N 1
ATOM 3545 C CA . SER A 1 451 ? 23.173 0.716 -17.428 1.00 98.88 451 SER A CA 1
ATOM 3546 C C . SER A 1 451 ? 23.092 -0.345 -18.521 1.00 98.88 451 SER A C 1
ATOM 3548 O O . SER A 1 451 ? 23.762 -0.254 -19.553 1.00 98.88 451 SER A O 1
ATOM 3550 N N . VAL A 1 452 ? 22.276 -1.366 -18.283 1.00 98.94 452 VAL A N 1
ATOM 3551 C CA . VAL A 1 452 ? 22.074 -2.485 -19.201 1.00 98.94 452 VAL A CA 1
ATOM 3552 C C . VAL A 1 452 ? 20.593 -2.617 -19.519 1.00 98.94 452 VAL A C 1
ATOM 3554 O O . VAL A 1 452 ? 19.773 -2.700 -18.605 1.00 98.94 452 VAL A O 1
ATOM 3557 N N . VAL A 1 453 ? 20.252 -2.680 -20.805 1.00 98.94 453 VAL A N 1
ATOM 3558 C CA . VAL A 1 453 ? 18.891 -3.001 -21.254 1.00 98.94 453 VAL A CA 1
ATOM 3559 C C . VAL A 1 453 ? 18.912 -4.172 -22.229 1.00 98.94 453 VAL A C 1
ATOM 3561 O O . VAL A 1 453 ? 19.711 -4.208 -23.160 1.00 98.94 453 VAL A O 1
ATOM 3564 N N . THR A 1 454 ? 18.030 -5.144 -22.012 1.00 98.94 454 THR A N 1
ATOM 3565 C CA . THR A 1 454 ? 17.785 -6.252 -22.946 1.00 98.94 454 THR A CA 1
ATOM 3566 C C . THR A 1 454 ? 16.394 -6.109 -23.546 1.00 98.94 454 THR A C 1
ATOM 3568 O O . THR A 1 454 ? 15.432 -5.902 -22.809 1.00 98.94 454 THR A O 1
ATOM 3571 N N . ILE A 1 455 ? 16.298 -6.232 -24.866 1.00 98.94 455 ILE A N 1
ATOM 3572 C CA . ILE A 1 455 ? 15.089 -6.049 -25.665 1.00 98.94 455 ILE A CA 1
ATOM 3573 C C . ILE A 1 455 ? 14.881 -7.322 -26.496 1.00 98.94 455 ILE A C 1
ATOM 3575 O O . ILE A 1 455 ? 15.681 -7.635 -27.376 1.00 98.94 455 ILE A O 1
ATOM 3579 N N . GLU A 1 456 ? 13.827 -8.076 -26.198 1.00 98.88 456 GLU A N 1
ATOM 3580 C CA . GLU A 1 456 ? 13.506 -9.356 -26.842 1.00 98.88 456 GLU A CA 1
ATOM 3581 C C . GLU A 1 456 ? 12.051 -9.349 -27.325 1.00 98.88 456 GLU A C 1
ATOM 3583 O O . GLU A 1 456 ? 11.139 -9.062 -26.549 1.00 98.88 456 GLU A O 1
ATOM 3588 N N . ASP A 1 457 ? 11.814 -9.688 -28.593 1.00 98.88 457 ASP A N 1
ATOM 3589 C CA . ASP A 1 457 ? 10.467 -9.748 -29.186 1.00 98.88 457 ASP A CA 1
ATOM 3590 C C . ASP A 1 457 ? 9.662 -8.435 -29.056 1.00 98.88 457 ASP A C 1
ATOM 3592 O O . ASP A 1 457 ? 8.439 -8.457 -28.913 1.00 98.88 457 ASP A O 1
ATOM 3596 N N . CYS A 1 458 ? 10.317 -7.273 -29.047 1.00 98.94 458 CYS A N 1
ATOM 3597 C CA . CYS A 1 458 ? 9.655 -5.989 -28.802 1.00 98.94 458 CYS A CA 1
ATOM 3598 C C . CYS A 1 458 ? 9.366 -5.209 -30.089 1.00 98.94 458 CYS A C 1
ATOM 3600 O O . CYS A 1 458 ? 10.034 -5.366 -31.112 1.00 98.94 458 CYS A O 1
ATOM 3602 N N . HIS A 1 459 ? 8.398 -4.299 -30.002 1.00 98.88 459 HIS A N 1
ATOM 3603 C CA . HIS A 1 459 ? 8.102 -3.310 -31.031 1.00 98.88 459 HIS A CA 1
ATOM 3604 C C . HIS A 1 459 ? 8.244 -1.899 -30.450 1.00 98.88 459 HIS A C 1
ATOM 3606 O O . HIS A 1 459 ? 7.494 -1.503 -29.557 1.00 98.88 459 HIS A O 1
ATOM 3612 N N . ILE A 1 460 ? 9.217 -1.146 -30.950 1.00 98.88 460 ILE A N 1
ATOM 3613 C CA . ILE A 1 460 ? 9.522 0.222 -30.535 1.00 98.88 460 ILE A CA 1
ATOM 3614 C C . ILE A 1 460 ? 9.208 1.131 -31.717 1.00 98.88 460 ILE A C 1
ATOM 3616 O O . ILE A 1 460 ? 9.797 0.952 -32.777 1.00 98.88 460 ILE A O 1
ATOM 3620 N N . TYR A 1 461 ? 8.253 2.047 -31.580 1.00 98.62 461 TYR A N 1
ATOM 3621 C CA . TYR A 1 461 ? 7.780 2.789 -32.750 1.00 98.62 461 TYR A CA 1
ATOM 3622 C C . TYR A 1 461 ? 7.203 4.168 -32.432 1.00 98.62 461 TYR A C 1
ATOM 3624 O O . TYR A 1 461 ? 7.001 4.494 -31.265 1.00 98.62 461 TYR A O 1
ATOM 3632 N N . ASP A 1 462 ? 6.969 4.987 -33.457 1.00 96.88 462 ASP A N 1
ATOM 3633 C CA . ASP A 1 462 ? 6.276 6.282 -33.366 1.00 96.88 462 ASP A CA 1
ATOM 3634 C C . ASP A 1 462 ? 6.840 7.209 -32.266 1.00 96.88 462 ASP A C 1
ATOM 3636 O O . ASP A 1 462 ? 6.074 7.789 -31.508 1.00 96.88 462 ASP A O 1
ATOM 3640 N N . GLY A 1 463 ? 8.162 7.286 -32.084 1.00 93.00 463 GLY A N 1
ATOM 3641 C CA . GLY A 1 463 ? 8.782 8.176 -31.082 1.00 93.00 463 GLY A CA 1
ATOM 3642 C C . GLY A 1 463 ? 9.090 9.565 -31.651 1.00 93.00 463 GLY A C 1
ATOM 3643 O O . GLY A 1 463 ? 9.527 9.652 -32.799 1.00 93.00 463 GLY A O 1
ATOM 3644 N N . GLU A 1 464 ? 8.912 10.628 -30.857 1.00 95.50 464 GLU A N 1
ATOM 3645 C CA . GLU A 1 464 ? 9.251 12.008 -31.270 1.00 95.50 464 GLU A CA 1
ATOM 3646 C C . GLU A 1 464 ? 10.770 12.262 -31.298 1.00 95.50 464 GLU A C 1
ATOM 3648 O O . GLU A 1 464 ? 11.250 13.158 -31.989 1.00 95.50 464 GLU A O 1
ATOM 3653 N N . GLN A 1 465 ? 11.547 11.461 -30.565 1.00 96.62 465 GLN A N 1
ATOM 3654 C CA . GLN A 1 465 ? 13.011 11.426 -30.658 1.00 96.62 465 GLN A CA 1
ATOM 3655 C C . GLN A 1 465 ? 13.481 10.016 -31.039 1.00 96.62 465 GLN A C 1
ATOM 3657 O O . GLN A 1 465 ? 12.803 9.323 -31.803 1.00 96.62 465 GLN A O 1
ATOM 3662 N N . GLU A 1 466 ? 14.659 9.587 -30.576 1.00 98.19 466 GLU A N 1
ATOM 3663 C CA . GLU A 1 466 ? 15.231 8.307 -30.975 1.00 98.19 466 GLU A CA 1
ATOM 3664 C C . GLU A 1 466 ? 14.385 7.114 -30.511 1.00 98.19 466 GLU A C 1
ATOM 3666 O O . GLU A 1 466 ? 13.763 7.110 -29.442 1.00 98.19 466 GLU A O 1
ATOM 3671 N N . GLY A 1 467 ? 14.414 6.032 -31.286 1.00 98.19 467 GLY A N 1
ATOM 3672 C CA . GLY A 1 467 ? 13.841 4.764 -30.840 1.00 98.19 467 GLY A CA 1
ATOM 3673 C C . GLY A 1 467 ? 14.619 4.193 -29.658 1.00 98.19 467 GLY A C 1
ATOM 3674 O O . GLY A 1 467 ? 14.048 3.884 -28.608 1.00 98.19 467 GLY A O 1
ATOM 3675 N N . VAL A 1 468 ? 15.940 4.080 -29.819 1.00 98.88 468 VAL A N 1
ATOM 3676 C CA . VAL A 1 468 ? 16.860 3.600 -28.782 1.00 98.88 468 VAL A CA 1
ATOM 3677 C C . VAL A 1 468 ? 18.112 4.474 -28.731 1.00 98.88 468 VAL A C 1
ATOM 3679 O O . VAL A 1 468 ? 18.867 4.534 -29.697 1.00 98.88 468 VAL A O 1
ATOM 3682 N N . LEU A 1 469 ? 18.379 5.083 -27.576 1.00 98.88 469 LEU A N 1
ATOM 3683 C CA . LEU A 1 469 ? 19.562 5.904 -27.319 1.00 98.88 469 LEU A CA 1
ATOM 3684 C C . LEU A 1 469 ? 20.459 5.250 -26.258 1.00 98.88 469 LEU A C 1
ATOM 3686 O O . LEU A 1 469 ? 20.024 5.021 -25.127 1.00 98.88 469 LEU A O 1
ATOM 3690 N N . VAL A 1 470 ? 21.723 4.983 -26.599 1.00 98.88 470 VAL A N 1
ATOM 3691 C CA . VAL A 1 470 ? 22.706 4.334 -25.714 1.00 98.88 470 VAL A CA 1
ATOM 3692 C C . VAL A 1 470 ? 23.920 5.233 -25.479 1.00 98.88 470 VAL A C 1
ATOM 3694 O O . VAL A 1 470 ? 24.704 5.473 -26.396 1.00 98.88 470 VAL A O 1
ATOM 3697 N N . ASN A 1 471 ? 24.097 5.686 -24.236 1.00 98.19 471 ASN A N 1
ATOM 3698 C CA . ASN A 1 471 ? 25.086 6.689 -23.828 1.00 98.19 471 ASN A CA 1
ATOM 3699 C C . ASN A 1 471 ? 25.926 6.247 -22.617 1.00 98.19 471 ASN A C 1
ATOM 3701 O O . ASN A 1 471 ? 25.569 5.324 -21.880 1.00 98.19 471 ASN A O 1
ATOM 3705 N N . GLU A 1 472 ? 27.014 6.975 -22.358 1.00 98.38 472 GLU A N 1
ATOM 3706 C CA . GLU A 1 472 ? 27.830 6.896 -21.141 1.00 98.38 472 GLU A CA 1
ATOM 3707 C C . GLU A 1 472 ? 28.174 5.449 -20.706 1.00 98.38 472 GLU A C 1
ATOM 3709 O O . GLU A 1 472 ? 27.810 5.007 -19.605 1.00 98.38 472 GLU A O 1
ATOM 3714 N N . TRP A 1 473 ? 28.889 4.712 -21.566 1.00 98.56 473 TRP A N 1
ATOM 3715 C CA . TRP A 1 473 ? 29.379 3.341 -21.329 1.00 98.56 473 TRP A CA 1
ATOM 3716 C C . TRP A 1 473 ? 28.289 2.314 -21.009 1.00 98.56 473 TRP A C 1
ATOM 3718 O O . TRP A 1 473 ? 28.489 1.413 -20.187 1.00 98.56 473 TRP A O 1
ATOM 3728 N N . SER A 1 474 ? 27.117 2.464 -21.619 1.00 98.88 474 SER A N 1
ATOM 3729 C CA . SER A 1 474 ? 25.982 1.567 -21.397 1.00 98.88 474 SER A CA 1
ATOM 3730 C C . SER A 1 474 ? 25.929 0.435 -22.412 1.00 98.88 474 SER A C 1
ATOM 3732 O O . SER A 1 474 ? 26.603 0.464 -23.441 1.00 98.88 474 SER A O 1
ATOM 3734 N N . LYS A 1 475 ? 25.125 -0.586 -22.109 1.00 98.88 475 LYS A N 1
ATOM 3735 C CA . LYS A 1 475 ? 24.985 -1.777 -22.943 1.00 98.88 475 LYS A CA 1
ATOM 3736 C C . LYS A 1 475 ? 23.530 -2.045 -23.300 1.00 98.88 475 LYS A C 1
ATOM 3738 O O . LYS A 1 475 ? 22.688 -2.156 -22.411 1.00 98.88 475 LYS A O 1
ATOM 3743 N N . VAL A 1 476 ? 23.257 -2.244 -24.586 1.00 98.94 476 VAL A N 1
ATOM 3744 C CA . VAL A 1 476 ? 21.948 -2.703 -25.066 1.00 98.94 476 VAL A CA 1
ATOM 3745 C C . VAL A 1 476 ? 22.086 -3.977 -25.889 1.00 98.94 476 VAL A C 1
ATOM 3747 O O . VAL A 1 476 ? 22.982 -4.105 -26.719 1.00 98.94 476 VAL A O 1
ATOM 3750 N N . LEU A 1 477 ? 21.199 -4.936 -25.635 1.00 98.94 477 LEU A N 1
ATOM 3751 C CA . LEU A 1 477 ? 21.076 -6.178 -26.394 1.00 98.94 477 LEU A CA 1
ATOM 3752 C C . LEU A 1 477 ? 19.680 -6.237 -27.007 1.00 98.94 477 LEU A C 1
ATOM 3754 O O . LEU A 1 477 ? 18.697 -6.169 -26.272 1.00 98.94 477 LEU A O 1
ATOM 3758 N N . VAL A 1 478 ? 19.592 -6.369 -28.326 1.00 98.94 478 VAL A N 1
ATOM 3759 C CA . VAL A 1 478 ? 18.331 -6.396 -29.076 1.00 98.94 478 VAL A CA 1
ATOM 3760 C C . VAL A 1 478 ? 18.234 -7.699 -29.861 1.00 98.94 478 VAL A C 1
ATOM 3762 O O . VAL A 1 478 ? 19.153 -8.057 -30.594 1.00 98.94 478 VAL A O 1
ATOM 3765 N N . SER A 1 479 ? 17.112 -8.405 -29.734 1.00 98.81 479 SER A N 1
ATOM 3766 C CA . SER A 1 479 ? 16.838 -9.621 -30.504 1.00 98.81 479 SER A CA 1
ATOM 3767 C C . SER A 1 479 ? 15.369 -9.720 -30.910 1.00 98.81 479 SER A C 1
ATOM 3769 O O . SER A 1 479 ? 14.486 -9.316 -30.148 1.00 98.81 479 SER A O 1
ATOM 3771 N N . HIS A 1 480 ? 15.102 -10.249 -32.107 1.00 98.75 480 HIS A N 1
ATOM 3772 C CA . HIS A 1 480 ? 13.744 -10.501 -32.618 1.00 98.75 480 HIS A CA 1
ATOM 3773 C C . HIS A 1 480 ? 12.800 -9.287 -32.539 1.00 98.75 480 HIS A C 1
ATOM 3775 O O . HIS A 1 480 ? 11.601 -9.432 -32.320 1.00 98.75 480 HIS A O 1
ATOM 3781 N N . SER A 1 481 ? 13.336 -8.072 -32.674 1.00 98.88 481 SER A N 1
ATOM 3782 C CA . SER A 1 481 ? 12.610 -6.834 -32.377 1.00 98.88 481 SER A CA 1
ATOM 3783 C C . SER A 1 481 ? 12.503 -5.907 -33.588 1.00 98.88 481 SER A C 1
ATOM 3785 O O . SER A 1 481 ? 13.249 -6.023 -34.562 1.00 98.88 481 SER A O 1
ATOM 3787 N N . LYS A 1 482 ? 11.555 -4.972 -33.527 1.00 98.88 482 LYS A N 1
ATOM 3788 C CA . LYS A 1 482 ? 11.291 -3.969 -34.568 1.00 98.88 482 LYS A CA 1
ATOM 3789 C C . LYS A 1 482 ? 11.421 -2.566 -33.989 1.00 98.88 482 LYS A C 1
ATOM 3791 O O . LYS A 1 482 ? 10.857 -2.308 -32.927 1.00 98.88 482 LYS A O 1
ATOM 3796 N N . ILE A 1 483 ? 12.141 -1.690 -34.684 1.00 98.81 483 ILE A N 1
ATOM 3797 C CA . ILE A 1 483 ? 12.347 -0.281 -34.323 1.00 98.81 483 ILE A CA 1
ATOM 3798 C C . ILE A 1 483 ? 11.974 0.573 -35.542 1.00 98.81 483 ILE A C 1
ATOM 3800 O O . ILE A 1 483 ? 12.616 0.436 -36.582 1.00 98.81 483 ILE A O 1
ATOM 3804 N N . CYS A 1 484 ? 10.931 1.403 -35.482 1.00 98.31 484 CYS A N 1
ATOM 3805 C CA . CYS A 1 484 ? 10.468 2.102 -36.688 1.00 98.31 484 CYS A CA 1
ATOM 3806 C C . CYS A 1 484 ? 9.724 3.419 -36.458 1.00 98.31 484 CYS A C 1
ATOM 3808 O O . CYS A 1 484 ? 9.219 3.678 -35.374 1.00 98.31 484 CYS A O 1
ATOM 3810 N N . ALA A 1 485 ? 9.580 4.222 -37.516 1.00 95.06 485 ALA A N 1
ATOM 3811 C CA . ALA A 1 485 ? 8.734 5.422 -37.513 1.00 95.06 485 ALA A CA 1
ATOM 3812 C C . ALA A 1 485 ? 9.108 6.464 -36.435 1.00 95.06 485 ALA A C 1
ATOM 3814 O O . ALA A 1 485 ? 8.243 7.066 -35.810 1.00 95.06 485 ALA A O 1
ATOM 3815 N N . HIS A 1 486 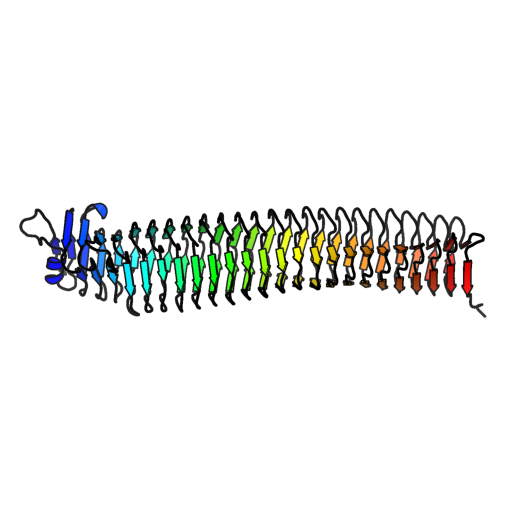? 10.408 6.674 -36.211 1.00 92.62 486 HIS A N 1
ATOM 3816 C CA . HIS A 1 486 ? 10.920 7.720 -35.318 1.00 92.62 486 HIS A CA 1
ATOM 3817 C C . HIS A 1 486 ? 11.172 9.027 -36.079 1.00 92.62 486 HIS A C 1
ATOM 3819 O O . HIS A 1 486 ? 11.589 8.992 -37.242 1.00 92.62 486 HIS A O 1
ATOM 3825 N N . GLU A 1 487 ? 10.940 10.173 -35.431 1.00 95.31 487 GLU A N 1
ATOM 3826 C CA . GLU A 1 487 ? 11.231 11.490 -36.023 1.00 95.31 487 GLU A CA 1
ATOM 3827 C C . GLU A 1 487 ? 12.735 11.816 -36.032 1.00 95.31 487 GLU A C 1
ATOM 3829 O O . GLU A 1 487 ? 13.200 12.596 -36.868 1.00 95.31 487 GLU A O 1
ATOM 3834 N N . TRP A 1 488 ? 13.497 11.207 -35.118 1.00 95.88 488 TRP A N 1
ATOM 3835 C CA . TRP A 1 488 ? 14.961 11.271 -35.062 1.00 95.88 488 TRP A CA 1
ATOM 3836 C C . TRP A 1 488 ? 15.572 9.937 -35.516 1.00 95.88 488 TRP A C 1
ATOM 3838 O O . TRP A 1 488 ? 14.902 9.111 -36.144 1.00 95.88 488 TRP A O 1
ATOM 3848 N N . ASP A 1 489 ? 16.865 9.739 -35.256 1.00 96.50 489 ASP A N 1
ATOM 3849 C CA . ASP A 1 489 ? 17.556 8.501 -35.601 1.00 96.50 489 ASP A CA 1
ATOM 3850 C C . ASP A 1 489 ? 16.896 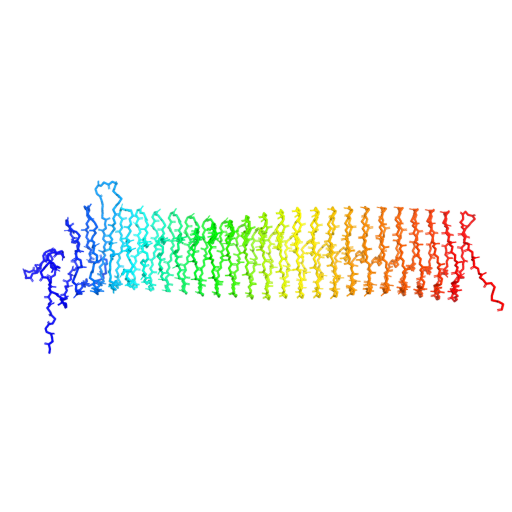7.297 -34.910 1.00 96.50 489 ASP A C 1
ATOM 3852 O O . ASP A 1 489 ? 16.524 7.349 -33.738 1.00 96.50 489 ASP A O 1
ATOM 3856 N N . GLY A 1 490 ? 16.753 6.180 -35.625 1.00 97.12 490 GLY A N 1
ATOM 3857 C CA . GLY A 1 490 ? 16.115 4.986 -35.068 1.00 97.12 490 GLY A CA 1
ATOM 3858 C C . GLY A 1 490 ? 16.875 4.447 -33.854 1.00 97.12 490 GLY A C 1
ATOM 3859 O O . GLY A 1 490 ? 16.288 4.194 -32.800 1.00 97.12 490 GLY A O 1
ATOM 3860 N N . VAL A 1 491 ? 18.192 4.299 -33.993 1.00 98.75 491 VAL A N 1
ATOM 3861 C CA . VAL A 1 491 ? 19.097 3.843 -32.936 1.00 98.75 491 VAL A CA 1
ATOM 3862 C C . VAL A 1 491 ? 20.359 4.698 -32.923 1.00 98.75 491 VAL A C 1
ATOM 3864 O O . VAL A 1 491 ? 21.004 4.853 -33.957 1.00 98.75 491 VAL A O 1
ATOM 3867 N N . VAL A 1 492 ? 20.763 5.173 -31.745 1.00 98.75 492 VAL A N 1
ATOM 3868 C CA . VAL A 1 492 ? 22.014 5.918 -31.540 1.00 98.75 492 VAL A CA 1
ATOM 3869 C C . VAL A 1 492 ? 22.862 5.251 -30.461 1.00 98.75 492 VAL A C 1
ATOM 3871 O O . VAL A 1 492 ? 22.375 4.942 -29.371 1.00 98.75 492 VAL A O 1
ATOM 3874 N N . VAL A 1 493 ? 24.150 5.051 -30.747 1.00 98.81 493 VAL A N 1
ATOM 3875 C CA . VAL A 1 493 ? 25.126 4.469 -29.812 1.00 98.81 493 VAL A CA 1
ATOM 3876 C C . VAL A 1 493 ? 26.331 5.387 -29.692 1.00 98.81 493 VAL A C 1
ATOM 3878 O O . VAL A 1 493 ? 27.034 5.613 -30.676 1.00 98.81 493 VAL A O 1
ATOM 3881 N N . ARG A 1 494 ? 26.601 5.889 -28.484 1.00 98.62 494 ARG A N 1
ATOM 3882 C CA . ARG A 1 494 ? 27.692 6.840 -28.262 1.00 98.62 494 ARG A CA 1
ATOM 3883 C C . ARG A 1 494 ? 28.337 6.787 -26.888 1.00 98.62 494 ARG A C 1
ATOM 3885 O O . ARG A 1 494 ? 27.867 6.106 -25.978 1.00 98.62 494 ARG A O 1
ATOM 3892 N N . GLU A 1 495 ? 29.432 7.527 -26.745 1.00 98.31 495 GLU A N 1
ATOM 3893 C CA . GLU A 1 495 ? 30.176 7.712 -25.493 1.00 98.31 495 GLU A CA 1
ATOM 3894 C C . GLU A 1 495 ? 30.675 6.388 -24.903 1.00 98.31 495 GLU A C 1
ATOM 3896 O O . GLU A 1 495 ? 30.373 6.035 -23.760 1.00 98.31 495 GLU A O 1
ATOM 3901 N N . GLY A 1 496 ? 31.404 5.619 -25.716 1.00 98.12 496 GLY A N 1
ATOM 3902 C CA . GLY A 1 496 ? 31.967 4.331 -25.300 1.00 98.12 496 GLY A CA 1
ATOM 3903 C C . GLY A 1 496 ? 30.922 3.242 -25.028 1.00 98.12 496 GLY A C 1
ATOM 3904 O O . GLY A 1 496 ? 31.234 2.245 -24.375 1.00 98.12 496 GLY A O 1
ATOM 3905 N N . SER A 1 497 ? 29.673 3.445 -25.454 1.00 98.81 497 SER A N 1
ATOM 3906 C CA . SER A 1 497 ? 28.584 2.483 -25.265 1.00 98.81 497 SER A CA 1
ATOM 3907 C C . SER A 1 497 ? 28.605 1.364 -26.296 1.00 98.81 497 SER A C 1
ATOM 3909 O O . SER A 1 497 ? 29.184 1.498 -27.372 1.00 98.81 497 SER A O 1
ATOM 3911 N N . TYR A 1 498 ? 27.926 0.265 -25.975 1.00 98.88 498 TYR A N 1
ATOM 3912 C CA . TYR A 1 498 ? 27.853 -0.923 -26.814 1.00 98.88 498 TYR A CA 1
ATOM 3913 C C . TYR A 1 498 ? 26.406 -1.330 -27.098 1.00 98.88 498 TYR A C 1
ATOM 3915 O O . TYR A 1 498 ? 25.592 -1.450 -26.178 1.00 98.88 498 TYR A O 1
ATOM 3923 N N . LEU A 1 499 ? 26.107 -1.630 -28.360 1.00 98.81 499 LEU A N 1
ATOM 3924 C CA . LEU A 1 499 ? 24.854 -2.259 -28.765 1.00 98.81 499 LEU A CA 1
ATOM 3925 C C . LEU A 1 499 ? 25.122 -3.514 -29.600 1.00 98.81 499 LEU A C 1
ATOM 3927 O O . LEU A 1 499 ? 25.962 -3.508 -30.495 1.00 98.81 499 LEU A O 1
ATOM 3931 N N . SER A 1 500 ? 24.380 -4.583 -29.319 1.00 98.81 500 SER A N 1
ATOM 3932 C CA . SER A 1 500 ? 24.310 -5.770 -30.175 1.00 98.81 500 SER A CA 1
ATOM 3933 C C . SER A 1 500 ? 22.871 -5.985 -30.622 1.00 98.81 500 SER A C 1
ATOM 3935 O O . SER A 1 500 ? 21.964 -5.944 -29.788 1.00 98.81 500 SER A O 1
ATOM 3937 N N . MET A 1 501 ? 22.661 -6.193 -31.918 1.00 98.81 501 MET A N 1
ATOM 3938 C CA . MET A 1 501 ? 21.349 -6.401 -32.521 1.00 98.81 501 MET A CA 1
ATOM 3939 C C . MET A 1 501 ? 21.363 -7.632 -33.423 1.00 98.81 501 MET A C 1
ATOM 3941 O O . MET A 1 501 ? 22.160 -7.705 -34.360 1.00 98.81 501 MET A O 1
ATOM 3945 N N . GLU A 1 502 ? 20.457 -8.572 -33.161 1.00 98.69 502 GLU A N 1
ATOM 3946 C CA . GLU A 1 502 ? 20.331 -9.817 -33.920 1.00 98.69 502 GLU A CA 1
ATOM 3947 C C . GLU A 1 502 ? 18.884 -10.074 -34.364 1.00 98.69 502 GLU A C 1
ATOM 3949 O O . GLU A 1 502 ? 17.943 -9.785 -33.622 1.00 98.69 502 GLU A O 1
ATOM 3954 N N . HIS A 1 503 ? 18.677 -10.628 -35.562 1.00 98.62 503 HIS A N 1
ATOM 3955 C CA . HIS A 1 503 ? 17.354 -11.074 -36.037 1.00 98.62 503 HIS A CA 1
ATOM 3956 C C . HIS A 1 503 ? 16.255 -10.004 -35.921 1.00 98.62 503 HIS A C 1
ATOM 3958 O O . HIS A 1 503 ? 15.122 -10.297 -35.547 1.00 98.62 503 HIS A O 1
ATOM 3964 N N . SER A 1 504 ? 16.600 -8.746 -36.182 1.00 98.81 504 SER A N 1
ATOM 3965 C CA . SER A 1 504 ? 15.746 -7.593 -35.889 1.00 98.81 504 SER A CA 1
ATOM 3966 C C . SER A 1 504 ? 15.693 -6.619 -37.066 1.00 98.81 504 SER A C 1
ATOM 3968 O O . SER A 1 504 ? 16.484 -6.729 -38.003 1.00 98.81 504 SER A O 1
ATOM 3970 N N . ALA A 1 505 ? 14.776 -5.652 -37.025 1.00 98.75 505 ALA A N 1
ATOM 3971 C CA . ALA A 1 505 ? 14.623 -4.668 -38.094 1.00 98.75 505 ALA A CA 1
ATOM 3972 C C . ALA A 1 505 ? 14.598 -3.221 -37.581 1.00 98.75 505 ALA A C 1
ATOM 3974 O O . ALA A 1 505 ? 13.994 -2.947 -36.541 1.00 98.75 505 ALA A O 1
ATOM 3975 N N . ILE A 1 506 ? 15.215 -2.304 -38.335 1.00 98.75 506 ILE A N 1
ATOM 3976 C CA . ILE A 1 506 ? 15.107 -0.849 -38.141 1.00 98.75 506 ILE A CA 1
ATOM 3977 C C . ILE A 1 506 ? 14.588 -0.210 -39.428 1.00 98.75 506 ILE A C 1
ATOM 3979 O O . ILE A 1 506 ? 15.294 -0.225 -40.438 1.00 98.75 506 ILE A O 1
ATOM 3983 N N . TYR A 1 507 ? 13.400 0.387 -39.432 1.00 98.56 507 TYR A N 1
ATOM 3984 C CA . TYR A 1 507 ? 12.799 0.818 -40.697 1.00 98.56 507 TYR A CA 1
ATOM 3985 C C . TYR A 1 507 ? 11.901 2.049 -40.626 1.00 98.56 507 TYR A C 1
ATOM 3987 O O . TYR A 1 507 ? 11.484 2.468 -39.552 1.00 98.56 507 TYR A O 1
ATOM 3995 N N . ASP A 1 508 ? 11.624 2.634 -41.791 1.00 97.44 508 ASP A N 1
ATOM 3996 C CA . ASP A 1 508 ? 10.695 3.756 -41.978 1.00 97.44 508 ASP A CA 1
ATOM 3997 C C . ASP A 1 508 ? 10.975 4.959 -41.037 1.00 97.44 508 ASP A C 1
ATOM 3999 O O . ASP A 1 508 ? 10.049 5.567 -40.507 1.00 97.44 508 ASP A O 1
ATOM 4003 N N . GLY A 1 509 ? 12.247 5.296 -40.781 1.00 94.38 509 GLY A N 1
ATOM 4004 C CA . GLY A 1 509 ? 12.649 6.420 -39.920 1.00 94.38 509 GLY A CA 1
ATOM 4005 C C . GLY A 1 509 ? 12.830 7.746 -40.672 1.00 94.38 509 GLY A C 1
ATOM 4006 O O . GLY A 1 509 ? 13.185 7.775 -41.856 1.00 94.38 509 GLY A O 1
ATOM 4007 N N . ALA A 1 510 ? 12.613 8.870 -39.981 1.00 95.88 510 ALA A N 1
ATOM 4008 C CA . ALA A 1 510 ? 12.740 10.213 -40.555 1.00 95.88 510 ALA A CA 1
ATOM 4009 C C . ALA A 1 510 ? 14.187 10.740 -40.614 1.00 95.88 510 ALA A C 1
ATOM 4011 O O . ALA A 1 510 ? 14.445 11.725 -41.306 1.00 95.88 510 ALA A O 1
ATOM 4012 N N . GLN A 1 511 ? 15.132 10.090 -39.930 1.00 96.62 511 GLN A N 1
ATOM 4013 C CA . GLN A 1 511 ? 16.567 10.390 -40.005 1.00 96.62 511 GLN A CA 1
ATOM 4014 C C . GLN A 1 511 ? 17.365 9.131 -40.362 1.00 96.62 511 GLN A C 1
ATOM 4016 O O . GLN A 1 511 ? 16.977 8.413 -41.286 1.00 96.62 511 GLN A O 1
ATOM 4021 N N . HIS A 1 512 ? 18.510 8.891 -39.721 1.00 97.38 512 HIS A N 1
ATOM 4022 C CA . HIS A 1 512 ? 19.295 7.686 -39.920 1.00 97.38 512 HIS A CA 1
ATOM 4023 C C . HIS A 1 512 ? 18.638 6.483 -39.237 1.00 97.38 512 HIS A C 1
ATOM 4025 O O . HIS A 1 512 ? 18.000 6.607 -38.195 1.00 97.38 512 HIS A O 1
ATOM 4031 N N . GLY A 1 513 ? 18.820 5.289 -39.800 1.00 97.88 513 GLY A N 1
ATOM 4032 C CA . GLY A 1 513 ? 18.354 4.066 -39.142 1.00 97.88 513 GLY A CA 1
ATOM 4033 C C . GLY A 1 513 ? 19.161 3.768 -37.880 1.00 97.88 513 GLY A C 1
ATOM 4034 O O . GLY A 1 513 ? 18.611 3.667 -36.787 1.00 97.88 513 GLY A O 1
ATOM 4035 N N . LEU A 1 514 ? 20.479 3.658 -38.033 1.00 98.69 514 LEU A N 1
ATOM 4036 C CA . LEU A 1 514 ? 21.431 3.412 -36.952 1.00 98.69 514 LEU A CA 1
ATOM 4037 C C . LEU A 1 514 ? 22.619 4.370 -37.066 1.00 98.69 514 LEU A C 1
ATOM 4039 O O . LEU A 1 514 ? 23.281 4.398 -38.104 1.00 98.69 514 LEU A O 1
ATOM 4043 N N . PHE A 1 515 ? 22.939 5.087 -35.993 1.00 98.50 515 PHE A N 1
ATOM 4044 C CA . PHE A 1 515 ? 24.080 5.994 -35.931 1.00 98.50 515 PHE A CA 1
ATOM 4045 C C . PHE A 1 515 ? 25.007 5.656 -34.757 1.00 98.50 515 PHE A C 1
ATOM 4047 O O . PHE A 1 515 ? 24.570 5.507 -33.616 1.00 98.50 515 PHE A O 1
ATOM 4054 N N . VAL A 1 516 ? 26.301 5.506 -35.035 1.00 98.69 516 VAL A N 1
ATOM 4055 C CA . VAL A 1 516 ? 27.321 5.174 -34.033 1.00 98.69 516 VAL A CA 1
ATOM 4056 C C . VAL A 1 516 ? 28.344 6.295 -33.977 1.00 98.69 516 VAL A C 1
ATOM 4058 O O . VAL A 1 516 ? 29.019 6.557 -34.966 1.00 98.69 516 VAL A O 1
ATOM 4061 N N . GLU A 1 517 ? 28.494 6.948 -32.831 1.00 98.31 517 GLU A N 1
ATOM 4062 C CA . GLU A 1 517 ? 29.406 8.085 -32.697 1.00 98.31 517 GLU A CA 1
ATOM 4063 C C . GLU A 1 517 ? 30.191 8.079 -31.386 1.00 98.31 517 GLU A C 1
ATOM 4065 O O . GLU A 1 517 ? 29.901 7.310 -30.476 1.00 98.31 517 GLU A O 1
ATOM 4070 N N . ARG A 1 518 ? 31.187 8.960 -31.264 1.00 98.06 518 ARG A N 1
ATOM 4071 C CA . ARG A 1 518 ? 31.903 9.261 -30.009 1.00 98.06 518 ARG A CA 1
ATOM 4072 C C . ARG A 1 518 ? 32.347 7.993 -29.272 1.00 98.06 518 ARG A C 1
ATOM 4074 O O . ARG A 1 518 ? 31.946 7.758 -28.130 1.00 98.06 518 ARG A O 1
ATOM 4081 N N . GLU A 1 519 ? 33.143 7.169 -29.949 1.00 98.12 519 GLU A N 1
ATOM 4082 C CA . GLU A 1 519 ? 33.678 5.893 -29.434 1.00 98.12 519 GLU A CA 1
ATOM 4083 C C . GLU A 1 519 ? 32.609 4.816 -29.141 1.00 98.12 519 GLU A C 1
ATOM 4085 O O . GLU A 1 519 ? 32.878 3.824 -28.465 1.00 98.12 519 GLU A O 1
ATOM 4090 N N . GLY A 1 520 ? 31.378 4.985 -29.633 1.00 98.56 520 GLY A N 1
ATOM 4091 C CA . GLY A 1 520 ? 30.340 3.957 -29.584 1.00 98.56 520 GLY A CA 1
ATOM 4092 C C . GLY A 1 520 ? 30.706 2.722 -30.412 1.00 98.56 520 GLY A C 1
ATOM 4093 O O . GLY A 1 520 ? 31.431 2.804 -31.401 1.00 98.56 520 GLY A O 1
ATOM 4094 N N . THR A 1 521 ? 30.190 1.561 -30.019 1.00 98.75 521 THR A N 1
ATOM 4095 C CA . THR A 1 521 ? 30.404 0.283 -30.709 1.00 98.75 521 THR A CA 1
ATOM 4096 C C . THR A 1 521 ? 29.067 -0.395 -30.975 1.00 98.75 521 THR A C 1
ATOM 4098 O O . THR A 1 521 ? 28.284 -0.608 -30.050 1.00 98.75 521 THR A O 1
ATOM 4101 N N . CYS A 1 522 ? 28.803 -0.781 -32.220 1.00 98.56 522 CYS A N 1
ATOM 4102 C CA . CYS A 1 522 ? 27.584 -1.496 -32.580 1.00 98.56 522 CYS A CA 1
ATOM 4103 C C . CYS A 1 522 ? 27.880 -2.745 -33.416 1.00 98.56 522 CYS A C 1
ATOM 4105 O O . CYS A 1 522 ? 28.616 -2.687 -34.401 1.00 98.56 522 CYS A O 1
ATOM 4107 N N . GLU A 1 523 ? 27.273 -3.870 -33.046 1.00 98.69 523 GLU A N 1
ATOM 4108 C CA . GLU A 1 523 ? 27.302 -5.122 -33.802 1.00 98.69 523 GLU A CA 1
ATOM 4109 C C . GLU A 1 523 ? 25.892 -5.487 -34.268 1.00 98.69 523 GLU A C 1
ATOM 4111 O O . GLU A 1 523 ? 24.985 -5.657 -33.456 1.00 98.69 523 GLU A O 1
ATOM 4116 N N . VAL A 1 524 ? 25.709 -5.641 -35.578 1.00 98.69 524 VAL A N 1
ATOM 4117 C CA . VAL A 1 524 ? 24.416 -5.929 -36.205 1.00 98.69 524 VAL A CA 1
ATOM 4118 C C . VAL A 1 524 ? 24.536 -7.183 -37.062 1.00 98.69 524 VAL A C 1
ATOM 4120 O O . VAL A 1 524 ? 25.306 -7.216 -38.029 1.00 98.69 524 VAL A O 1
ATOM 4123 N N . ILE A 1 525 ? 23.761 -8.213 -36.725 1.00 98.56 525 ILE A N 1
ATOM 4124 C CA . ILE A 1 525 ? 23.852 -9.538 -37.342 1.00 98.56 525 ILE A CA 1
ATOM 4125 C C . ILE A 1 525 ? 22.460 -10.029 -37.745 1.00 98.56 525 ILE A C 1
ATOM 4127 O O . ILE A 1 525 ? 21.554 -10.043 -36.923 1.00 98.56 525 ILE A O 1
ATOM 4131 N N . HIS A 1 526 ? 22.278 -10.501 -38.980 1.00 98.56 526 HIS A N 1
ATOM 4132 C CA . HIS A 1 526 ? 20.980 -11.035 -39.425 1.00 98.56 526 HIS A CA 1
ATOM 4133 C C . HIS A 1 526 ? 19.819 -10.031 -39.282 1.00 98.56 526 HIS A C 1
ATOM 4135 O O . HIS A 1 526 ? 18.709 -10.416 -38.917 1.00 98.56 526 HIS A O 1
ATOM 4141 N N . CYS A 1 527 ? 20.074 -8.751 -39.559 1.00 98.75 527 CYS A N 1
ATOM 4142 C CA . CYS A 1 527 ? 19.075 -7.690 -39.428 1.00 98.75 527 CYS A CA 1
ATOM 4143 C C . CYS A 1 527 ? 18.705 -7.062 -40.770 1.00 98.75 527 CYS A C 1
ATOM 4145 O O . CYS A 1 527 ? 19.456 -7.148 -41.742 1.00 98.75 527 CYS A O 1
ATOM 4147 N N . GLU A 1 528 ? 17.572 -6.370 -40.787 1.00 98.69 528 GLU A N 1
ATOM 4148 C CA . GLU A 1 528 ? 17.096 -5.584 -41.924 1.00 98.69 528 GLU A CA 1
ATOM 4149 C C . GLU A 1 528 ? 17.042 -4.100 -41.540 1.00 98.69 528 GLU A C 1
ATOM 4151 O O . GLU A 1 528 ? 16.483 -3.743 -40.503 1.00 98.69 528 GLU A O 1
ATOM 4156 N N . ILE A 1 529 ? 17.642 -3.214 -42.333 1.00 98.69 529 ILE A N 1
ATOM 4157 C CA . ILE A 1 529 ? 17.589 -1.765 -42.090 1.00 98.69 529 ILE A CA 1
ATOM 4158 C C . ILE A 1 529 ? 17.172 -1.079 -43.382 1.00 98.69 529 ILE A C 1
ATOM 4160 O O . ILE A 1 529 ? 17.884 -1.213 -44.377 1.00 98.69 529 ILE A O 1
ATOM 4164 N N . TYR A 1 530 ? 16.045 -0.363 -43.404 1.00 98.56 530 TYR A N 1
ATOM 4165 C CA . TYR A 1 530 ? 15.497 0.127 -44.672 1.00 98.56 530 TYR A CA 1
ATOM 4166 C C . TYR A 1 530 ? 14.552 1.332 -44.588 1.00 98.56 530 TYR A C 1
ATOM 4168 O O . TYR A 1 530 ? 14.044 1.668 -43.525 1.00 98.56 530 TYR A O 1
ATOM 4176 N N . ASN A 1 531 ? 14.300 1.968 -45.739 1.00 97.50 531 ASN A N 1
ATOM 4177 C CA . ASN A 1 531 ? 13.334 3.068 -45.913 1.00 97.50 531 ASN A CA 1
ATOM 4178 C C . ASN A 1 531 ? 13.576 4.309 -45.029 1.00 97.50 531 ASN A C 1
ATOM 4180 O O . ASN A 1 531 ? 12.639 5.023 -44.670 1.00 97.50 531 ASN A O 1
ATOM 4184 N N . HIS A 1 532 ? 14.830 4.601 -44.690 1.00 97.69 532 HIS A N 1
ATOM 4185 C CA . HIS A 1 532 ? 15.174 5.785 -43.901 1.00 97.69 532 HIS A CA 1
ATOM 4186 C C . HIS A 1 532 ? 15.295 7.035 -44.780 1.00 97.69 532 HIS A C 1
ATOM 4188 O O . HIS A 1 532 ? 15.870 6.985 -45.872 1.00 97.69 532 HIS A O 1
ATOM 4194 N N . GLN A 1 533 ? 14.779 8.177 -44.310 1.00 97.31 533 GLN A N 1
ATOM 4195 C CA . GLN A 1 533 ? 14.952 9.462 -45.009 1.00 97.31 533 GLN A CA 1
ATOM 4196 C C . GLN A 1 533 ? 16.414 9.947 -44.961 1.00 97.31 533 GLN A C 1
ATOM 4198 O O . GLN A 1 533 ? 16.859 10.685 -45.844 1.00 97.31 533 GLN A O 1
ATOM 4203 N N . GLY A 1 534 ? 17.168 9.524 -43.945 1.00 96.75 534 GLY A N 1
ATOM 4204 C CA . GLY A 1 534 ? 18.617 9.649 -43.870 1.00 96.75 534 GLY A CA 1
ATOM 4205 C C . GLY A 1 534 ? 19.344 8.478 -44.538 1.00 96.75 534 GLY A C 1
ATOM 4206 O O . GLY A 1 534 ? 18.912 7.924 -45.550 1.00 96.75 534 GLY A O 1
ATOM 4207 N N . SER A 1 535 ? 20.503 8.130 -43.980 1.00 98.00 535 SER A N 1
ATOM 4208 C CA . SER A 1 535 ? 21.229 6.901 -44.338 1.00 98.00 535 SER A CA 1
ATOM 4209 C C . SER A 1 535 ? 20.722 5.739 -43.491 1.00 98.00 535 SER A C 1
ATOM 4211 O O . SER A 1 535 ? 20.375 5.945 -42.331 1.00 98.00 535 SER A O 1
ATOM 4213 N N . ASN A 1 536 ? 20.756 4.511 -44.001 1.00 98.06 536 ASN A N 1
ATOM 4214 C CA . ASN A 1 536 ? 20.393 3.353 -43.178 1.00 98.06 536 ASN A CA 1
ATOM 4215 C C . ASN A 1 536 ? 21.348 3.196 -41.993 1.00 98.06 536 ASN A C 1
ATOM 4217 O O . ASN A 1 536 ? 20.901 2.963 -40.874 1.00 98.06 536 ASN A O 1
ATOM 4221 N N . THR A 1 537 ? 22.648 3.379 -42.224 1.00 98.25 537 THR A N 1
ATOM 4222 C CA . THR A 1 537 ? 23.650 3.376 -41.156 1.00 98.25 537 THR A CA 1
ATOM 4223 C C . THR A 1 537 ? 24.643 4.528 -41.292 1.00 98.25 537 THR A C 1
ATOM 4225 O O . THR A 1 537 ? 24.968 4.956 -42.405 1.00 98.25 537 THR A O 1
ATOM 4228 N N . GLY A 1 538 ? 25.125 5.026 -40.155 1.00 97.44 538 GLY A N 1
ATOM 4229 C CA . GLY A 1 538 ? 26.170 6.038 -40.056 1.00 97.44 538 GLY A CA 1
ATOM 4230 C C . GLY A 1 538 ? 27.154 5.735 -38.927 1.00 97.44 538 GLY A C 1
ATOM 4231 O O . GLY A 1 538 ? 26.765 5.220 -37.878 1.00 97.44 538 GLY A O 1
ATOM 4232 N N . VAL A 1 539 ? 28.429 6.049 -39.144 1.00 98.00 539 VAL A N 1
ATOM 4233 C CA . VAL A 1 539 ? 29.480 5.973 -38.129 1.00 98.00 539 VAL A CA 1
ATOM 4234 C C . VAL A 1 539 ? 30.333 7.242 -38.143 1.00 98.00 539 VAL A C 1
ATOM 4236 O O . VAL A 1 539 ? 30.747 7.700 -39.208 1.00 98.00 539 VAL A O 1
ATOM 4239 N N . ALA A 1 540 ? 30.563 7.828 -36.971 1.00 97.62 540 ALA A N 1
ATOM 4240 C CA . ALA A 1 540 ? 31.266 9.095 -36.805 1.00 97.62 540 ALA A CA 1
ATOM 4241 C C . ALA A 1 540 ? 32.147 9.118 -35.551 1.00 97.62 540 ALA A C 1
ATOM 4243 O O . ALA A 1 540 ? 31.995 8.289 -34.659 1.00 97.62 540 ALA A O 1
ATOM 4244 N N . THR A 1 541 ? 33.056 10.086 -35.450 1.00 96.88 541 THR A N 1
ATOM 4245 C CA . THR A 1 541 ? 33.807 10.436 -34.228 1.00 96.88 541 THR A CA 1
ATOM 4246 C C . THR A 1 541 ? 34.368 9.208 -33.498 1.00 96.88 541 THR A C 1
ATOM 4248 O O . THR A 1 541 ? 34.030 8.947 -32.339 1.00 96.88 541 THR A O 1
ATOM 4251 N N . LYS A 1 542 ? 35.195 8.416 -34.192 1.00 96.56 542 LYS A N 1
ATOM 4252 C CA . LYS A 1 542 ? 35.812 7.177 -33.666 1.00 96.56 542 LYS A CA 1
ATOM 4253 C C . LYS A 1 542 ? 34.824 6.078 -33.259 1.00 96.56 542 LYS A C 1
ATOM 4255 O O . LYS A 1 542 ? 35.162 5.200 -32.467 1.00 96.56 542 LYS A O 1
ATOM 4260 N N . GLY A 1 543 ? 33.590 6.133 -33.750 1.00 98.12 543 GLY A N 1
ATOM 4261 C CA . GLY A 1 543 ? 32.627 5.048 -33.612 1.00 98.12 543 GLY A CA 1
ATOM 4262 C C . GLY A 1 543 ? 33.040 3.820 -34.426 1.00 98.12 543 GLY A C 1
ATOM 4263 O O . GLY A 1 543 ? 33.743 3.932 -35.433 1.00 98.12 543 GLY A O 1
ATOM 4264 N N . PHE A 1 544 ? 32.559 2.651 -34.010 1.00 98.56 544 PHE A N 1
ATOM 4265 C CA . PHE A 1 544 ? 32.786 1.384 -34.698 1.00 98.56 544 PHE A CA 1
ATOM 4266 C C . PHE A 1 544 ? 31.472 0.650 -34.974 1.00 98.56 544 PHE A C 1
ATOM 4268 O O . PHE A 1 544 ? 30.710 0.336 -34.057 1.00 98.56 544 PHE A O 1
ATOM 4275 N N . LEU A 1 545 ? 31.228 0.318 -36.240 1.00 98.56 545 LEU A N 1
ATOM 4276 C CA . LEU A 1 545 ? 30.060 -0.439 -36.686 1.00 98.56 545 LEU A CA 1
ATOM 4277 C C . LEU A 1 545 ? 30.481 -1.759 -37.346 1.00 98.56 545 LEU A C 1
ATOM 4279 O O . LEU A 1 545 ? 31.263 -1.776 -38.293 1.00 98.56 545 LEU A O 1
ATOM 4283 N N . SER A 1 546 ? 29.911 -2.882 -36.910 1.00 98.50 546 SER A N 1
ATOM 4284 C CA . SER A 1 546 ? 30.056 -4.175 -37.584 1.00 98.50 546 SER A CA 1
ATOM 4285 C C . SER A 1 546 ? 28.720 -4.678 -38.113 1.00 98.50 546 SER A C 1
ATOM 4287 O O . SER A 1 546 ? 27.806 -4.957 -37.343 1.00 98.50 546 SER A O 1
ATOM 4289 N N . LEU A 1 547 ? 28.624 -4.827 -39.433 1.00 98.50 547 LEU A N 1
ATOM 4290 C CA . LEU A 1 547 ? 27.473 -5.374 -40.144 1.00 98.50 547 LEU A CA 1
ATOM 4291 C C . LEU A 1 547 ? 27.815 -6.768 -40.681 1.00 98.50 547 LEU A C 1
ATOM 4293 O O . LEU A 1 547 ? 28.783 -6.943 -41.436 1.00 98.50 547 LEU A O 1
ATOM 4297 N N . LYS A 1 548 ? 27.012 -7.772 -40.317 1.00 98.19 548 LYS A N 1
ATOM 4298 C CA . LYS A 1 548 ? 27.200 -9.159 -40.763 1.00 98.19 548 LYS A CA 1
ATOM 4299 C C . LYS A 1 548 ? 25.884 -9.788 -41.203 1.00 98.19 548 LYS A C 1
ATOM 4301 O O . LYS A 1 548 ? 24.952 -9.854 -40.413 1.00 98.19 548 LYS A O 1
ATOM 4306 N N . LYS A 1 549 ? 25.830 -10.352 -42.413 1.00 97.81 549 LYS A N 1
ATOM 4307 C CA . LYS A 1 549 ? 24.651 -11.108 -42.891 1.00 97.81 549 LYS A CA 1
ATOM 4308 C C . LYS A 1 549 ? 23.338 -10.317 -42.799 1.00 97.81 549 LYS A C 1
ATOM 4310 O O . LYS A 1 549 ? 22.302 -10.887 -42.468 1.00 97.81 549 LYS A O 1
ATOM 4315 N N . SER A 1 550 ? 23.409 -9.012 -43.038 1.00 98.31 550 SER A N 1
ATOM 4316 C CA . SER A 1 550 ? 22.288 -8.084 -42.880 1.00 98.31 550 SER A CA 1
ATOM 4317 C C . SER A 1 550 ? 21.894 -7.478 -44.221 1.00 98.31 550 SER A C 1
ATOM 4319 O O . SER A 1 550 ? 22.715 -7.396 -45.137 1.00 98.31 550 SER A O 1
ATOM 4321 N N . PHE A 1 551 ? 20.643 -7.047 -44.322 1.00 98.31 551 PHE A N 1
ATOM 4322 C CA . PHE A 1 551 ? 20.076 -6.465 -45.528 1.00 98.31 551 PHE A CA 1
ATOM 4323 C C . PHE A 1 551 ? 19.805 -4.976 -45.324 1.00 98.31 551 PHE A C 1
ATOM 4325 O O . PHE A 1 551 ? 19.095 -4.587 -44.397 1.00 98.31 551 PHE A O 1
ATOM 4332 N N . LEU A 1 552 ? 20.416 -4.131 -46.151 1.00 98.56 552 LEU A N 1
ATOM 4333 C CA . LEU A 1 552 ? 20.224 -2.687 -46.133 1.00 98.56 552 LEU A CA 1
ATOM 4334 C C . LEU A 1 552 ? 19.676 -2.250 -47.490 1.00 98.56 552 LEU A C 1
ATOM 4336 O O . LEU A 1 552 ? 20.306 -2.482 -48.519 1.00 98.56 552 LEU A O 1
ATOM 4340 N N . HIS A 1 553 ? 18.521 -1.587 -47.512 1.00 98.25 553 HIS A N 1
ATOM 4341 C CA . HIS A 1 553 ? 17.965 -1.102 -48.775 1.00 98.25 553 HIS A CA 1
ATOM 4342 C C . HIS A 1 553 ? 17.120 0.165 -48.643 1.00 98.25 553 HIS A C 1
ATOM 4344 O O . HIS A 1 553 ? 16.696 0.538 -47.552 1.00 98.25 553 HIS A O 1
ATOM 4350 N N . ASN A 1 554 ? 16.876 0.838 -49.770 1.00 97.56 554 ASN A N 1
ATOM 4351 C CA . ASN A 1 554 ? 15.899 1.927 -49.897 1.00 97.56 554 ASN A CA 1
ATOM 4352 C C . ASN A 1 554 ? 16.130 3.135 -48.966 1.00 97.56 554 ASN A C 1
ATOM 4354 O O . ASN A 1 554 ? 15.174 3.744 -48.496 1.00 97.56 554 ASN A O 1
ATOM 4358 N N . ALA A 1 555 ? 17.386 3.504 -48.698 1.00 97.12 555 ALA A N 1
ATOM 4359 C CA . ALA A 1 555 ? 17.678 4.762 -47.994 1.00 97.12 555 ALA A CA 1
ATOM 4360 C C . ALA A 1 555 ? 17.616 5.956 -48.956 1.00 97.12 555 ALA A C 1
ATOM 4362 O O . ALA A 1 555 ? 18.061 5.855 -50.104 1.00 97.12 555 ALA A O 1
ATOM 4363 N N . ASN A 1 556 ? 17.169 7.113 -48.475 1.00 97.44 556 ASN A N 1
ATOM 4364 C CA . ASN A 1 556 ? 17.210 8.358 -49.247 1.00 97.44 556 ASN A CA 1
ATOM 4365 C C . ASN A 1 556 ? 18.612 8.969 -49.342 1.00 97.44 556 ASN A C 1
ATOM 4367 O O . ASN A 1 556 ? 18.862 9.727 -50.278 1.00 97.44 556 ASN A O 1
ATOM 4371 N N . LYS A 1 557 ? 19.515 8.643 -48.410 1.00 97.50 557 LYS A N 1
ATOM 4372 C CA . LYS A 1 557 ? 20.945 8.960 -48.515 1.00 97.50 557 LYS A CA 1
ATOM 4373 C C . LYS A 1 557 ? 21.744 7.704 -48.858 1.00 97.50 557 LYS A C 1
ATOM 4375 O O . LYS A 1 557 ? 21.585 7.173 -49.958 1.00 97.50 557 LYS A O 1
ATOM 4380 N N . PHE A 1 558 ? 22.581 7.233 -47.930 1.00 98.00 558 PHE A N 1
ATOM 4381 C CA . PHE A 1 558 ? 23.494 6.115 -48.146 1.00 98.00 558 PHE A CA 1
ATOM 4382 C C . PHE A 1 558 ? 23.057 4.834 -47.427 1.00 98.00 558 PHE A C 1
ATOM 4384 O O . PHE A 1 558 ? 22.323 4.884 -46.439 1.00 98.00 558 PHE A O 1
ATOM 4391 N N . GLY A 1 559 ? 23.542 3.679 -47.882 1.00 97.25 559 GLY A N 1
ATOM 4392 C CA . GLY A 1 559 ? 23.438 2.432 -47.118 1.00 97.25 559 GLY A CA 1
ATOM 4393 C C . GLY A 1 559 ? 24.325 2.474 -45.874 1.00 97.25 559 GLY A C 1
ATOM 4394 O O . GLY A 1 559 ? 23.834 2.388 -44.744 1.00 97.25 559 GLY A O 1
ATOM 4395 N N . VAL A 1 560 ? 25.627 2.680 -46.088 1.00 97.88 560 VAL A N 1
ATOM 4396 C CA . VAL A 1 560 ? 26.640 2.844 -45.034 1.00 97.88 560 VAL A CA 1
ATOM 4397 C C . VAL A 1 560 ? 27.421 4.135 -45.246 1.00 97.88 560 VAL A C 1
ATOM 4399 O O . VAL A 1 560 ? 28.014 4.358 -46.304 1.00 97.88 560 VAL A O 1
ATOM 4402 N N . PHE A 1 561 ? 27.440 4.978 -44.220 1.00 96.56 561 PHE A N 1
ATOM 4403 C CA . PHE A 1 561 ? 28.134 6.262 -44.216 1.00 96.56 561 PHE A CA 1
ATOM 4404 C C . PHE A 1 561 ? 29.163 6.326 -43.081 1.00 96.56 561 PHE A C 1
ATOM 4406 O O . PHE A 1 561 ? 28.829 5.983 -41.952 1.00 96.56 561 PHE A O 1
ATOM 4413 N N . ALA A 1 562 ? 30.392 6.766 -43.363 1.00 96.69 562 ALA A N 1
ATOM 4414 C CA . ALA A 1 562 ? 31.470 6.895 -42.379 1.00 96.69 562 ALA A CA 1
ATOM 4415 C C . ALA A 1 562 ? 32.158 8.271 -42.463 1.00 96.69 562 ALA A C 1
ATOM 4417 O O . ALA A 1 562 ? 32.571 8.689 -43.549 1.00 96.69 562 ALA A O 1
ATOM 4418 N N . VAL A 1 563 ? 32.278 8.969 -41.330 1.00 96.12 563 VAL A N 1
ATOM 4419 C CA . VAL A 1 563 ? 32.925 10.293 -41.205 1.00 96.12 563 VAL A CA 1
ATOM 4420 C C . VAL A 1 563 ? 33.723 10.426 -39.912 1.00 96.12 563 VAL A C 1
ATOM 4422 O O . VAL A 1 563 ? 33.601 9.585 -39.034 1.00 96.12 563 VAL A O 1
ATOM 4425 N N . ASP A 1 564 ? 34.535 11.479 -39.787 1.00 94.19 564 ASP A N 1
ATOM 4426 C CA . ASP A 1 564 ? 35.227 11.875 -38.553 1.00 94.19 564 ASP A CA 1
ATOM 4427 C C . ASP A 1 564 ? 35.904 10.707 -37.807 1.00 94.19 564 ASP A C 1
ATOM 4429 O O . ASP A 1 564 ? 35.583 10.417 -36.656 1.00 94.19 564 ASP A O 1
ATOM 4433 N N . GLU A 1 565 ? 36.819 9.998 -38.471 1.00 96.38 565 GLU A N 1
ATOM 4434 C CA . GLU A 1 565 ? 37.506 8.814 -37.920 1.00 96.38 565 GLU A CA 1
ATOM 4435 C C . GLU A 1 565 ? 36.575 7.621 -37.611 1.00 96.38 565 GLU A C 1
ATOM 4437 O O . GLU A 1 565 ? 36.912 6.746 -36.817 1.00 96.38 565 GLU A O 1
ATOM 4442 N N . GLY A 1 566 ? 35.381 7.573 -38.205 1.00 97.31 566 GLY A N 1
ATOM 4443 C CA . GLY A 1 566 ? 34.438 6.468 -38.062 1.00 97.31 566 GLY A CA 1
ATOM 4444 C C . GLY A 1 566 ? 34.857 5.231 -38.859 1.00 97.31 566 GLY A C 1
ATOM 4445 O O . GLY A 1 566 ? 35.305 5.327 -40.007 1.00 97.31 566 GLY A O 1
ATOM 4446 N N . GLU A 1 567 ? 34.657 4.051 -38.273 1.00 97.94 567 GLU A N 1
ATOM 4447 C CA . GLU A 1 567 ? 35.017 2.775 -38.891 1.00 97.94 567 GLU A CA 1
ATOM 4448 C C . GLU A 1 567 ? 33.816 1.833 -39.020 1.00 97.94 567 GLU A C 1
ATOM 4450 O O . GLU A 1 567 ? 33.104 1.554 -38.054 1.00 97.94 567 GLU A O 1
ATOM 4455 N N . ALA A 1 568 ? 33.610 1.284 -40.219 1.00 97.75 568 ALA A N 1
ATOM 4456 C CA . ALA A 1 568 ? 32.602 0.260 -40.470 1.00 97.75 568 ALA A CA 1
ATOM 4457 C C . ALA A 1 568 ? 33.215 -1.007 -41.080 1.00 97.75 568 ALA A C 1
ATOM 4459 O O . ALA A 1 568 ? 34.011 -0.952 -42.015 1.00 97.75 568 ALA A O 1
ATOM 4460 N N . THR A 1 569 ? 32.787 -2.175 -40.604 1.00 98.00 569 THR A N 1
ATOM 4461 C CA . THR A 1 569 ? 33.090 -3.480 -41.205 1.00 98.00 569 THR A CA 1
ATOM 4462 C C . THR A 1 569 ? 31.812 -4.090 -41.764 1.00 98.00 569 THR A C 1
ATOM 4464 O O . THR A 1 569 ? 30.802 -4.178 -41.073 1.00 98.00 569 THR A O 1
ATOM 4467 N N . VAL A 1 570 ? 31.842 -4.518 -43.023 1.00 97.69 570 VAL A N 1
ATOM 4468 C CA . VAL A 1 570 ? 30.682 -5.058 -43.739 1.00 97.69 570 VAL A CA 1
ATOM 4469 C C . VAL A 1 570 ? 31.043 -6.424 -44.298 1.00 97.69 570 VAL A C 1
ATOM 4471 O O . VAL A 1 570 ? 31.985 -6.562 -45.082 1.00 97.69 570 VAL A O 1
ATOM 4474 N N . SER A 1 571 ? 30.308 -7.458 -43.893 1.00 96.75 571 SER A N 1
ATOM 4475 C CA . SER A 1 571 ? 30.571 -8.830 -44.332 1.00 96.75 571 SER A CA 1
ATOM 4476 C C . SER A 1 571 ? 29.286 -9.594 -44.620 1.00 96.75 571 SER A C 1
ATOM 4478 O O . SER A 1 571 ? 28.390 -9.667 -43.784 1.00 96.75 571 SER A O 1
ATOM 4480 N N . GLN A 1 572 ? 29.209 -10.204 -45.804 1.00 96.12 572 GLN A N 1
ATOM 4481 C CA . GLN A 1 572 ? 28.038 -10.983 -46.234 1.00 96.12 572 GLN A CA 1
ATOM 4482 C C . GLN A 1 572 ? 26.715 -10.192 -46.172 1.00 96.12 572 GLN A C 1
ATOM 4484 O O . GLN A 1 572 ? 25.674 -10.785 -45.928 1.00 96.12 572 GLN A O 1
ATOM 4489 N N . CYS A 1 573 ? 26.753 -8.869 -46.351 1.00 96.94 573 CYS A N 1
ATOM 4490 C CA . CYS A 1 573 ? 25.556 -8.029 -46.366 1.00 96.94 573 CYS A CA 1
ATOM 4491 C C . CYS A 1 573 ? 25.093 -7.756 -47.799 1.00 96.94 573 CYS A C 1
ATOM 4493 O O . CYS A 1 573 ? 25.919 -7.597 -48.697 1.00 96.94 573 CYS A O 1
ATOM 4495 N N . GLU A 1 574 ? 23.785 -7.634 -47.979 1.00 96.88 574 GLU A N 1
ATOM 4496 C CA . GLU A 1 574 ? 23.165 -7.152 -49.212 1.00 96.88 574 GLU A CA 1
ATOM 4497 C C . GLU A 1 574 ? 22.826 -5.666 -49.014 1.00 96.88 574 GLU A C 1
ATOM 4499 O O . GLU A 1 574 ? 22.108 -5.318 -48.079 1.00 96.88 574 GLU A O 1
ATOM 4504 N N . ILE A 1 575 ? 23.416 -4.775 -49.818 1.00 97.12 575 ILE A N 1
ATOM 4505 C CA . ILE A 1 575 ? 23.294 -3.314 -49.660 1.00 97.12 575 ILE A CA 1
ATOM 4506 C C . ILE A 1 575 ? 23.023 -2.710 -51.032 1.00 97.12 575 ILE A C 1
ATOM 4508 O O . ILE A 1 575 ? 23.885 -2.799 -51.904 1.00 97.12 575 ILE A O 1
ATOM 4512 N N . HIS A 1 576 ? 21.825 -2.168 -51.246 1.00 96.00 576 HIS A N 1
ATOM 4513 C CA . HIS A 1 576 ? 21.404 -1.725 -52.576 1.00 96.00 576 HIS A CA 1
ATOM 4514 C C . HIS A 1 576 ? 20.219 -0.750 -52.555 1.00 96.00 576 HIS A C 1
ATOM 4516 O O . HIS A 1 576 ? 19.469 -0.667 -51.583 1.00 96.00 576 HIS A O 1
ATOM 4522 N N . HIS A 1 577 ? 19.940 -0.115 -53.695 1.00 95.25 577 HIS A N 1
ATOM 4523 C CA . HIS A 1 577 ? 18.768 0.753 -53.889 1.00 95.25 577 HIS A CA 1
ATOM 4524 C C . HIS A 1 577 ? 18.758 1.979 -52.952 1.00 95.25 577 HIS A C 1
ATOM 4526 O O . HIS A 1 577 ? 17.702 2.439 -52.525 1.00 95.25 577 HIS A O 1
ATOM 4532 N N . HIS A 1 578 ? 19.935 2.530 -52.643 1.00 97.12 578 HIS A N 1
ATOM 4533 C CA . HIS A 1 578 ? 20.082 3.794 -51.918 1.00 97.12 578 HIS A CA 1
ATOM 4534 C C . HIS A 1 578 ? 20.189 4.971 -52.896 1.00 97.12 578 HIS A C 1
ATOM 4536 O O . HIS A 1 578 ? 20.911 4.895 -53.890 1.00 97.12 578 HIS A O 1
ATOM 4542 N N . LYS A 1 579 ? 19.476 6.070 -52.634 1.00 96.62 579 LYS A N 1
ATOM 4543 C CA . LYS A 1 579 ? 19.327 7.179 -53.593 1.00 96.62 579 LYS A CA 1
ATOM 4544 C C . LYS A 1 579 ? 20.610 7.992 -53.803 1.00 96.62 579 LYS A C 1
ATOM 4546 O O . LYS A 1 579 ? 20.852 8.419 -54.930 1.00 96.62 579 LYS A O 1
ATOM 4551 N N . GLU A 1 580 ? 21.424 8.206 -52.768 1.00 96.81 580 GLU A N 1
ATOM 4552 C CA . GLU A 1 580 ? 22.723 8.892 -52.905 1.00 96.81 580 GLU A CA 1
ATOM 4553 C C . GLU A 1 580 ? 23.906 7.921 -53.082 1.00 96.81 580 GLU A C 1
ATOM 4555 O O . GLU A 1 580 ? 24.982 8.342 -53.510 1.00 96.81 580 GLU A O 1
ATOM 4560 N N . GLY A 1 581 ? 23.707 6.626 -52.815 1.00 96.25 581 GLY A N 1
ATOM 4561 C CA . GLY A 1 581 ? 24.664 5.548 -53.094 1.00 96.25 581 GLY A CA 1
ATOM 4562 C C . GLY A 1 581 ? 24.795 4.531 -51.958 1.00 96.25 581 GLY A C 1
ATOM 4563 O O . GLY A 1 581 ? 24.391 4.780 -50.831 1.00 96.25 581 GLY A O 1
ATOM 4564 N N . ASP A 1 582 ? 25.381 3.366 -52.220 1.00 95.88 582 ASP A N 1
ATOM 4565 C CA . ASP A 1 582 ? 25.420 2.292 -51.213 1.00 95.88 582 ASP A CA 1
ATOM 4566 C C . ASP A 1 582 ? 26.428 2.568 -50.082 1.00 95.88 582 ASP A C 1
ATOM 4568 O O . ASP A 1 582 ? 26.171 2.246 -48.921 1.00 95.88 582 ASP A O 1
ATOM 4572 N N . PHE A 1 583 ? 27.553 3.218 -50.400 1.00 96.69 583 PHE A N 1
ATOM 4573 C CA . PHE A 1 583 ? 28.641 3.495 -49.460 1.00 96.69 583 PHE A CA 1
ATOM 4574 C C . PHE A 1 583 ? 29.194 4.911 -49.632 1.00 96.69 583 PHE A C 1
ATOM 4576 O O . PHE A 1 583 ? 29.378 5.368 -50.763 1.00 96.69 583 PHE A O 1
ATOM 4583 N N . ARG A 1 584 ? 29.553 5.570 -48.524 1.00 96.19 584 ARG A N 1
ATOM 4584 C CA . ARG A 1 584 ? 30.339 6.813 -48.536 1.00 96.19 584 ARG A CA 1
ATOM 4585 C C . ARG A 1 584 ? 31.245 6.938 -47.311 1.00 96.19 584 ARG A C 1
ATOM 4587 O O . ARG A 1 584 ? 30.772 6.794 -46.192 1.00 96.19 584 ARG A O 1
ATOM 4594 N N . ALA A 1 585 ? 32.518 7.266 -47.536 1.00 93.81 585 ALA A N 1
ATOM 4595 C CA . ALA A 1 585 ? 33.508 7.546 -46.495 1.00 93.81 585 ALA A CA 1
ATOM 4596 C C . ALA A 1 585 ? 34.261 8.859 -46.789 1.00 93.81 585 ALA A C 1
ATOM 4598 O O . ALA A 1 585 ? 34.475 9.181 -47.962 1.00 93.81 585 ALA A O 1
ATOM 4599 N N . THR A 1 586 ? 34.641 9.620 -45.757 1.00 91.50 586 THR A N 1
ATOM 4600 C CA . THR A 1 586 ? 35.597 10.745 -45.876 1.00 91.50 586 THR A CA 1
ATOM 4601 C C . THR A 1 586 ? 37.046 10.258 -45.809 1.00 91.50 586 THR A C 1
ATOM 4603 O O . THR A 1 586 ? 37.292 9.094 -45.509 1.00 91.50 586 THR A O 1
ATOM 4606 N N . GLU A 1 587 ? 38.016 11.139 -46.087 1.00 86.44 587 GLU A N 1
ATOM 4607 C CA . GLU A 1 587 ? 39.450 10.791 -46.122 1.00 86.44 587 GLU A CA 1
ATOM 4608 C C . GLU A 1 587 ? 39.972 10.186 -44.809 1.00 86.44 587 GLU A C 1
ATOM 4610 O O . GLU A 1 587 ? 40.857 9.336 -44.832 1.00 86.44 587 GLU A O 1
ATOM 4615 N N . GLU A 1 588 ? 39.400 10.591 -43.675 1.00 89.69 588 GLU A N 1
ATOM 4616 C CA . GLU A 1 588 ? 39.817 10.149 -42.339 1.00 89.69 588 GLU A CA 1
ATOM 4617 C C . GLU A 1 588 ? 39.043 8.915 -41.840 1.00 89.69 588 GLU A C 1
ATOM 4619 O O . GLU A 1 588 ? 39.295 8.445 -40.738 1.00 89.69 588 GLU A O 1
ATOM 4624 N N . SER A 1 589 ? 38.097 8.380 -42.622 1.00 90.19 589 SER A N 1
ATOM 4625 C CA . SER A 1 589 ? 37.181 7.301 -42.207 1.00 90.19 589 SER A CA 1
ATOM 4626 C C . SER A 1 589 ? 37.315 6.058 -43.075 1.00 90.19 589 SER A C 1
ATOM 4628 O O . SER A 1 589 ? 37.761 6.132 -44.221 1.00 90.19 589 SER A O 1
ATOM 4630 N N . GLN A 1 590 ? 36.912 4.894 -42.556 1.00 93.31 590 GLN A N 1
ATOM 4631 C CA . GLN A 1 590 ? 37.144 3.620 -43.245 1.00 93.31 590 GLN A CA 1
ATOM 4632 C C . GLN A 1 590 ? 35.911 2.715 -43.277 1.00 93.31 590 GLN A C 1
ATOM 4634 O O . GLN A 1 590 ? 35.224 2.515 -42.279 1.00 93.31 590 GLN A O 1
ATOM 4639 N N . ILE A 1 591 ? 35.658 2.122 -44.448 1.00 93.88 591 ILE A N 1
ATOM 4640 C CA . ILE A 1 591 ? 34.655 1.069 -44.638 1.00 93.88 591 ILE A CA 1
ATOM 4641 C C . ILE A 1 591 ? 35.358 -0.165 -45.210 1.00 93.88 591 ILE A C 1
ATOM 4643 O O . ILE A 1 591 ? 35.775 -0.181 -46.369 1.00 93.88 591 ILE A O 1
ATOM 4647 N N . TYR A 1 592 ? 35.456 -1.221 -44.408 1.00 93.62 592 TYR A N 1
ATOM 4648 C CA . TYR A 1 592 ? 36.066 -2.492 -44.785 1.00 93.62 592 TYR A CA 1
ATOM 4649 C C . TYR A 1 592 ? 35.006 -3.470 -45.292 1.00 93.62 592 TYR A C 1
ATOM 4651 O O . TYR A 1 592 ? 34.059 -3.795 -44.576 1.00 93.62 592 TYR A O 1
ATOM 4659 N N . ARG A 1 593 ? 35.180 -3.986 -46.513 1.00 90.94 593 ARG A N 1
ATOM 4660 C CA . ARG A 1 593 ? 34.242 -4.925 -47.149 1.00 90.94 593 ARG A CA 1
ATOM 4661 C C . ARG A 1 593 ? 34.879 -6.302 -47.298 1.00 90.94 593 ARG A C 1
ATOM 4663 O O . ARG A 1 593 ? 35.829 -6.467 -48.056 1.00 90.94 593 ARG A O 1
ATOM 4670 N N . ASN A 1 594 ? 34.322 -7.294 -46.611 1.00 78.75 594 ASN A N 1
ATOM 4671 C CA . ASN A 1 594 ? 34.715 -8.695 -46.736 1.00 78.75 594 ASN A CA 1
ATOM 4672 C C . ASN A 1 594 ? 33.651 -9.454 -47.536 1.00 78.75 594 ASN A C 1
ATOM 4674 O O . ASN A 1 594 ? 32.751 -10.090 -46.978 1.00 78.75 594 ASN A O 1
ATOM 4678 N N . GLU A 1 595 ? 33.753 -9.372 -48.860 1.00 63.91 595 GLU A N 1
ATOM 4679 C CA . GLU A 1 595 ? 32.924 -10.142 -49.786 1.00 63.91 595 GLU A CA 1
ATOM 4680 C C . GLU A 1 595 ? 33.594 -11.490 -50.066 1.00 63.91 595 GLU A C 1
ATOM 4682 O O . GLU A 1 595 ? 34.710 -11.557 -50.583 1.00 63.91 595 GLU A O 1
ATOM 4687 N N . LYS A 1 596 ? 32.915 -12.596 -49.740 1.00 49.78 596 LYS A N 1
ATOM 4688 C CA . LYS A 1 596 ? 33.259 -13.875 -50.367 1.00 49.78 596 LYS A CA 1
ATOM 4689 C C . LYS A 1 596 ? 32.818 -13.779 -51.826 1.00 49.78 596 LYS A C 1
ATOM 4691 O O . LYS A 1 596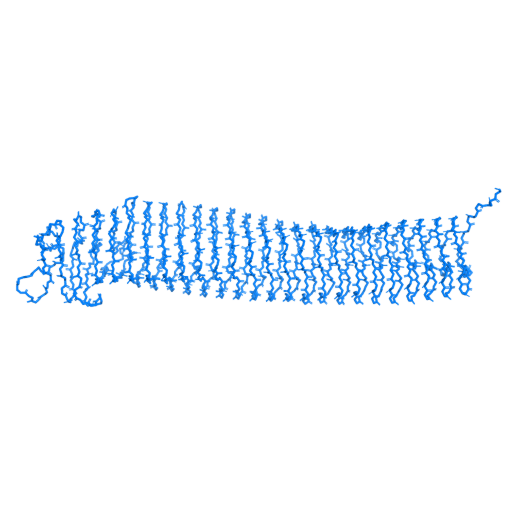 ? 31.622 -13.672 -52.081 1.00 49.78 596 LYS A O 1
ATOM 4696 N N . LYS A 1 597 ? 33.772 -13.854 -52.762 1.00 38.09 597 LYS A N 1
ATOM 4697 C CA . LYS A 1 597 ? 33.481 -14.228 -54.152 1.00 38.09 597 LYS A CA 1
ATOM 4698 C C . LYS A 1 597 ? 32.657 -15.521 -54.121 1.00 38.09 597 LYS A C 1
ATOM 4700 O O . LYS A 1 597 ? 33.115 -16.508 -53.549 1.00 38.09 597 LYS A O 1
ATOM 4705 N N . GLN A 1 598 ? 31.442 -15.481 -54.660 1.00 36.34 598 GLN A N 1
ATOM 4706 C CA . GLN A 1 598 ? 30.719 -16.694 -55.032 1.00 36.34 598 GLN A CA 1
ATOM 4707 C C . GLN A 1 598 ? 31.479 -17.313 -56.215 1.00 36.34 598 GLN A C 1
ATOM 4709 O O . GLN A 1 598 ? 31.643 -16.649 -57.239 1.00 36.34 598 GLN A O 1
ATOM 4714 N N . GLU A 1 599 ? 32.006 -18.524 -56.028 1.00 32.12 599 GLU A N 1
ATOM 4715 C CA . GLU A 1 599 ? 32.398 -19.434 -57.115 1.00 32.12 599 GLU A CA 1
ATOM 4716 C C . GLU A 1 599 ? 31.240 -20.376 -57.436 1.00 32.12 599 GLU A C 1
ATOM 4718 O O . GLU A 1 599 ? 30.553 -20.799 -56.471 1.00 32.12 599 GLU A O 1
#

pLDDT: mean 96.31, std 7.77, range [32.12, 98.94]

Secondary structure (DSSP, 8-state):
-----EEEE-SS-SSSBS-HHHHHHHPPTT-EEEE-SEEEEESS-EEE-SS-EEEESS-GGGEEEEESSS-SEEE--SS-EEES-EEEE--SS----EEEEE-SB--EEES-EEEESSSEEEEEESTTB--EEES-EEE--SSEEEEEETT---EEES-EEE--SS-SEEE-TT---EEES-EEE--SS-SEEE-TT-EEEEES-EEE--SS-SEEE-TT-EEEEES-EEE--SS-SEEE-TT-EEEEES-EEE--SS-SEEE-TT-EEEEES-EEE--SS-SEEE-TT-EEEEES-EEE--SS-SEEE-TT-EEEEES-EEE--SS-SEEE-TT-EEEEES-EEE--SS-SEEE-TT-EEEEES-EEE--SS-SEEE-SS-EEEEES-EEE--SS-SEEEETT-EEEEES-EEE--SS-SEEEESS-EEEEES-EEE--SS-SEEE-SS-EEEEES-EEE--SS-SEEE-SS-EEEEES-EEE--SS-SEEE-TT-EEEEES-EEES-SS-SEEE-TT-EEEEES-EEE--SS-SEEE-TT-EEEEES-EEE--SSEEEEE-TT-EEEEES-EEE--SSEEEEE-TT-EEEEEPPPP-

Sequence (599 aa):
MINENVLLVSKTSSDSFRSVSEAIANADNGTKIIIEPGIYYENVPLKIDKEISLVGHGHPSEVIVCNILTPVASVYAKEAKIQNITFYRGTEKKQSDFGVVVLAGESIFENCHFISETAYGIKVAGIEANPFFKNCQLYFCNGVGAHLTSNAKSRFENCSIYHNKGSNVVADNGAHPSFENCRIWGSKQTGVYASGESIVSIRSSKIFQNENTNLVVTDEARGDIYSSKIFEGKTRGIVVENNGHVWIEHSDIYEHLHSNIAVLSDSTFRATRCRIHHSVYEGIFITQRGEAFLKESSVYSNKGHNVSVSEKGHISMSDSQIYDSKQNGLLLEKNGEGTLERCDIHHNHYANIKIREKGSITASECSVYNSEQNGLWIKEESSAFFYRCRLFKNGYSNIHSRLNSHVTLSHSESYESRENGIWATRSANVHLKKCHIYKNEAANVQVEKKSVVTIEDCHIYDGEQEGVLVNEWSKVLVSHSKICAHEWDGVVVREGSYLSMEHSAIYDGAQHGLFVEREGTCEVIHCEIYNHQGSNTGVATKGFLSLKKSFLHNANKFGVFAVDEGEATVSQCEIHHHKEGDFRATEESQIYRNEKKQE

Organism: NCBI:txid1402861

Radius of gyration: 36.96 Å; chains: 1; bounding box: 94×34×108 Å

Foldseek 3Di:
DPPQAEAEADPPDPRHNVAPLVVLVVDAASHEYEYEFDEHEDADASEAQHAYEYEYDDAQVRAEQEYAHAANHEHNHQEYEYERHEQEHHYPDQDQHEHYEFAAHAYEYENYEFEHQYAERYEYAELRGEYEYECYEFENHQHERYEYEHNHEYEYENYEQEHYQHASYEAEHNHEYEYYQYEFEHYQEESYEYEANYEYHYECYEFEHHAAESEEFEHCYEYEEELYEQEHHAAEHYEYEHQGEYAYENYEFEDYQYASYEFEHLYEYEYENYEQEHYQAESYHWEHQGEYEYECYEQEHYQHASEEFEHNYEYEYENYEFEHYQEERYEFAHQGEYEEELYEQEHYAEESYEYEHQGEYEYECYEQEHYLEESYDYEHQYEYEYENYEQEHYNEANEAFEHAYEYEYECYEFEHYQEESYHYEHAYEYEYYLYEFEHYAYEPEEHEHQYEYEAYNYEQEHYQEEPYEAYHQYEYEEENYEFEHYAYEPEEFEDLYEYEYECYEFEHYAEESYEFEHNGEYEYENYEFENYQYEPYEFEHNGEEEAYLYEFEHYQAEPYEYEHQGEYEHENYHFDHHNNYHYDYDPNYDYHYDYDPDD